Protein AF-A0A6H0SMB0-F1 (afdb_monomer_lite)

Radius of gyration: 32.07 Å; chains: 1; bounding box: 102×74×75 Å

Structure (mmCIF, N/CA/C/O backbone):
data_AF-A0A6H0SMB0-F1
#
_entry.id   AF-A0A6H0SMB0-F1
#
loop_
_atom_site.group_PDB
_atom_site.id
_atom_site.type_symbol
_atom_site.label_atom_id
_atom_site.label_alt_id
_atom_site.label_comp_id
_atom_site.label_asym_id
_atom_site.label_entity_id
_atom_site.label_seq_id
_atom_site.pdbx_PDB_ins_code
_atom_site.Cartn_x
_atom_site.Cartn_y
_atom_site.Cartn_z
_atom_site.occupancy
_atom_site.B_iso_or_equiv
_atom_site.auth_seq_id
_atom_site.auth_comp_id
_atom_site.auth_asym_id
_atom_site.auth_atom_id
_atom_site.pdbx_PDB_model_num
ATOM 1 N N . MET A 1 1 ? -63.560 -11.069 28.181 1.00 37.22 1 MET A N 1
ATOM 2 C CA . MET A 1 1 ? -64.881 -11.723 28.021 1.00 37.22 1 MET A CA 1
ATOM 3 C C . MET A 1 1 ? -65.874 -10.924 27.169 1.00 37.22 1 MET A C 1
ATOM 5 O O . MET A 1 1 ? -66.245 -11.429 26.120 1.00 37.22 1 MET A O 1
ATOM 9 N N . VAL A 1 2 ? -66.277 -9.696 27.537 1.00 38.66 2 VAL A N 1
ATOM 10 C CA . VAL A 1 2 ? -67.254 -8.884 26.757 1.00 38.66 2 VAL A CA 1
ATOM 11 C C . VAL A 1 2 ? -66.788 -8.623 25.312 1.00 38.66 2 VAL A C 1
ATOM 13 O O . VAL A 1 2 ? -67.506 -8.915 24.364 1.00 38.66 2 VAL A O 1
ATOM 16 N N . LEU A 1 3 ? -65.528 -8.220 25.125 1.00 43.72 3 LEU A N 1
ATOM 17 C CA . LEU A 1 3 ? -64.901 -8.025 23.804 1.00 43.72 3 LEU A CA 1
ATOM 18 C C . LEU A 1 3 ? -64.788 -9.303 22.955 1.00 43.72 3 LEU A C 1
ATOM 20 O O . LEU A 1 3 ? -64.781 -9.245 21.729 1.00 43.72 3 LEU A O 1
ATOM 24 N N . GLN A 1 4 ? -64.712 -10.464 23.603 1.00 44.88 4 GLN A N 1
ATOM 25 C CA . GLN A 1 4 ? -64.601 -11.761 22.935 1.00 44.88 4 GLN A CA 1
ATOM 26 C C . GLN A 1 4 ? -65.951 -12.180 22.334 1.00 44.88 4 GLN A C 1
ATOM 28 O O . GLN A 1 4 ? -65.977 -12.756 21.251 1.00 44.88 4 GLN A O 1
ATOM 33 N N . LYS A 1 5 ? -67.063 -11.795 22.980 1.00 47.84 5 LYS A N 1
ATOM 34 C CA . LYS A 1 5 ? -68.415 -11.905 22.413 1.00 47.84 5 LYS A CA 1
ATOM 35 C C . LYS A 1 5 ? -68.620 -10.944 21.235 1.00 47.84 5 LYS A C 1
ATOM 37 O O . LYS A 1 5 ? -69.192 -11.356 20.237 1.00 47.84 5 LYS A O 1
ATOM 42 N N . CYS A 1 6 ? -68.081 -9.722 21.292 1.00 49.81 6 CYS A N 1
ATOM 43 C CA . CYS A 1 6 ? -68.156 -8.771 20.172 1.00 49.81 6 CYS A CA 1
ATOM 44 C C . CYS A 1 6 ? -67.358 -9.205 18.928 1.00 49.81 6 CYS A C 1
ATOM 46 O O . CYS A 1 6 ? -67.711 -8.827 17.821 1.00 49.81 6 CYS A O 1
ATOM 48 N N . LEU A 1 7 ? -66.282 -9.986 19.077 1.00 48.06 7 LEU A N 1
ATOM 49 C CA . LEU A 1 7 ? -65.491 -10.497 17.943 1.00 48.06 7 LEU A CA 1
ATOM 50 C C . LEU A 1 7 ? -66.108 -11.735 17.265 1.00 48.06 7 LEU A C 1
ATOM 52 O O . LEU A 1 7 ? -65.664 -12.107 16.173 1.00 48.06 7 LEU A O 1
ATOM 56 N N . ALA A 1 8 ? -67.094 -12.364 17.912 1.00 49.19 8 ALA A N 1
ATOM 57 C CA . ALA A 1 8 ? -67.761 -13.587 17.467 1.00 49.19 8 ALA A CA 1
ATOM 58 C C . ALA A 1 8 ? -69.106 -13.336 16.759 1.00 49.19 8 ALA A C 1
ATOM 60 O O . ALA A 1 8 ? -69.686 -14.273 16.224 1.00 49.19 8 ALA A O 1
ATOM 61 N N . THR A 1 9 ? -69.602 -12.097 16.733 1.00 51.97 9 THR A N 1
ATOM 62 C CA . THR A 1 9 ? -70.836 -11.734 16.026 1.00 51.97 9 THR A CA 1
ATOM 63 C C . THR A 1 9 ? -70.605 -11.653 14.517 1.00 51.97 9 THR A C 1
ATOM 65 O O . THR A 1 9 ? -69.734 -10.915 14.039 1.00 51.97 9 THR A O 1
ATOM 68 N N . ASP A 1 10 ? -71.412 -12.386 13.752 1.00 46.44 10 ASP A N 1
ATOM 69 C CA . ASP A 1 10 ? -71.440 -12.281 12.297 1.00 46.44 10 ASP A CA 1
ATOM 70 C C . ASP A 1 10 ? -72.117 -10.976 11.870 1.00 46.44 10 ASP A C 1
ATOM 72 O O . ASP A 1 10 ? -73.226 -10.660 12.287 1.00 46.44 10 ASP A O 1
ATOM 76 N N . GLY A 1 11 ? -71.382 -10.170 11.099 1.00 49.19 11 GLY A N 1
ATOM 77 C CA . GLY A 1 11 ? -71.764 -8.808 10.703 1.00 49.19 11 GLY A CA 1
ATOM 78 C C . GLY A 1 11 ? -70.635 -7.780 10.828 1.00 49.19 11 GLY A C 1
ATOM 79 O O . GLY A 1 11 ? -70.685 -6.728 10.203 1.00 49.19 11 GLY A O 1
ATOM 80 N N . LEU A 1 12 ? -69.571 -8.084 11.581 1.00 48.84 12 LEU A N 1
ATOM 81 C CA . LEU A 1 12 ? -68.401 -7.205 11.668 1.00 48.84 12 LEU A CA 1
ATOM 82 C C . LEU A 1 12 ? -67.478 -7.372 10.457 1.00 48.84 12 LEU A C 1
ATOM 84 O O . LEU A 1 12 ? -66.975 -8.477 10.221 1.00 48.84 12 LEU A O 1
ATOM 88 N N . ASP A 1 13 ? -67.220 -6.264 9.757 1.00 65.50 13 ASP A N 1
ATOM 89 C CA . ASP A 1 13 ? -66.271 -6.169 8.645 1.00 65.50 13 ASP A CA 1
ATOM 90 C C . ASP A 1 13 ? -64.883 -6.701 9.052 1.00 65.50 13 ASP A C 1
ATOM 92 O O . ASP A 1 13 ? -64.385 -6.480 10.165 1.00 65.50 13 ASP A O 1
ATOM 96 N N . LYS A 1 14 ? -64.254 -7.432 8.131 1.00 53.91 14 LYS A N 1
ATOM 97 C CA . LYS A 1 14 ? -62.974 -8.127 8.298 1.00 53.91 14 LYS A CA 1
ATOM 98 C C . LYS A 1 14 ? -61.867 -7.153 8.717 1.00 53.91 14 LYS A C 1
ATOM 100 O O . LYS A 1 14 ? -61.041 -7.495 9.565 1.00 53.91 14 LYS A O 1
ATOM 105 N N . ILE A 1 15 ? -61.909 -5.920 8.203 1.00 51.47 15 ILE A N 1
ATOM 106 C CA . ILE A 1 15 ? -60.966 -4.847 8.550 1.00 51.47 15 ILE A CA 1
ATOM 107 C C . ILE A 1 15 ? -61.178 -4.381 9.997 1.00 51.47 15 ILE A C 1
ATOM 109 O O . ILE A 1 15 ? -60.211 -4.215 10.748 1.00 51.47 15 ILE A O 1
ATOM 113 N N . LEU A 1 16 ? -62.431 -4.239 10.436 1.00 52.00 16 LEU A N 1
ATOM 114 C CA . LEU A 1 16 ? -62.753 -3.834 11.803 1.00 52.00 16 LEU A CA 1
ATOM 115 C C . LEU A 1 16 ? -62.373 -4.918 12.823 1.00 52.00 16 LEU A C 1
ATOM 117 O O . LEU A 1 16 ? -61.795 -4.598 13.863 1.00 52.00 16 LEU A O 1
ATOM 121 N N . ARG A 1 17 ? -62.593 -6.207 12.509 1.00 52.56 17 ARG A N 1
ATOM 122 C CA . ARG A 1 17 ? -62.140 -7.326 13.364 1.00 52.56 17 ARG A CA 1
ATOM 123 C C . ARG A 1 17 ? -60.617 -7.365 13.493 1.00 52.56 17 ARG A C 1
ATOM 125 O O . ARG A 1 17 ? -60.104 -7.662 14.571 1.00 52.56 17 ARG A O 1
ATOM 132 N N . GLN A 1 18 ? -59.885 -7.048 12.425 1.00 54.03 18 GLN A N 1
ATOM 133 C CA . GLN A 1 18 ? -58.421 -7.010 12.447 1.00 54.03 18 GLN A CA 1
ATOM 134 C C . GLN A 1 18 ? -57.885 -5.828 13.270 1.00 54.03 18 GLN A C 1
ATOM 136 O O . GLN A 1 18 ? -56.945 -6.011 14.048 1.00 54.03 18 GLN A O 1
ATOM 141 N N . ARG A 1 19 ? -58.526 -4.654 13.179 1.00 54.06 19 ARG A N 1
ATOM 142 C CA . ARG A 1 19 ? -58.210 -3.479 14.012 1.00 54.06 19 ARG A CA 1
ATOM 143 C C . ARG A 1 19 ? -58.528 -3.714 15.491 1.00 54.06 19 ARG A C 1
ATOM 145 O O . ARG A 1 19 ? -57.687 -3.430 16.339 1.00 54.06 19 ARG A O 1
ATOM 152 N N . LEU A 1 20 ? -59.676 -4.320 15.803 1.00 51.81 20 LEU A N 1
ATOM 153 C CA . LEU A 1 20 ? -60.052 -4.699 17.171 1.00 51.81 20 LEU A CA 1
ATOM 154 C C . LEU A 1 20 ? -59.104 -5.750 17.763 1.00 51.81 20 LEU A C 1
ATOM 156 O O . LEU A 1 20 ? -58.705 -5.614 18.916 1.00 51.81 20 LEU A O 1
ATOM 160 N N . ARG A 1 21 ? -58.666 -6.750 16.982 1.00 51.91 21 ARG A N 1
ATOM 161 C CA . ARG A 1 21 ? -57.630 -7.700 17.430 1.00 51.91 21 ARG A CA 1
ATOM 162 C C . ARG A 1 21 ? -56.309 -6.995 17.737 1.00 51.91 21 ARG A C 1
ATOM 164 O O . ARG A 1 21 ? -55.756 -7.231 18.802 1.00 51.91 21 ARG A O 1
ATOM 171 N N . HIS A 1 22 ? -55.843 -6.093 16.870 1.00 52.03 22 HIS A N 1
ATOM 172 C CA . HIS A 1 22 ? -54.621 -5.312 17.119 1.00 52.03 22 HIS A CA 1
ATOM 173 C C . HIS A 1 22 ? -54.720 -4.433 18.374 1.00 52.03 22 HIS A C 1
ATOM 175 O O . HIS A 1 22 ? -53.769 -4.353 19.152 1.00 52.03 22 HIS A O 1
ATOM 181 N N . MET A 1 23 ? -55.875 -3.805 18.598 1.00 51.78 23 MET A N 1
ATOM 182 C CA . MET A 1 23 ? -56.123 -2.972 19.773 1.00 51.78 23 MET A CA 1
ATOM 183 C C . MET A 1 23 ? -56.148 -3.803 21.064 1.00 51.78 23 MET A C 1
ATOM 185 O O . MET A 1 23 ? -55.512 -3.429 22.045 1.00 51.78 23 MET A O 1
ATOM 189 N N . VAL A 1 24 ? -56.797 -4.973 21.050 1.00 44.56 24 VAL A N 1
ATOM 190 C CA . VAL A 1 24 ? -56.846 -5.896 22.196 1.00 44.56 24 VAL A CA 1
ATOM 191 C C . VAL A 1 24 ? -55.466 -6.477 22.512 1.00 44.56 24 VAL A C 1
ATOM 193 O O . VAL A 1 24 ? -55.094 -6.529 23.680 1.00 44.56 24 VAL A O 1
ATOM 196 N N . THR A 1 25 ? -54.661 -6.841 21.508 1.00 51.06 25 THR A N 1
ATOM 197 C CA . THR A 1 25 ? -53.276 -7.298 21.726 1.00 51.06 25 THR A CA 1
ATOM 198 C C . THR A 1 25 ? -52.388 -6.186 22.298 1.00 51.06 25 THR A C 1
ATOM 200 O O . THR A 1 25 ? -51.541 -6.465 23.142 1.00 51.06 25 THR A O 1
ATOM 203 N N . ARG A 1 26 ? -52.609 -4.918 21.920 1.00 51.22 26 ARG A N 1
ATOM 204 C CA . ARG A 1 26 ? -51.904 -3.760 22.503 1.00 51.22 26 ARG A CA 1
ATOM 205 C C . ARG A 1 26 ? -52.312 -3.469 23.950 1.00 51.22 26 ARG A C 1
ATOM 207 O O . ARG A 1 26 ? -51.442 -3.185 24.769 1.00 51.22 26 ARG A O 1
ATOM 214 N N . ILE A 1 27 ? -53.605 -3.553 24.272 1.00 44.62 27 ILE A N 1
ATOM 215 C CA . ILE A 1 27 ? -54.118 -3.324 25.635 1.00 44.62 27 ILE A CA 1
ATOM 216 C C . ILE A 1 27 ? -53.671 -4.452 26.574 1.00 44.62 27 ILE A C 1
ATOM 218 O O . ILE A 1 27 ? -53.172 -4.175 27.662 1.00 44.62 27 ILE A O 1
ATOM 222 N N . LEU A 1 28 ? -53.771 -5.710 26.131 1.00 40.50 28 LEU A N 1
ATOM 223 C CA . LEU A 1 28 ? -53.306 -6.866 26.903 1.00 40.50 28 LEU A CA 1
ATOM 224 C C . LEU A 1 28 ? -51.782 -6.891 27.044 1.00 40.50 28 LEU A C 1
ATOM 226 O O . LEU A 1 28 ? -51.295 -7.249 28.107 1.00 40.50 28 LEU A O 1
ATOM 230 N N . GLY A 1 29 ? -51.036 -6.447 26.025 1.00 48.38 29 GLY A N 1
ATOM 231 C CA . GLY A 1 29 ? -49.594 -6.226 26.135 1.00 48.38 29 GLY A CA 1
ATOM 232 C C . GLY A 1 29 ? -49.265 -5.205 27.225 1.00 48.38 29 GLY A C 1
ATOM 233 O O . GLY A 1 29 ? -48.506 -5.513 28.132 1.00 48.38 29 GLY A O 1
ATOM 234 N N . ARG A 1 30 ? -49.890 -4.018 27.212 1.00 44.91 30 ARG A N 1
ATOM 235 C CA . ARG A 1 30 ? -49.667 -2.993 28.253 1.00 44.91 30 ARG A CA 1
ATOM 236 C C . ARG A 1 30 ? -49.961 -3.484 29.676 1.00 44.91 30 ARG A C 1
ATOM 238 O O . ARG A 1 30 ? -49.265 -3.061 30.586 1.00 44.91 30 ARG A O 1
ATOM 245 N N . TRP A 1 31 ? -50.949 -4.361 29.860 1.00 41.47 31 TRP A N 1
ATOM 246 C CA . TRP A 1 31 ? -51.253 -4.962 31.166 1.00 41.47 31 TRP A CA 1
ATOM 247 C C . TRP A 1 31 ? -50.277 -6.076 31.569 1.00 41.47 31 TRP A C 1
ATOM 249 O O . TRP A 1 31 ? -49.943 -6.178 32.740 1.00 41.47 31 TRP A O 1
ATOM 259 N N . PHE A 1 32 ? -49.777 -6.876 30.622 1.00 42.75 32 PHE A N 1
ATOM 260 C CA . PHE A 1 32 ? -48.800 -7.938 30.907 1.00 42.75 32 PHE A CA 1
ATOM 261 C C . PHE A 1 32 ? -47.375 -7.419 31.174 1.00 42.75 32 PHE A C 1
ATOM 263 O O . PHE A 1 32 ? -46.585 -8.124 31.789 1.00 42.75 32 PHE A O 1
ATOM 270 N N . TYR A 1 33 ? -47.032 -6.210 30.713 1.00 46.19 33 TYR A N 1
ATOM 271 C CA . TYR A 1 33 ? -45.686 -5.625 30.853 1.00 46.19 33 TYR A CA 1
ATOM 272 C C . TYR A 1 33 ? -45.523 -4.673 32.049 1.00 46.19 33 TYR A C 1
ATOM 274 O O . TYR A 1 33 ? -44.450 -4.087 32.197 1.00 46.19 33 TYR A O 1
ATOM 282 N N . ALA A 1 34 ? -46.560 -4.485 32.871 1.00 44.47 34 ALA A N 1
ATOM 283 C CA . ALA A 1 34 ? -46.525 -3.546 33.994 1.00 44.47 34 ALA A CA 1
ATOM 284 C C . ALA A 1 34 ? -45.624 -4.021 35.153 1.00 44.47 34 ALA A C 1
ATOM 286 O O . ALA A 1 34 ? -44.986 -3.184 35.784 1.00 44.47 34 ALA A O 1
ATOM 287 N N . ASP A 1 35 ? -45.500 -5.339 35.350 1.00 39.41 35 ASP A N 1
ATOM 288 C CA . ASP A 1 35 ? -44.773 -5.940 36.482 1.00 39.41 35 ASP A CA 1
ATOM 289 C C . ASP A 1 35 ? -43.402 -6.535 36.108 1.00 39.41 35 ASP A C 1
ATOM 291 O O . ASP A 1 35 ? -42.736 -7.134 36.946 1.00 39.41 35 ASP A O 1
ATOM 295 N N . LEU A 1 36 ? -42.962 -6.381 34.854 1.00 45.19 36 LEU A N 1
ATOM 296 C CA . LEU A 1 36 ? -41.672 -6.906 34.395 1.00 45.19 36 LEU A CA 1
ATOM 297 C C . LEU A 1 36 ? -40.543 -5.902 34.650 1.00 45.19 36 LEU A C 1
ATOM 299 O O . LEU A 1 36 ? -40.711 -4.689 34.447 1.00 45.19 36 LEU A O 1
ATOM 303 N N . SER A 1 37 ? -39.369 -6.403 35.032 1.00 50.94 37 SER A N 1
ATOM 304 C CA . SER A 1 37 ? -38.153 -5.594 35.119 1.00 50.94 37 SER A CA 1
ATOM 305 C C . SER A 1 37 ? -37.787 -5.019 33.738 1.00 50.94 37 SER A C 1
ATOM 307 O O . SER A 1 37 ? -38.289 -5.454 32.694 1.00 50.94 37 SER A O 1
ATOM 309 N N . MET A 1 38 ? -36.944 -3.985 33.702 1.00 42.59 38 MET A N 1
ATOM 310 C CA . MET A 1 38 ? -36.540 -3.346 32.441 1.00 42.59 38 MET A CA 1
ATOM 311 C C . MET A 1 38 ? -35.846 -4.341 31.492 1.00 42.59 38 MET A C 1
ATOM 313 O O . MET A 1 38 ? -36.123 -4.347 30.292 1.00 42.59 38 MET A O 1
ATOM 317 N N . GLU A 1 39 ? -35.031 -5.243 32.039 1.00 40.81 39 GLU A N 1
ATOM 318 C CA . GLU A 1 39 ? -34.335 -6.300 31.298 1.00 40.81 39 GLU A CA 1
ATOM 319 C C . GLU A 1 39 ? -35.314 -7.339 30.728 1.00 40.81 39 GLU A C 1
ATOM 321 O O . GLU A 1 39 ? -35.231 -7.700 29.552 1.00 40.81 39 GLU A O 1
ATOM 326 N N . GLU A 1 40 ? -36.324 -7.748 31.501 1.00 41.69 40 GLU A N 1
ATOM 327 C CA . GLU A 1 40 ? -37.352 -8.696 31.053 1.00 41.69 40 GLU A CA 1
ATOM 328 C C . GLU A 1 40 ? -38.238 -8.115 29.940 1.00 41.69 40 GLU A C 1
ATOM 330 O O . GLU A 1 40 ? -38.616 -8.817 28.993 1.00 41.69 40 GLU A O 1
ATOM 335 N N . ARG A 1 41 ? -38.528 -6.807 29.993 1.00 47.47 41 ARG A N 1
ATOM 336 C CA . ARG A 1 41 ? -39.236 -6.098 28.914 1.00 47.47 41 ARG A CA 1
ATOM 337 C C . ARG A 1 41 ? -38.415 -6.063 27.625 1.00 47.47 41 ARG A C 1
ATOM 339 O O . ARG A 1 41 ? -38.993 -6.215 26.544 1.00 47.47 41 ARG A O 1
ATOM 346 N N . CYS A 1 42 ? -37.097 -5.899 27.720 1.00 46.31 42 CYS A N 1
ATOM 347 C CA . CYS A 1 42 ? -36.191 -5.945 26.573 1.00 46.31 42 CYS A CA 1
ATOM 348 C C . CYS A 1 42 ? -36.140 -7.345 25.943 1.00 46.31 42 CYS A C 1
ATOM 350 O O . CYS A 1 42 ? -36.351 -7.474 24.736 1.00 46.31 42 CYS A O 1
ATOM 352 N N . VAL A 1 43 ? -35.985 -8.404 26.746 1.00 42.50 43 VAL A N 1
ATOM 353 C CA . VAL A 1 43 ? -35.970 -9.798 26.260 1.00 42.50 43 VAL A CA 1
ATOM 354 C C . VAL A 1 43 ? -37.297 -10.181 25.589 1.00 42.50 43 VAL A C 1
ATOM 356 O O . VAL A 1 43 ? -37.310 -10.771 24.504 1.00 42.50 43 VAL A O 1
ATOM 359 N N . ALA A 1 44 ? -38.433 -9.787 26.168 1.00 43.38 44 ALA A N 1
ATOM 360 C CA . ALA A 1 44 ? -39.745 -10.055 25.582 1.00 43.38 44 ALA A CA 1
ATOM 361 C C . ALA A 1 44 ? -39.970 -9.310 24.249 1.00 43.38 44 ALA A C 1
ATOM 363 O O . ALA A 1 44 ? -40.566 -9.865 23.318 1.00 43.38 44 ALA A O 1
ATOM 364 N N . ARG A 1 45 ? -39.451 -8.079 24.114 1.00 45.94 45 ARG A N 1
ATOM 365 C CA . ARG A 1 45 ? -39.448 -7.338 22.840 1.00 45.94 45 ARG A CA 1
ATOM 366 C C . ARG A 1 45 ? -38.544 -8.007 21.799 1.00 45.94 45 ARG A C 1
ATOM 368 O O . ARG A 1 45 ? -38.978 -8.152 20.653 1.00 45.94 45 ARG A O 1
ATOM 375 N N . CYS A 1 46 ? -37.364 -8.495 22.193 1.00 41.31 46 CYS A N 1
ATOM 376 C CA . CYS A 1 46 ? -36.466 -9.264 21.324 1.00 41.31 46 CYS A CA 1
ATOM 377 C C . CYS A 1 46 ? -37.161 -10.507 20.746 1.00 41.31 46 CYS A C 1
ATOM 379 O O . CYS A 1 46 ? -37.171 -10.703 19.529 1.00 41.31 46 CYS A O 1
ATOM 381 N N . LEU A 1 47 ? -37.839 -11.298 21.585 1.00 38.94 47 LEU A N 1
ATOM 382 C CA . LEU A 1 47 ? -38.566 -12.499 21.152 1.00 38.94 47 LEU A CA 1
ATOM 383 C C . LEU A 1 47 ? -39.758 -12.182 20.231 1.00 38.94 47 LEU A C 1
ATOM 385 O O . LEU A 1 47 ? -40.044 -12.937 19.295 1.00 38.94 47 LEU A O 1
ATOM 389 N N . ALA A 1 48 ? -40.446 -11.057 20.450 1.00 38.12 48 ALA A N 1
ATOM 390 C CA . ALA A 1 48 ? -41.572 -10.635 19.618 1.00 38.12 48 ALA A CA 1
ATOM 391 C C . ALA A 1 48 ? -41.139 -10.232 18.196 1.00 38.12 48 ALA A C 1
ATOM 393 O O . ALA A 1 48 ? -41.808 -10.600 17.226 1.00 38.12 48 ALA A O 1
ATOM 394 N N . VAL A 1 49 ? -40.004 -9.538 18.053 1.00 38.09 49 VAL A N 1
ATOM 395 C CA . VAL A 1 49 ? -39.422 -9.182 16.745 1.00 38.09 49 VAL A CA 1
ATOM 396 C C . VAL A 1 49 ? -38.901 -10.432 16.022 1.00 38.09 49 VAL A C 1
ATOM 398 O O . VAL A 1 49 ? -39.146 -10.599 14.821 1.00 38.09 49 VAL A O 1
ATOM 401 N N . TYR A 1 50 ? -38.287 -11.364 16.760 1.00 37.59 50 TYR A N 1
ATOM 402 C CA . TYR A 1 50 ? -37.790 -12.639 16.230 1.00 37.59 50 TYR A CA 1
ATOM 403 C C . TYR A 1 50 ? -38.912 -13.485 15.597 1.00 37.59 50 TYR A C 1
ATOM 405 O O . TYR A 1 50 ? -38.774 -14.007 14.486 1.00 37.59 50 TYR A O 1
ATOM 413 N N . ARG A 1 51 ? -40.085 -13.543 16.246 1.00 29.86 51 ARG A N 1
ATOM 414 C CA . ARG A 1 51 ? -41.248 -14.327 15.784 1.00 29.86 51 ARG A CA 1
ATOM 415 C C . ARG A 1 51 ? -41.887 -13.793 14.496 1.00 29.86 51 ARG A C 1
ATOM 417 O O . ARG A 1 51 ? -42.539 -14.554 13.780 1.00 29.86 51 ARG A O 1
ATOM 424 N N . VAL A 1 52 ? -41.716 -12.504 14.193 1.00 35.38 52 VAL A N 1
ATOM 425 C CA . VAL A 1 52 ? -42.282 -11.860 12.993 1.00 35.38 52 VAL A CA 1
ATOM 426 C C . VAL A 1 52 ? -41.368 -12.030 11.774 1.00 35.38 52 VAL A C 1
ATOM 428 O O . VAL A 1 52 ? -41.875 -12.231 10.670 1.00 35.38 52 VAL A O 1
ATOM 431 N N . ARG A 1 53 ? -40.037 -12.015 11.949 1.00 31.30 53 ARG A N 1
ATOM 432 C CA . ARG A 1 53 ? -39.082 -12.209 10.839 1.00 31.30 53 ARG A CA 1
ATOM 433 C C . ARG A 1 53 ? -38.997 -13.663 10.367 1.00 31.30 53 ARG A C 1
ATOM 435 O O . ARG A 1 53 ? -39.034 -13.891 9.160 1.00 31.30 53 ARG A O 1
ATOM 442 N N . TYR A 1 54 ? -38.992 -14.641 11.275 1.00 30.53 54 TYR A N 1
ATOM 443 C CA . TYR A 1 54 ? -38.886 -16.057 10.888 1.00 30.53 54 TYR A CA 1
ATOM 444 C C . TYR A 1 54 ? -40.133 -16.597 10.170 1.00 30.53 54 TYR A C 1
ATOM 446 O O . TYR A 1 54 ? -40.030 -17.442 9.285 1.00 30.53 54 TYR A O 1
ATOM 454 N N . LYS A 1 55 ? -41.322 -16.048 10.459 1.00 29.11 55 LYS A N 1
ATOM 455 C CA . LYS A 1 55 ? -42.557 -16.425 9.748 1.00 29.11 55 LYS A CA 1
ATOM 456 C C . LYS A 1 55 ? -42.590 -15.983 8.279 1.00 29.11 55 LYS A C 1
ATOM 458 O O . LYS A 1 55 ? -43.403 -16.511 7.528 1.00 29.11 55 LYS A O 1
ATOM 463 N N . ARG A 1 56 ? -41.745 -15.028 7.871 1.00 30.92 56 ARG A N 1
ATOM 464 C CA . ARG A 1 56 ? -41.703 -14.505 6.494 1.00 30.92 56 ARG A CA 1
ATOM 465 C C . ARG A 1 56 ? -40.732 -15.242 5.573 1.00 30.92 56 ARG A C 1
ATOM 467 O O . ARG A 1 56 ? -40.918 -15.161 4.369 1.00 30.92 56 ARG A O 1
ATOM 474 N N . TYR A 1 57 ? -39.756 -15.968 6.116 1.00 29.77 57 TYR A N 1
ATOM 475 C CA . TYR A 1 57 ? -38.754 -16.679 5.311 1.00 29.77 57 TYR A CA 1
ATOM 476 C C . TYR A 1 57 ? -39.115 -18.139 4.987 1.00 29.77 57 TYR A C 1
ATOM 478 O O . TYR A 1 57 ? -38.439 -18.746 4.168 1.00 29.77 57 TYR A O 1
ATOM 486 N N . TYR A 1 58 ? -40.190 -18.693 5.565 1.00 27.44 58 TYR A N 1
ATOM 487 C CA . TYR A 1 58 ? -40.533 -20.120 5.418 1.00 27.44 58 TYR A CA 1
ATOM 488 C C . TYR A 1 58 ? -41.877 -20.434 4.744 1.00 27.44 58 TYR A C 1
ATOM 490 O O . TYR A 1 58 ? -42.289 -21.588 4.714 1.00 27.44 58 TYR A O 1
ATOM 498 N N . TYR A 1 59 ? -42.554 -19.444 4.159 1.00 28.98 59 TYR A N 1
ATOM 499 C CA . TYR A 1 59 ? -43.682 -19.699 3.255 1.00 28.98 59 TYR A CA 1
ATOM 500 C C . TYR A 1 59 ? -43.336 -19.207 1.849 1.00 28.98 59 TYR A C 1
ATOM 502 O O . TYR A 1 59 ? -43.863 -18.205 1.376 1.00 28.98 59 TYR A O 1
ATOM 510 N N . GLY A 1 60 ? -42.404 -19.918 1.211 1.00 28.06 60 GLY A N 1
ATOM 511 C CA . GLY A 1 60 ? -42.326 -19.985 -0.244 1.00 28.06 60 GLY A CA 1
ATOM 512 C C . GLY A 1 60 ? -43.405 -20.944 -0.745 1.00 28.06 60 GLY A C 1
ATOM 513 O O . GLY A 1 60 ? -43.567 -22.041 -0.212 1.00 28.06 60 GLY A O 1
ATOM 514 N N . GLU A 1 61 ? -44.187 -20.489 -1.713 1.00 30.41 61 GLU A N 1
ATOM 515 C CA . GLU A 1 61 ? -45.298 -21.205 -2.331 1.00 30.41 61 GLU A CA 1
ATOM 516 C C . GLU A 1 61 ? -44.862 -22.574 -2.881 1.00 30.41 61 GLU A C 1
ATOM 518 O O . GLU A 1 61 ? -44.086 -22.661 -3.825 1.00 30.41 61 GLU A O 1
ATOM 523 N N . CYS A 1 62 ? -45.411 -23.657 -2.326 1.00 25.53 62 CYS A N 1
ATOM 524 C CA . CYS A 1 62 ? -45.504 -24.944 -3.013 1.00 25.53 62 CYS A CA 1
ATOM 525 C C . CYS A 1 62 ? -46.929 -25.086 -3.558 1.00 25.53 62 CYS A C 1
ATOM 527 O O . CYS A 1 62 ? -47.816 -25.612 -2.884 1.00 25.53 62 CYS A O 1
ATOM 529 N N . GLN A 1 63 ? -47.160 -24.596 -4.776 1.00 29.77 63 GLN A N 1
ATOM 530 C CA . GLN A 1 63 ? -48.256 -25.070 -5.619 1.00 29.77 63 GLN A CA 1
ATOM 531 C C . GLN A 1 63 ? -47.656 -25.950 -6.714 1.00 29.77 63 GLN A C 1
ATOM 533 O O . GLN A 1 63 ? -46.968 -25.457 -7.599 1.00 29.77 63 GLN A O 1
ATOM 538 N N . GLY A 1 64 ? -47.905 -27.259 -6.644 1.00 29.36 64 GLY A N 1
ATOM 539 C CA . GLY A 1 64 ? -47.457 -28.193 -7.675 1.00 29.36 64 GLY A CA 1
ATOM 540 C C . GLY A 1 64 ? -47.550 -29.655 -7.254 1.00 29.36 64 GLY A C 1
ATOM 541 O O . GLY A 1 64 ? -46.616 -30.191 -6.681 1.00 29.36 64 GLY A O 1
ATOM 542 N N . GLN A 1 65 ? -48.714 -30.251 -7.518 1.00 32.69 65 GLN A N 1
ATOM 543 C CA . GLN A 1 65 ? -48.971 -31.660 -7.858 1.00 32.69 65 GLN A CA 1
ATOM 544 C C . GLN A 1 65 ? -47.931 -32.724 -7.440 1.00 32.69 65 GLN A C 1
ATOM 546 O O . GLN A 1 65 ? -46.908 -32.887 -8.086 1.00 32.69 65 GLN A O 1
ATOM 551 N N . HIS A 1 66 ? -48.266 -33.542 -6.439 1.00 31.17 66 HIS A N 1
ATOM 552 C CA . HIS A 1 66 ? -48.500 -34.991 -6.576 1.00 31.17 66 HIS A CA 1
ATOM 553 C C . HIS A 1 66 ? -48.801 -35.598 -5.197 1.00 31.17 66 HIS A C 1
ATOM 555 O O . HIS A 1 66 ? -48.201 -35.241 -4.187 1.00 31.17 66 HIS A O 1
ATOM 561 N N . GLY A 1 67 ? -49.798 -36.485 -5.155 1.00 36.91 67 GLY A N 1
ATOM 562 C CA . GLY A 1 67 ? -50.257 -37.143 -3.937 1.00 36.91 67 GLY A CA 1
ATOM 563 C C . GLY A 1 67 ? -49.196 -38.068 -3.344 1.00 36.91 67 GLY A C 1
ATOM 564 O O . GLY A 1 67 ? -48.699 -38.965 -4.017 1.00 36.91 67 GLY A O 1
ATOM 565 N N . GLY A 1 68 ? -48.902 -37.867 -2.063 1.00 30.56 68 GLY A N 1
ATOM 566 C CA . GLY A 1 68 ? -48.081 -38.754 -1.252 1.00 30.56 68 GLY A CA 1
ATOM 567 C C . GLY A 1 68 ? -48.358 -38.491 0.224 1.00 30.56 68 GLY A C 1
ATOM 568 O O . GLY A 1 68 ? -48.232 -37.368 0.704 1.00 30.56 68 GLY A O 1
ATOM 569 N N . SER A 1 69 ? -48.814 -39.516 0.936 1.00 29.67 69 SER A N 1
ATOM 570 C CA . SER A 1 69 ? -49.163 -39.479 2.355 1.00 29.67 69 SER A CA 1
ATOM 571 C C . SER A 1 69 ? -47.942 -39.188 3.238 1.00 29.67 69 SER A C 1
ATOM 573 O O . SER A 1 69 ? -47.026 -40.005 3.307 1.00 29.67 69 SER A O 1
ATOM 575 N N . CYS A 1 70 ? -47.956 -38.071 3.969 1.00 25.36 70 CYS A N 1
ATOM 576 C CA . CYS A 1 70 ? -46.956 -37.764 4.995 1.00 25.36 70 CYS A CA 1
ATOM 577 C C . CYS A 1 70 ? -47.249 -38.542 6.291 1.00 25.36 70 CYS A C 1
ATOM 579 O O . CYS A 1 70 ? -48.193 -38.222 7.017 1.00 25.36 70 CYS A O 1
ATOM 581 N N . GLN A 1 71 ? -46.421 -39.543 6.599 1.00 27.69 71 GLN A N 1
ATOM 582 C CA . GLN A 1 71 ? -46.322 -40.127 7.938 1.00 27.69 71 GLN A CA 1
ATOM 583 C C . GLN A 1 71 ? -45.609 -39.147 8.884 1.00 27.69 71 GLN A C 1
ATOM 585 O O . GLN A 1 71 ? -44.576 -38.572 8.546 1.00 27.69 71 GLN A O 1
ATOM 590 N N . ARG A 1 72 ? -46.173 -38.951 10.081 1.00 25.86 72 ARG A N 1
ATOM 591 C CA . ARG A 1 72 ? -45.564 -38.169 11.167 1.00 25.86 72 ARG A CA 1
ATOM 592 C C . ARG A 1 72 ? -44.461 -38.989 11.838 1.00 25.86 72 ARG A C 1
ATOM 594 O O . ARG A 1 72 ? -44.767 -40.024 12.420 1.00 25.86 72 ARG A O 1
ATOM 601 N N . PHE A 1 73 ? -43.234 -38.474 11.850 1.00 23.59 73 PHE A N 1
ATOM 602 C CA . PHE A 1 73 ? -42.195 -38.893 12.795 1.00 23.59 73 PHE A CA 1
ATOM 603 C C . PHE A 1 73 ? -42.040 -37.842 13.909 1.00 23.59 73 PHE A C 1
ATOM 605 O O . PHE A 1 73 ? -42.188 -36.646 13.636 1.00 23.59 73 PHE A O 1
ATOM 612 N N . PRO A 1 74 ? -41.804 -38.255 15.168 1.00 25.78 74 PRO A N 1
ATOM 613 C CA . PRO A 1 74 ? -41.699 -37.339 16.295 1.00 25.78 74 PRO A CA 1
ATOM 614 C C . PRO A 1 74 ? -40.352 -36.605 16.294 1.00 25.78 74 PRO A C 1
ATOM 616 O O . PRO A 1 74 ? -39.306 -37.186 16.014 1.00 25.78 74 PRO A O 1
ATOM 619 N N . LEU A 1 75 ? -40.394 -35.318 16.647 1.00 23.78 75 LEU A N 1
ATOM 620 C CA . LEU A 1 75 ? -39.227 -34.494 16.951 1.00 23.78 75 LEU A CA 1
ATOM 621 C C . LEU A 1 75 ? -38.504 -35.065 18.178 1.00 23.78 75 LEU A C 1
ATOM 623 O O . LEU A 1 75 ? -38.971 -34.895 19.304 1.00 23.78 75 LEU A O 1
ATOM 627 N N . HIS A 1 76 ? -37.353 -35.702 17.965 1.00 24.56 76 HIS A N 1
ATOM 628 C CA . HIS A 1 76 ? -36.337 -35.792 19.004 1.00 24.56 76 HIS A CA 1
ATOM 629 C C . HIS A 1 76 ? -35.602 -34.453 19.091 1.00 24.56 76 HIS A C 1
ATOM 631 O O . HIS A 1 76 ? -35.140 -33.901 18.095 1.00 24.56 76 HIS A O 1
ATOM 637 N N . SER A 1 77 ? -35.540 -33.930 20.311 1.00 26.97 77 SER A N 1
ATOM 638 C CA . SER A 1 77 ? -34.725 -32.800 20.734 1.00 26.97 77 SER A CA 1
ATOM 639 C C . SER A 1 77 ? -33.252 -33.049 20.404 1.00 26.97 77 SER A C 1
ATOM 641 O O . SER A 1 77 ? -32.595 -33.846 21.073 1.00 26.97 77 SER A O 1
ATOM 643 N N . VAL A 1 78 ? -32.737 -32.365 19.386 1.00 24.36 78 VAL A N 1
ATOM 644 C CA . VAL A 1 78 ? -31.298 -32.273 19.131 1.00 24.36 78 VAL A CA 1
ATOM 645 C C . VAL A 1 78 ? -30.790 -31.030 19.852 1.00 24.36 78 VAL A C 1
ATOM 647 O O . VAL A 1 78 ? -31.161 -29.907 19.511 1.00 24.36 78 VAL A O 1
ATOM 650 N N . ASN A 1 79 ? -29.970 -31.251 20.880 1.00 26.70 79 ASN A N 1
ATOM 651 C CA . ASN A 1 79 ? -29.112 -30.235 21.478 1.00 26.70 79 ASN A CA 1
ATOM 652 C C . ASN A 1 79 ? -28.150 -29.717 20.398 1.00 26.70 79 ASN A C 1
ATOM 654 O O . ASN A 1 79 ? -27.147 -30.356 20.103 1.00 26.70 79 ASN A O 1
ATOM 658 N N . LEU A 1 80 ? -28.468 -28.566 19.810 1.00 24.67 80 LEU A N 1
ATOM 659 C CA . LEU A 1 80 ? -27.571 -27.772 18.966 1.00 24.67 80 LEU A CA 1
ATOM 660 C C . LEU A 1 80 ? -26.865 -26.728 19.846 1.00 24.67 80 LEU A C 1
ATOM 662 O O . LEU A 1 80 ? -27.093 -25.530 19.726 1.00 24.67 80 LEU A O 1
ATOM 666 N N . ILE A 1 81 ? -26.055 -27.206 20.791 1.00 30.14 81 ILE A N 1
ATOM 667 C CA . ILE A 1 81 ? -25.007 -26.426 21.460 1.00 30.14 81 ILE A CA 1
ATOM 668 C C . ILE A 1 81 ? -23.809 -27.367 21.546 1.00 30.14 81 ILE A C 1
ATOM 670 O O . ILE A 1 81 ? -23.755 -28.243 22.406 1.00 30.14 81 ILE A O 1
ATOM 674 N N . GLY A 1 82 ? -22.893 -27.228 20.600 1.00 28.39 82 GLY A N 1
ATOM 675 C CA . GLY A 1 82 ? -21.698 -28.052 20.490 1.00 28.39 82 GLY A CA 1
ATOM 676 C C . GLY A 1 82 ? -21.364 -28.268 19.024 1.00 28.39 82 GLY A C 1
ATOM 677 O O . GLY A 1 82 ? -22.209 -28.740 18.279 1.00 28.39 82 GLY A O 1
ATOM 678 N N . GLU A 1 83 ? -20.140 -27.914 18.642 1.00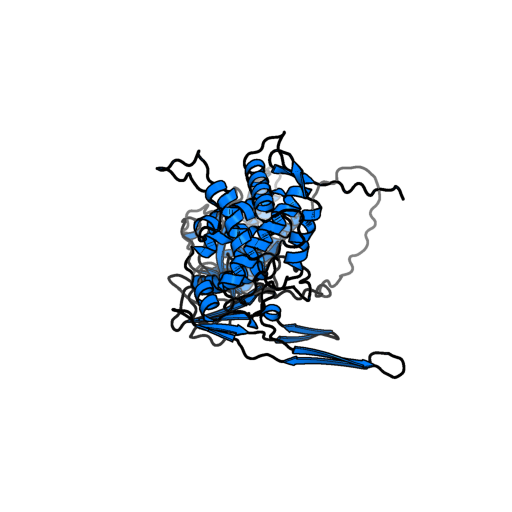 29.17 83 GLU A N 1
ATOM 679 C CA . GLU A 1 83 ? -19.533 -28.175 17.327 1.00 29.17 83 GLU A CA 1
ATOM 680 C C . GLU A 1 83 ? -19.855 -27.196 16.186 1.00 29.17 83 GLU A C 1
ATOM 682 O O . GLU A 1 83 ? -20.292 -27.597 15.117 1.00 29.17 83 GLU A O 1
ATOM 687 N N . VAL A 1 84 ? -19.504 -25.915 16.366 1.00 28.58 84 VAL A N 1
ATOM 688 C CA . VAL A 1 84 ? -18.836 -25.125 15.306 1.00 28.58 84 VAL A CA 1
ATOM 689 C C . VAL A 1 84 ? -17.832 -24.169 15.967 1.00 28.58 84 VAL A C 1
ATOM 691 O O . VAL A 1 84 ? -18.040 -22.965 16.053 1.00 28.58 84 VAL A O 1
ATOM 694 N N . GLN A 1 85 ? -16.738 -24.707 16.498 1.00 29.05 85 GLN A N 1
ATOM 695 C CA . GLN A 1 85 ? -15.555 -23.919 16.859 1.00 29.05 85 GLN A CA 1
ATOM 696 C C . GLN A 1 85 ? -14.345 -24.659 16.315 1.00 29.05 85 GLN A C 1
ATOM 698 O O . GLN A 1 85 ? -13.723 -25.445 17.019 1.00 29.05 85 GLN A O 1
ATOM 703 N N . HIS A 1 86 ? -14.045 -24.460 15.034 1.00 28.47 86 HIS A N 1
ATOM 704 C CA . HIS A 1 86 ? -12.779 -24.918 14.489 1.00 28.47 86 HIS A CA 1
ATOM 705 C C . HIS A 1 86 ? -12.313 -24.062 13.307 1.00 28.47 86 HIS A C 1
ATOM 707 O O . HIS A 1 86 ? -13.055 -23.822 12.358 1.00 28.47 86 HIS A O 1
ATOM 713 N N . TYR A 1 87 ? -11.031 -23.702 13.414 1.00 33.44 87 TYR A N 1
ATOM 714 C CA . TYR A 1 87 ? -10.127 -23.063 12.457 1.00 33.44 87 TYR A CA 1
ATOM 715 C C . TYR A 1 87 ? -10.225 -21.543 12.276 1.00 33.44 87 TYR A C 1
ATOM 717 O O . TYR A 1 87 ? -11.237 -20.928 12.582 1.00 33.44 87 TYR A O 1
ATOM 725 N N . TYR A 1 88 ? -9.109 -20.986 11.792 1.00 35.03 88 TYR A N 1
ATOM 726 C CA . TYR A 1 88 ? -8.766 -19.595 11.457 1.00 35.03 88 TYR A CA 1
ATOM 727 C C . TYR A 1 88 ? -7.874 -18.871 12.477 1.00 35.03 88 TYR A C 1
ATOM 729 O O . TYR A 1 88 ? -8.297 -18.500 13.569 1.00 35.03 88 TYR A O 1
ATOM 737 N N . GLY A 1 89 ? -6.616 -18.680 12.060 1.00 34.47 89 GLY A N 1
ATOM 738 C CA . GLY A 1 89 ? -5.560 -17.922 12.735 1.00 34.47 89 GLY A CA 1
ATOM 739 C C . GLY A 1 89 ? -5.638 -16.419 12.471 1.00 34.47 89 GLY A C 1
ATOM 740 O O . GLY A 1 89 ? -4.642 -15.718 12.644 1.00 34.47 89 GLY A O 1
ATOM 741 N N . ALA A 1 90 ? -6.820 -15.922 12.099 1.00 40.06 90 ALA A N 1
ATOM 742 C CA . ALA A 1 90 ? -7.038 -14.505 11.913 1.00 40.06 90 ALA A CA 1
ATOM 743 C C . ALA A 1 90 ? -6.862 -13.813 13.267 1.00 40.06 90 ALA A C 1
ATOM 745 O O . ALA A 1 90 ? -7.273 -14.337 14.311 1.00 40.06 90 ALA A O 1
ATOM 746 N N . VAL A 1 91 ? -6.278 -12.616 13.253 1.00 40.78 91 VAL A N 1
ATOM 747 C CA . VAL A 1 91 ? -6.391 -11.678 14.369 1.00 40.78 91 VAL A CA 1
ATOM 748 C C . VAL A 1 91 ? -7.876 -11.344 14.492 1.00 40.78 91 VAL A C 1
ATOM 750 O O . VAL A 1 91 ? -8.391 -10.436 13.853 1.00 40.78 91 VAL A O 1
ATOM 753 N N . MET A 1 92 ? -8.594 -12.170 15.246 1.00 44.12 92 MET A N 1
ATOM 754 C CA . MET A 1 92 ? -9.969 -11.915 15.622 1.00 44.12 92 MET A CA 1
ATOM 755 C C . MET A 1 92 ? -9.940 -10.640 16.457 1.00 44.12 92 MET A C 1
ATOM 757 O O . MET A 1 92 ? -9.236 -10.593 17.466 1.00 44.12 92 MET A O 1
ATOM 761 N N . ASN A 1 93 ? -10.680 -9.613 16.027 1.00 53.66 93 ASN A N 1
ATOM 762 C CA . ASN A 1 93 ? -11.054 -8.530 16.934 1.00 53.66 93 ASN A CA 1
ATOM 763 C C . ASN A 1 93 ? -11.725 -9.147 18.178 1.00 53.66 93 ASN A C 1
ATOM 765 O O . ASN A 1 93 ? -12.150 -10.303 18.140 1.00 53.66 93 ASN A O 1
ATOM 769 N N . SER A 1 94 ? -11.850 -8.416 19.286 1.00 58.72 94 SER A N 1
ATOM 770 C CA . SER A 1 94 ? -12.482 -8.966 20.502 1.00 58.72 94 SER A CA 1
ATOM 771 C C . SER A 1 94 ? -13.898 -9.535 20.269 1.00 58.72 94 SER A C 1
ATOM 773 O O . SER A 1 94 ? -14.346 -10.382 21.035 1.00 58.72 94 SER A O 1
ATOM 775 N N . PHE A 1 95 ? -14.560 -9.149 19.171 1.00 70.38 95 PHE A N 1
ATOM 776 C CA . PHE A 1 95 ? -15.835 -9.698 18.699 1.00 70.38 95 PHE A CA 1
ATOM 777 C C . PHE A 1 95 ? -15.743 -10.997 17.876 1.00 70.38 95 PHE A C 1
ATOM 779 O O . PHE A 1 95 ? -16.753 -11.665 17.676 1.00 70.38 95 PHE A O 1
ATOM 786 N N . GLY A 1 96 ? -14.576 -11.347 17.340 1.00 75.38 96 GLY A N 1
ATOM 787 C CA . GLY A 1 96 ? -14.387 -12.480 16.434 1.00 75.38 96 GLY A CA 1
ATOM 788 C C . GLY A 1 96 ? -15.095 -12.371 15.083 1.00 75.38 96 GLY A C 1
ATOM 789 O O . GLY A 1 96 ? -15.327 -13.395 14.443 1.00 75.38 96 GLY A O 1
ATOM 790 N N . MET A 1 97 ? -15.443 -11.159 14.643 1.00 83.44 97 MET A N 1
ATOM 791 C CA . MET A 1 97 ? -16.204 -10.949 13.409 1.00 83.44 97 MET A CA 1
ATOM 792 C C . MET A 1 97 ? -15.321 -10.987 12.162 1.00 83.44 97 MET A C 1
ATOM 794 O O . MET A 1 97 ? -14.234 -10.409 12.121 1.00 83.44 97 MET A O 1
ATOM 798 N N . LYS A 1 98 ? -15.847 -11.611 11.111 1.00 85.31 98 LYS A N 1
ATOM 799 C CA . LYS A 1 98 ? -15.276 -11.704 9.768 1.00 85.31 98 LYS A CA 1
ATOM 800 C C . LYS A 1 98 ? -16.098 -10.909 8.766 1.00 85.31 98 LYS A C 1
ATOM 802 O O . LYS A 1 98 ? -17.189 -10.421 9.055 1.00 85.31 98 LYS A O 1
ATOM 807 N N . LEU A 1 99 ? -15.565 -10.800 7.554 1.00 86.12 99 LEU A N 1
ATOM 808 C CA . LEU A 1 99 ? -16.270 -10.194 6.439 1.00 86.12 99 LEU A CA 1
ATOM 809 C C . LEU A 1 99 ? -17.648 -10.846 6.220 1.00 86.12 99 LEU A C 1
ATOM 811 O O . LEU A 1 99 ? -17.750 -12.062 6.083 1.00 86.12 99 LEU A O 1
ATOM 815 N N . GLY A 1 100 ? -18.697 -10.023 6.161 1.00 88.19 100 GLY A N 1
ATOM 816 C CA . GLY A 1 100 ? -20.087 -10.458 6.019 1.00 88.19 100 GLY A CA 1
ATOM 817 C C . GLY A 1 100 ? -20.802 -10.770 7.337 1.00 88.19 100 GLY A C 1
ATOM 818 O O . GLY A 1 100 ? -22.032 -10.883 7.335 1.00 88.19 100 GLY A O 1
ATOM 819 N N . ASP A 1 101 ? -20.084 -10.856 8.461 1.00 90.75 101 ASP A N 1
ATOM 820 C CA . ASP A 1 101 ? -20.706 -11.106 9.760 1.00 90.75 101 ASP A CA 1
ATOM 821 C C . ASP A 1 101 ? -21.559 -9.918 10.208 1.00 90.75 101 ASP A C 1
ATOM 823 O O . ASP A 1 101 ? -21.321 -8.754 9.867 1.00 90.75 101 ASP A O 1
ATOM 827 N N . THR A 1 102 ? -22.589 -10.229 10.995 1.00 94.00 102 THR A N 1
ATOM 828 C CA . THR A 1 102 ? -23.504 -9.243 11.568 1.00 94.00 102 THR A CA 1
ATOM 829 C C . THR A 1 102 ? -23.728 -9.534 13.045 1.00 94.00 102 THR A C 1
ATOM 831 O O . THR A 1 102 ? -24.224 -10.605 13.387 1.00 94.00 102 THR A O 1
ATOM 834 N N . ALA A 1 103 ? -23.438 -8.558 13.902 1.00 94.06 103 ALA A N 1
ATOM 835 C CA . ALA A 1 103 ? -23.787 -8.587 15.317 1.00 94.06 103 ALA A CA 1
ATOM 836 C C . ALA A 1 103 ? -25.022 -7.713 15.557 1.00 94.06 103 ALA A C 1
ATOM 838 O O . ALA A 1 103 ? -25.189 -6.652 14.949 1.00 94.06 103 ALA A O 1
ATOM 839 N N . ILE A 1 104 ? -25.911 -8.156 16.442 1.00 94.81 104 ILE A N 1
ATOM 840 C CA . ILE A 1 104 ? -27.158 -7.456 16.764 1.00 94.81 104 ILE A CA 1
ATOM 841 C C . ILE A 1 104 ? -27.082 -6.968 18.204 1.00 94.81 104 ILE A C 1
ATOM 843 O O . ILE A 1 104 ? -26.755 -7.732 19.106 1.00 94.81 104 ILE A O 1
ATOM 847 N N . GLY A 1 105 ? -27.440 -5.709 18.430 1.00 93.94 105 GLY A N 1
ATOM 848 C CA . GLY A 1 105 ? -27.271 -5.109 19.741 1.00 93.94 105 GLY A CA 1
ATOM 849 C C . GLY A 1 105 ? -28.066 -3.834 19.955 1.00 93.94 105 GLY A C 1
ATOM 850 O O . GLY A 1 105 ? -28.967 -3.476 19.189 1.00 93.94 105 GLY A O 1
ATOM 851 N N . LEU A 1 106 ? -27.721 -3.164 21.044 1.00 92.38 106 LEU A N 1
ATOM 852 C CA . LEU A 1 106 ? -28.276 -1.890 21.462 1.00 92.38 106 LEU A CA 1
ATOM 853 C C . LEU A 1 106 ? -27.274 -0.779 21.163 1.00 92.38 106 LEU A C 1
ATOM 855 O O . LEU A 1 106 ? -26.082 -0.939 21.414 1.00 92.38 106 LEU A O 1
ATOM 859 N N . VAL A 1 107 ? -27.771 0.334 20.637 1.00 91.06 107 VAL A N 1
ATOM 860 C CA . VAL A 1 107 ? -27.004 1.527 20.284 1.00 91.06 107 VAL A CA 1
ATOM 861 C C . VAL A 1 107 ? -27.432 2.684 21.164 1.00 91.06 107 VAL A C 1
ATOM 863 O O . VAL A 1 107 ? -28.627 2.900 21.366 1.00 91.06 107 VAL A O 1
ATOM 866 N N . TYR A 1 108 ? -26.463 3.438 21.661 1.00 88.00 108 TYR A N 1
ATOM 867 C CA . TYR A 1 108 ? -26.693 4.634 22.462 1.00 88.00 108 TYR A CA 1
ATOM 868 C C . TYR A 1 108 ? -25.566 5.642 22.249 1.00 88.00 108 TYR A C 1
ATOM 870 O O . TYR A 1 108 ? -24.475 5.284 21.822 1.00 88.00 108 TYR A O 1
ATOM 878 N N . ASP A 1 109 ? -25.824 6.909 22.532 1.00 83.06 109 ASP A N 1
ATOM 879 C CA . ASP A 1 109 ? -24.925 8.043 22.280 1.00 83.06 109 ASP A CA 1
ATOM 880 C C . ASP A 1 109 ? -24.055 8.410 23.494 1.00 83.06 109 ASP A C 1
ATOM 882 O O . ASP A 1 109 ? -23.561 9.526 23.609 1.00 83.06 109 ASP A O 1
ATOM 886 N N . GLY A 1 110 ? -23.883 7.473 24.429 1.00 75.44 110 GLY A N 1
ATOM 887 C CA . GLY A 1 110 ? -23.133 7.695 25.668 1.00 75.44 110 GLY A CA 1
ATOM 888 C C . GLY A 1 110 ? -23.884 8.482 26.747 1.00 75.44 110 GLY A C 1
ATOM 889 O O . GLY A 1 110 ? -23.385 8.566 27.867 1.00 75.44 110 GLY A O 1
ATOM 890 N N . ILE A 1 111 ? -25.084 8.996 26.460 1.00 76.06 111 ILE A N 1
ATOM 891 C CA . ILE A 1 111 ? -25.928 9.694 27.434 1.00 76.06 111 ILE A CA 1
ATOM 892 C C . ILE A 1 111 ? -26.858 8.665 28.086 1.00 76.06 111 ILE A C 1
ATOM 894 O O . ILE A 1 111 ? -27.750 8.121 27.440 1.00 76.06 111 ILE A O 1
ATOM 898 N N . GLU A 1 112 ? -26.643 8.386 29.375 1.00 67.75 112 GLU A N 1
ATOM 899 C CA . GLU A 1 112 ? -27.360 7.339 30.128 1.00 67.75 112 GLU A CA 1
ATOM 900 C C . GLU A 1 112 ? -28.888 7.542 30.148 1.00 67.75 112 GLU A C 1
ATOM 902 O O . GLU A 1 112 ? -29.656 6.586 30.214 1.00 67.75 112 GLU A O 1
ATOM 907 N N . GLU A 1 113 ? -29.328 8.795 30.035 1.00 70.44 113 GLU A N 1
ATOM 908 C CA . GLU A 1 113 ? -30.733 9.209 30.050 1.00 70.44 113 GLU A CA 1
ATOM 909 C C . GLU A 1 113 ? -31.454 8.969 28.709 1.00 70.44 113 GLU A C 1
ATOM 911 O O . GLU A 1 113 ? -32.688 8.974 28.664 1.00 70.44 113 GLU A O 1
ATOM 916 N N . ASN A 1 114 ? -30.713 8.743 27.616 1.00 74.50 114 ASN A N 1
ATOM 917 C CA . ASN A 1 114 ? -31.283 8.554 26.284 1.00 74.50 114 ASN A CA 1
ATOM 918 C C . ASN A 1 114 ? -31.723 7.099 26.043 1.00 74.50 114 ASN A C 1
ATOM 920 O O . ASN A 1 114 ? -31.097 6.137 26.485 1.00 74.50 114 ASN A O 1
ATOM 924 N N . GLU A 1 115 ? -32.825 6.917 25.304 1.00 72.19 115 GLU A N 1
ATOM 925 C CA . GLU A 1 115 ? -33.373 5.584 25.019 1.00 72.19 115 GLU A CA 1
ATOM 926 C C . GLU A 1 115 ? -32.394 4.736 24.188 1.00 72.19 115 GLU A C 1
ATOM 928 O O . GLU A 1 115 ? -31.881 5.188 23.166 1.00 72.19 115 GLU A O 1
ATOM 933 N N . LEU A 1 116 ? -32.196 3.474 24.577 1.00 82.75 116 LEU A N 1
ATOM 934 C CA . LEU A 1 116 ? -31.407 2.510 23.808 1.00 82.75 116 LEU A CA 1
ATOM 935 C C . LEU A 1 116 ? -32.108 2.169 22.483 1.00 82.75 116 LEU A C 1
ATOM 937 O O . LEU A 1 116 ? -33.256 1.718 22.463 1.00 82.75 116 LEU A O 1
ATOM 941 N N . LEU A 1 117 ? -31.400 2.325 21.368 1.00 86.75 117 LEU A N 1
ATOM 942 C CA . LEU A 1 117 ? -31.902 2.010 20.032 1.00 86.75 117 LEU A CA 1
ATOM 943 C C . LEU A 1 117 ? -31.486 0.608 19.605 1.00 86.75 117 LEU A C 1
ATOM 945 O O . LEU A 1 117 ? -30.442 0.102 19.995 1.00 86.75 117 LEU A O 1
ATOM 949 N N . TYR A 1 118 ? -32.282 -0.022 18.747 1.00 90.50 118 TYR A N 1
ATOM 950 C CA . TYR A 1 118 ? -31.875 -1.277 18.126 1.00 90.50 118 TYR A CA 1
ATOM 951 C C . TYR A 1 118 ? -30.885 -1.001 16.989 1.00 90.50 118 TYR A C 1
ATOM 953 O O . TYR A 1 118 ? -31.182 -0.223 16.074 1.00 90.50 118 TYR A O 1
ATOM 961 N N . GLY A 1 119 ? -29.746 -1.691 17.010 1.00 93.81 119 GLY A N 1
ATOM 962 C CA . GLY A 1 119 ? -28.723 -1.580 15.980 1.00 93.81 119 GLY A CA 1
ATOM 963 C C . GLY A 1 119 ? -28.159 -2.916 15.516 1.00 93.81 119 GLY A C 1
ATOM 964 O O . GLY A 1 119 ? -28.332 -3.962 16.144 1.00 93.81 119 GLY A O 1
ATOM 965 N N . GLN A 1 120 ? -27.485 -2.867 14.375 1.00 95.69 120 GLN A N 1
ATOM 966 C CA . GLN A 1 120 ? -26.700 -3.963 13.825 1.00 95.69 120 GLN A CA 1
ATOM 967 C C . GLN A 1 120 ? -25.319 -3.430 13.466 1.00 95.69 120 GLN A C 1
ATOM 969 O O . GLN A 1 120 ? -25.216 -2.391 12.814 1.00 95.69 120 GLN A O 1
ATOM 974 N N . MET A 1 121 ? -24.285 -4.153 13.866 1.00 95.56 121 MET A N 1
ATOM 975 C CA . MET A 1 121 ? -22.931 -3.968 13.370 1.00 95.56 121 MET A CA 1
ATOM 976 C C . MET A 1 121 ? -22.704 -4.965 12.236 1.00 95.56 121 MET A C 1
ATOM 978 O O . MET A 1 121 ? -22.955 -6.152 12.420 1.00 95.56 121 MET A O 1
ATOM 982 N N . ILE A 1 122 ? -22.261 -4.493 11.074 1.00 95.00 122 ILE A N 1
ATOM 983 C CA . ILE A 1 122 ? -22.020 -5.317 9.880 1.00 95.00 122 ILE A CA 1
ATOM 984 C C . ILE A 1 122 ? -20.576 -5.104 9.435 1.00 95.00 122 ILE A C 1
ATOM 986 O O . ILE A 1 122 ? -20.139 -3.959 9.371 1.00 95.00 122 ILE A O 1
ATOM 990 N N . ILE A 1 123 ? -19.849 -6.166 9.092 1.00 92.62 123 ILE A N 1
ATOM 991 C CA . ILE A 1 123 ? -18.539 -6.036 8.437 1.00 92.62 123 ILE A CA 1
ATOM 992 C C . ILE A 1 123 ? -18.733 -6.103 6.919 1.00 92.62 123 ILE A C 1
ATOM 994 O O . ILE A 1 123 ? -18.936 -7.176 6.354 1.00 92.62 123 ILE A O 1
ATOM 998 N N . ASP A 1 124 ? -18.704 -4.947 6.261 1.00 92.19 124 ASP A N 1
ATOM 999 C CA . ASP A 1 124 ? -18.862 -4.798 4.813 1.00 92.19 124 ASP A CA 1
ATOM 1000 C C . ASP A 1 124 ? -17.515 -4.851 4.074 1.00 92.19 124 ASP A C 1
ATOM 1002 O O . ASP A 1 124 ? -16.491 -4.385 4.572 1.00 92.19 124 ASP A O 1
ATOM 1006 N N . GLU A 1 125 ? -17.519 -5.381 2.850 1.00 85.75 125 GLU A N 1
ATOM 1007 C CA . GLU A 1 125 ? -16.309 -5.572 2.033 1.00 85.75 125 GLU A CA 1
ATOM 1008 C C . GLU A 1 125 ? -15.673 -4.259 1.578 1.00 85.75 125 GLU A C 1
ATOM 1010 O O . GLU A 1 125 ? -14.451 -4.137 1.491 1.00 85.75 125 GLU A O 1
ATOM 1015 N N . ASN A 1 126 ? -16.506 -3.264 1.291 1.00 84.38 126 ASN A N 1
ATOM 1016 C CA . ASN A 1 126 ? -16.074 -1.995 0.727 1.00 84.38 126 ASN A CA 1
ATOM 1017 C C . ASN A 1 126 ? -15.871 -0.940 1.810 1.00 84.38 126 ASN A C 1
ATOM 1019 O O . ASN A 1 126 ? -14.994 -0.084 1.683 1.00 84.38 126 ASN A O 1
ATOM 1023 N N . TYR A 1 127 ? -16.700 -0.978 2.853 1.00 85.75 127 TYR A N 1
ATOM 1024 C CA . TYR A 1 127 ? -16.733 0.057 3.881 1.00 85.75 127 TYR A CA 1
ATOM 1025 C C . TYR A 1 127 ? -16.147 -0.372 5.228 1.00 85.75 127 TYR A C 1
ATOM 1027 O O . TYR A 1 127 ? -15.954 0.493 6.083 1.00 85.75 127 TYR A O 1
ATOM 1035 N N . GLY A 1 128 ? -15.840 -1.657 5.420 1.00 89.75 128 GLY A N 1
ATOM 1036 C CA . GLY A 1 128 ? -15.437 -2.181 6.720 1.00 89.75 128 GLY A CA 1
ATOM 1037 C C . GLY A 1 128 ? -16.618 -2.213 7.699 1.00 89.75 128 GLY A C 1
ATOM 1038 O O . GLY A 1 128 ? -17.745 -2.491 7.285 1.00 89.75 128 GLY A O 1
ATOM 1039 N N . PRO A 1 129 ? -16.403 -1.937 8.996 1.00 93.44 129 PRO A N 1
ATOM 1040 C CA . PRO A 1 129 ? -17.481 -1.903 9.975 1.00 93.44 129 PRO A CA 1
ATOM 1041 C C . PRO A 1 129 ? -18.533 -0.848 9.620 1.00 93.44 129 PRO A C 1
ATOM 1043 O O . PRO A 1 129 ? -18.210 0.313 9.388 1.00 93.44 129 PRO A O 1
ATOM 1046 N N . LEU A 1 130 ? -19.803 -1.234 9.626 1.00 95.75 130 LEU A N 1
ATOM 1047 C CA . LEU A 1 130 ? -20.958 -0.363 9.451 1.00 95.75 130 LEU A CA 1
ATOM 1048 C C . LEU A 1 130 ? -21.882 -0.487 10.656 1.00 95.75 130 LEU A C 1
ATOM 1050 O O . LEU A 1 130 ? -22.086 -1.582 11.178 1.00 95.75 130 LEU A O 1
ATOM 1054 N N . LEU A 1 131 ? -22.501 0.628 11.041 1.00 96.19 131 LEU A N 1
ATOM 1055 C CA . LEU A 1 131 ? -23.538 0.663 12.064 1.00 96.19 131 LEU A CA 1
ATOM 1056 C C . LEU A 1 131 ? -24.892 0.961 11.420 1.00 96.19 131 LEU A C 1
ATOM 1058 O O . LEU A 1 131 ? -25.103 2.025 10.837 1.00 96.19 131 LEU A O 1
ATOM 1062 N N . VAL A 1 132 ? -25.827 0.023 11.526 1.00 95.31 132 VAL A N 1
ATOM 1063 C CA . VAL A 1 132 ? -27.199 0.167 11.032 1.00 95.31 132 VAL A CA 1
ATOM 1064 C C . VAL A 1 132 ? -28.139 0.329 12.213 1.00 95.31 132 VAL A C 1
ATOM 1066 O O . VAL A 1 132 ? -28.363 -0.619 12.959 1.00 95.31 132 VAL A O 1
ATOM 1069 N N . VAL A 1 133 ? -28.748 1.502 12.358 1.00 93.06 133 VAL A N 1
ATOM 1070 C CA . VAL A 1 133 ? -29.699 1.798 13.436 1.00 93.06 133 VAL A CA 1
ATOM 1071 C C . VAL A 1 133 ? -31.113 1.811 12.878 1.00 93.06 133 VAL A C 1
ATOM 1073 O O . VAL A 1 133 ? -31.393 2.477 11.881 1.00 93.06 133 VAL A O 1
ATOM 1076 N N . SER A 1 134 ? -32.012 1.061 13.517 1.00 88.81 134 SER A N 1
ATOM 1077 C CA . SER A 1 134 ? -33.437 1.034 13.173 1.00 88.81 134 SER A CA 1
ATOM 1078 C C . SER A 1 134 ? -34.249 1.763 14.236 1.00 88.81 134 SER A C 1
ATOM 1080 O O . SER A 1 134 ? -34.108 1.481 15.424 1.00 88.81 134 SER A O 1
ATOM 1082 N N . PHE A 1 135 ? -35.143 2.654 13.814 1.00 83.81 135 PHE A N 1
ATOM 1083 C CA . PHE A 1 135 ? -36.005 3.421 14.714 1.00 83.81 135 PHE A CA 1
ATOM 1084 C C . PHE A 1 135 ? -37.415 3.565 14.130 1.00 83.81 135 PHE A C 1
ATOM 1086 O O . PHE A 1 135 ? -37.585 3.550 12.906 1.00 83.81 135 PHE A O 1
ATOM 1093 N N . PRO A 1 136 ? -38.451 3.641 14.980 1.00 80.50 136 PRO A N 1
ATOM 1094 C CA . PRO A 1 136 ? -39.801 3.927 14.516 1.00 80.50 136 PRO A CA 1
ATOM 1095 C C . PRO A 1 136 ? -39.858 5.322 13.884 1.00 80.50 136 PRO A C 1
ATOM 1097 O O . PRO A 1 136 ? -39.203 6.245 14.356 1.00 80.50 136 PRO A O 1
ATOM 1100 N N . ASP A 1 137 ? -40.639 5.479 12.817 1.00 74.19 137 ASP A N 1
ATOM 1101 C CA . ASP A 1 137 ? -40.953 6.813 12.301 1.00 74.19 137 ASP A CA 1
ATOM 1102 C C . ASP A 1 137 ? -41.852 7.547 13.306 1.00 74.19 137 ASP A C 1
ATOM 1104 O O . ASP A 1 137 ? -42.800 6.951 13.832 1.00 74.19 137 ASP A O 1
ATOM 1108 N N . ASP A 1 138 ? -41.587 8.833 13.553 1.00 65.12 138 ASP A N 1
ATOM 1109 C CA . ASP A 1 138 ? -42.430 9.680 14.402 1.00 65.12 138 ASP A CA 1
ATOM 1110 C C . ASP A 1 138 ? -43.805 9.868 13.757 1.00 65.12 138 ASP A C 1
ATOM 1112 O O . ASP A 1 138 ? -44.046 10.769 12.956 1.00 65.12 138 ASP A O 1
ATOM 1116 N N . ILE A 1 139 ? -44.739 8.987 14.108 1.00 52.22 139 ILE A N 1
ATOM 1117 C CA . ILE A 1 139 ? -46.127 9.055 13.637 1.00 52.22 139 ILE A CA 1
ATOM 1118 C C . ILE A 1 139 ? -46.951 10.033 14.506 1.00 52.22 139 ILE A C 1
ATOM 1120 O O . ILE A 1 139 ? -48.042 10.431 14.101 1.00 52.22 139 ILE A O 1
ATOM 1124 N N . PHE A 1 140 ? -46.448 10.454 15.680 1.00 49.00 140 PHE A N 1
ATOM 1125 C CA . PHE A 1 140 ? -47.251 11.159 16.696 1.00 49.00 140 PHE A CA 1
ATOM 1126 C C . PHE A 1 140 ? -46.664 12.463 17.269 1.00 49.00 140 PHE A C 1
ATOM 1128 O O . PHE A 1 140 ? -47.288 13.050 18.148 1.00 49.00 140 PHE A O 1
ATOM 1135 N N . GLY A 1 141 ? -45.535 12.967 16.758 1.00 50.03 141 GLY A N 1
ATOM 1136 C CA . GLY A 1 141 ? -45.033 14.304 17.118 1.00 50.03 141 GLY A CA 1
ATOM 1137 C C . GLY A 1 141 ? -44.484 14.455 18.545 1.00 50.03 141 GLY A C 1
ATOM 1138 O O . GLY A 1 141 ? -44.340 15.583 19.016 1.00 50.03 141 GLY A O 1
ATOM 1139 N N . GLU A 1 142 ? -44.173 13.353 19.233 1.00 52.62 142 GLU A N 1
ATOM 1140 C CA . GLU A 1 142 ? -43.315 13.404 20.422 1.00 52.62 142 GLU A CA 1
ATOM 1141 C C . GLU A 1 142 ? -41.886 13.754 19.981 1.00 52.62 142 GLU A C 1
ATOM 1143 O O . GLU A 1 142 ? -41.422 13.288 18.944 1.00 52.62 142 GLU A O 1
ATOM 1148 N N . LYS A 1 143 ? -41.199 14.627 20.728 1.00 55.75 143 LYS A N 1
ATOM 1149 C CA . LYS A 1 143 ? -39.795 14.950 20.453 1.00 55.75 143 LYS A CA 1
ATOM 1150 C C . LYS A 1 143 ? -38.954 13.713 20.750 1.00 55.75 143 LYS A C 1
ATOM 1152 O O . LYS A 1 143 ? -38.732 13.404 21.918 1.00 55.75 143 LYS A O 1
ATOM 1157 N N . ASP A 1 144 ? -38.491 13.035 19.706 1.00 61.66 144 ASP A N 1
ATOM 1158 C CA . ASP A 1 144 ? -37.490 11.983 19.834 1.00 61.66 144 ASP A CA 1
ATOM 1159 C C . ASP A 1 144 ? -36.230 12.571 20.510 1.00 61.66 144 ASP A C 1
ATOM 1161 O O . ASP A 1 144 ? -35.693 13.568 20.012 1.00 61.66 144 ASP A O 1
ATOM 1165 N N . PRO A 1 145 ? -35.762 12.015 21.646 1.00 56.16 145 PRO A N 1
ATOM 1166 C CA . PRO A 1 145 ? -34.559 12.505 22.325 1.00 56.16 145 PRO A CA 1
ATOM 1167 C C . PRO A 1 145 ? -33.309 12.386 21.439 1.00 56.16 145 PRO A C 1
ATOM 1169 O O . PRO A 1 145 ? -32.346 13.133 21.604 1.00 56.16 145 PRO A O 1
ATOM 1172 N N . HIS A 1 146 ? -33.349 11.515 20.427 1.00 62.34 146 HIS A N 1
ATOM 1173 C CA . HIS A 1 146 ? -32.287 11.355 19.441 1.00 62.34 146 HIS A CA 1
ATOM 1174 C C . HIS A 1 146 ? -32.492 12.308 18.268 1.00 62.34 146 HIS A C 1
ATOM 1176 O O . HIS A 1 146 ? -32.871 11.920 17.159 1.00 62.34 146 HIS A O 1
ATOM 1182 N N . TRP A 1 147 ? -32.202 13.579 18.515 1.00 64.31 147 TRP A N 1
ATOM 1183 C CA . TRP A 1 147 ? -32.260 14.661 17.529 1.00 64.31 147 TRP A CA 1
ATOM 1184 C C . TRP A 1 147 ? -31.507 14.334 16.215 1.00 64.31 147 TRP A C 1
ATOM 1186 O O . TRP A 1 147 ? -31.917 14.744 15.125 1.00 64.31 147 TRP A O 1
ATOM 1196 N N . TRP A 1 148 ? -30.455 13.516 16.295 1.00 70.12 148 TRP A N 1
ATOM 1197 C CA . TRP A 1 148 ? -29.612 13.082 15.178 1.00 70.12 148 TRP A CA 1
ATOM 1198 C C . TRP A 1 148 ? -30.258 12.049 14.235 1.00 70.12 148 TRP A C 1
ATOM 1200 O O . TRP A 1 148 ? -29.753 11.798 13.141 1.00 70.12 148 TRP A O 1
ATOM 1210 N N . LYS A 1 149 ? -31.419 11.477 14.587 1.00 68.69 149 LYS A N 1
ATOM 1211 C CA . LYS A 1 149 ? -32.202 10.631 13.662 1.00 68.69 149 LYS A CA 1
ATOM 1212 C C . LYS A 1 149 ? -32.774 11.428 12.489 1.00 68.69 149 LYS A C 1
ATOM 1214 O O . LYS A 1 149 ? -32.996 10.881 11.407 1.00 68.69 149 LYS A O 1
ATOM 1219 N N . GLN A 1 150 ? -33.052 12.710 12.719 1.00 65.12 150 GLN A N 1
ATOM 1220 C CA . GLN A 1 150 ? -33.683 13.603 11.747 1.00 65.12 150 GLN A CA 1
ATOM 1221 C C . GLN A 1 150 ? -32.732 14.700 11.252 1.00 65.12 150 GLN A C 1
ATOM 1223 O O . GLN A 1 150 ? -32.932 15.204 10.148 1.00 65.12 150 GLN A O 1
ATOM 1228 N N . ALA A 1 151 ? -31.698 15.039 12.029 1.00 64.62 151 ALA A N 1
ATOM 1229 C CA . ALA A 1 151 ? -30.640 15.966 11.637 1.00 64.62 151 ALA A CA 1
ATOM 1230 C C . ALA A 1 151 ? -29.521 15.270 10.841 1.00 64.62 151 ALA A C 1
ATOM 1232 O O . ALA A 1 151 ? -29.310 14.069 10.962 1.00 64.62 151 ALA A O 1
ATOM 1233 N N . ASP A 1 152 ? -28.770 16.020 10.031 1.00 67.19 152 ASP A N 1
ATOM 1234 C CA . ASP A 1 152 ? -27.577 15.517 9.318 1.00 67.19 152 ASP A CA 1
ATOM 1235 C C . ASP A 1 152 ? -26.330 15.400 10.206 1.00 67.19 152 ASP A C 1
ATOM 1237 O O . ASP A 1 152 ? -25.263 15.024 9.728 1.00 67.19 152 ASP A O 1
ATOM 1241 N N . VAL A 1 153 ? -26.461 15.692 11.499 1.00 75.62 153 VAL A N 1
ATOM 1242 C CA . VAL A 1 153 ? -25.361 15.638 12.459 1.00 75.62 153 VAL A CA 1
ATOM 1243 C C . VAL A 1 153 ? -25.568 14.420 13.351 1.00 75.62 153 VAL A C 1
ATOM 1245 O O . VAL A 1 153 ? -26.614 14.288 13.982 1.00 75.62 153 VAL A O 1
ATOM 1248 N N . ILE A 1 154 ? -24.581 13.529 13.357 1.00 82.50 154 ILE A N 1
ATOM 1249 C CA . ILE A 1 154 ? -24.512 12.321 14.186 1.00 82.50 154 ILE A CA 1
ATOM 1250 C C . ILE A 1 154 ? -23.630 12.633 15.406 1.00 82.50 154 ILE A C 1
ATOM 1252 O O . ILE A 1 154 ? -22.704 13.434 15.260 1.00 82.50 154 ILE A O 1
ATOM 1256 N N . PRO A 1 155 ? -23.885 12.047 16.592 1.00 83.56 155 PRO A N 1
ATOM 1257 C CA . PRO A 1 155 ? -22.978 12.170 17.726 1.00 83.56 155 PRO A CA 1
ATOM 1258 C C . PRO A 1 155 ? -21.564 11.721 17.351 1.00 83.56 155 PRO A C 1
ATOM 1260 O O . PRO A 1 155 ? -21.399 10.768 16.586 1.00 83.56 155 PRO A O 1
ATOM 1263 N N . GLU A 1 156 ? -20.552 12.382 17.914 1.00 83.50 156 GLU A N 1
ATOM 1264 C CA . GLU A 1 156 ? -19.144 12.046 17.653 1.00 83.50 156 GLU A CA 1
ATOM 1265 C C . GLU A 1 156 ? -18.818 10.604 18.061 1.00 83.50 156 GLU A C 1
ATOM 1267 O O . GLU A 1 156 ? -18.019 9.943 17.400 1.00 83.50 156 GLU A O 1
ATOM 1272 N N . VAL A 1 157 ? -19.491 10.092 19.099 1.00 87.81 157 VAL A N 1
ATOM 1273 C CA . VAL A 1 157 ? -19.354 8.715 19.579 1.00 87.81 157 VAL A CA 1
ATOM 1274 C C . VAL A 1 157 ? -20.725 8.051 19.681 1.00 87.81 157 VAL A C 1
ATOM 1276 O O . VAL A 1 157 ? -21.635 8.549 20.342 1.00 87.81 157 VAL A O 1
ATOM 1279 N N . LEU A 1 158 ? -20.858 6.881 19.060 1.00 90.25 158 LEU A N 1
ATOM 1280 C CA . LEU A 1 158 ? -21.973 5.960 19.260 1.00 90.25 158 LEU A CA 1
ATOM 1281 C C . LEU A 1 158 ? -21.454 4.661 19.869 1.00 90.25 158 LEU A C 1
ATOM 1283 O O . LEU A 1 158 ? -20.510 4.060 19.372 1.00 90.25 158 LEU A O 1
ATOM 1287 N N . CYS A 1 159 ? -22.090 4.192 20.928 1.00 91.44 159 CYS A N 1
ATOM 1288 C CA . CYS A 1 159 ? -21.745 2.950 21.601 1.00 91.44 159 CYS A CA 1
ATOM 1289 C C . CYS A 1 159 ? -22.705 1.839 21.181 1.00 91.44 159 CYS A C 1
ATOM 1291 O O . CYS A 1 159 ? -23.913 2.048 21.089 1.00 91.44 159 CYS A O 1
ATOM 1293 N N . PHE A 1 160 ? -22.167 0.645 20.967 1.00 93.00 160 PHE A N 1
ATOM 1294 C CA . PHE A 1 160 ? -22.885 -0.572 20.619 1.00 93.00 160 PHE A CA 1
ATOM 1295 C C . PHE A 1 160 ? -22.616 -1.639 21.679 1.00 93.00 160 PHE A C 1
ATOM 1297 O O . PHE A 1 160 ? -21.465 -1.887 22.035 1.00 93.00 160 PHE A O 1
ATOM 1304 N N . ARG A 1 161 ? -23.669 -2.290 22.175 1.00 91.88 161 ARG A N 1
ATOM 1305 C CA . ARG A 1 161 ? -23.578 -3.437 23.089 1.00 91.88 161 ARG A CA 1
ATOM 1306 C C . ARG A 1 161 ? -24.361 -4.613 22.534 1.00 91.88 161 ARG A C 1
ATOM 1308 O O . ARG A 1 161 ? -25.540 -4.477 22.213 1.00 91.88 161 ARG A O 1
ATOM 1315 N N . SER A 1 162 ? -23.722 -5.766 22.479 1.00 92.25 162 SER A N 1
ATOM 1316 C CA . SER A 1 162 ? -24.286 -7.029 22.005 1.00 92.25 162 SER A CA 1
ATOM 1317 C C . SER A 1 162 ? -23.891 -8.169 22.943 1.00 92.25 162 SER A C 1
ATOM 1319 O O . SER A 1 162 ? -23.214 -7.938 23.945 1.00 92.25 162 SER A O 1
ATOM 1321 N N . VAL A 1 163 ? -24.323 -9.395 22.641 1.00 88.62 163 VAL A N 1
ATOM 1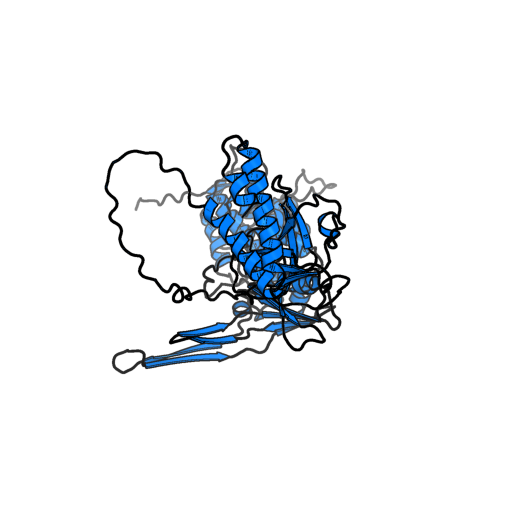322 C CA . VAL A 1 163 ? -23.889 -10.576 23.408 1.00 88.62 163 VAL A CA 1
ATOM 1323 C C . VAL A 1 163 ? -22.459 -10.987 23.056 1.00 88.62 163 VAL A C 1
ATOM 1325 O O . VAL A 1 163 ? -21.797 -11.634 23.859 1.00 88.62 163 VAL A O 1
ATOM 1328 N N . GLU A 1 164 ? -21.988 -10.591 21.875 1.00 86.81 164 GLU A N 1
ATOM 1329 C CA . GLU A 1 164 ? -20.641 -10.838 21.368 1.00 86.81 164 GLU A CA 1
ATOM 1330 C C . GLU A 1 164 ? -19.603 -9.881 21.973 1.00 86.81 164 GLU A C 1
ATOM 1332 O O . GLU A 1 164 ? -18.419 -10.198 22.010 1.00 86.81 164 GLU A O 1
ATOM 1337 N N . GLY A 1 165 ? -20.042 -8.721 22.466 1.00 89.31 165 GLY A N 1
ATOM 1338 C CA . GLY A 1 165 ? -19.170 -7.709 23.052 1.00 89.31 165 GLY A CA 1
ATOM 1339 C C . GLY A 1 165 ? -19.721 -6.296 22.914 1.00 89.31 165 GLY A C 1
ATOM 1340 O O . GLY A 1 165 ? -20.898 -6.076 22.588 1.00 89.31 165 GLY A O 1
ATOM 1341 N N . SER A 1 166 ? -18.849 -5.320 23.143 1.00 90.75 166 SER A N 1
ATOM 1342 C CA . SER A 1 166 ? -19.169 -3.899 23.061 1.00 90.75 166 SER A CA 1
ATOM 1343 C C . SER A 1 166 ? -18.154 -3.110 22.247 1.00 90.75 166 SER A C 1
ATOM 1345 O O . SER A 1 166 ? -16.962 -3.378 22.326 1.00 90.75 166 SER A O 1
ATOM 1347 N N . ALA A 1 167 ? -18.628 -2.128 21.483 1.00 92.62 167 ALA A N 1
ATOM 1348 C CA . ALA A 1 167 ? -17.789 -1.309 20.617 1.00 92.62 167 ALA A CA 1
ATOM 1349 C C . ALA A 1 167 ? -18.223 0.160 20.624 1.00 92.62 167 ALA A C 1
ATOM 1351 O O . ALA A 1 167 ? -19.415 0.466 20.694 1.00 92.62 167 ALA A O 1
ATOM 1352 N N . SER A 1 168 ? -17.260 1.061 20.478 1.00 91.94 168 SER A N 1
ATOM 1353 C CA . SER A 1 168 ? -17.473 2.490 20.261 1.00 91.94 168 SER A CA 1
ATOM 1354 C C . SER A 1 168 ? -17.172 2.852 18.807 1.00 91.94 168 SER A C 1
ATOM 1356 O O . SER A 1 168 ? -16.117 2.518 18.274 1.00 91.94 168 SER A O 1
ATOM 1358 N N . PHE A 1 169 ? -18.103 3.550 18.167 1.00 92.88 169 PHE A N 1
ATOM 1359 C CA . PHE A 1 169 ? -18.067 4.012 16.784 1.00 92.88 169 PHE A CA 1
ATOM 1360 C C . PHE A 1 169 ? -17.842 5.522 16.781 1.00 92.88 169 PHE A C 1
ATOM 1362 O O . PHE A 1 169 ? -18.699 6.267 17.252 1.00 92.88 169 PHE A O 1
ATOM 1369 N N . LEU A 1 170 ? -16.704 5.962 16.252 1.00 91.06 170 LEU A N 1
ATOM 1370 C CA . LEU A 1 170 ? -16.283 7.358 16.260 1.00 91.06 170 LEU A CA 1
ATOM 1371 C C . LEU A 1 170 ? -16.408 7.983 14.869 1.00 91.06 170 LEU A C 1
ATOM 1373 O O . LEU A 1 170 ? -16.182 7.310 13.854 1.00 91.06 170 LEU A O 1
ATOM 1377 N N . ASP A 1 171 ? -16.753 9.272 14.841 1.00 89.56 171 ASP A N 1
ATOM 1378 C CA . ASP A 1 171 ? -16.828 10.113 13.639 1.00 89.56 171 ASP A CA 1
ATOM 1379 C C . ASP A 1 171 ? -17.688 9.478 12.534 1.00 89.56 171 ASP A C 1
ATOM 1381 O O . ASP A 1 171 ? -17.279 9.275 11.386 1.00 89.56 171 ASP A O 1
ATOM 1385 N N . CYS A 1 172 ? -18.905 9.087 12.911 1.00 90.81 172 CYS A N 1
ATOM 1386 C CA . CYS A 1 172 ? -19.831 8.398 12.026 1.00 90.81 172 CYS A CA 1
ATOM 1387 C C . CYS A 1 172 ? -20.344 9.302 10.897 1.00 90.81 172 CYS A C 1
ATOM 1389 O O . CYS A 1 172 ? -20.956 10.342 11.130 1.00 90.81 172 CYS A O 1
ATOM 1391 N N . VAL A 1 173 ? -20.210 8.833 9.655 1.00 91.31 173 VAL A N 1
ATOM 1392 C CA . VAL A 1 173 ? -20.801 9.465 8.470 1.00 91.31 173 VAL A CA 1
ATOM 1393 C C . VAL A 1 173 ? -22.014 8.668 8.007 1.00 91.31 173 VAL A C 1
ATOM 1395 O O . VAL A 1 173 ? -21.936 7.455 7.803 1.00 91.31 173 VAL A O 1
ATOM 1398 N N . VAL A 1 174 ? -23.143 9.341 7.782 1.00 92.06 174 VAL A N 1
ATOM 1399 C CA . VAL A 1 174 ? -24.339 8.705 7.214 1.00 92.06 174 VAL A CA 1
ATOM 1400 C C . VAL A 1 174 ? -24.090 8.367 5.747 1.00 92.06 174 VAL A C 1
ATOM 1402 O O . VAL A 1 174 ? -23.928 9.258 4.918 1.00 92.06 174 VAL A O 1
ATOM 1405 N N . ILE A 1 175 ? -24.121 7.078 5.409 1.00 92.12 175 ILE A N 1
ATOM 1406 C CA . ILE A 1 175 ? -23.985 6.615 4.018 1.00 92.12 175 ILE A CA 1
ATOM 1407 C C . ILE A 1 175 ? -25.335 6.293 3.379 1.00 92.12 175 ILE A C 1
ATOM 1409 O O . ILE A 1 175 ? -25.474 6.312 2.157 1.00 92.12 175 ILE A O 1
ATOM 1413 N N . ARG A 1 176 ? -26.357 5.994 4.192 1.00 90.81 176 ARG A N 1
ATOM 1414 C CA . ARG A 1 176 ? -27.693 5.663 3.691 1.00 90.81 176 ARG A CA 1
ATOM 1415 C C . ARG A 1 176 ? -28.776 5.980 4.712 1.00 90.81 176 ARG A C 1
ATOM 1417 O O . ARG A 1 176 ? -28.645 5.661 5.888 1.00 90.81 176 ARG A O 1
ATOM 1424 N N . ARG A 1 177 ? -29.904 6.505 4.226 1.00 89.38 177 ARG A N 1
ATOM 1425 C CA . ARG A 1 177 ? -31.174 6.555 4.963 1.00 89.38 177 ARG A CA 1
ATOM 1426 C C . ARG A 1 177 ? -32.253 5.825 4.183 1.00 89.38 177 ARG A C 1
ATOM 1428 O O . ARG A 1 177 ? -32.410 6.033 2.981 1.00 89.38 177 ARG A O 1
ATOM 1435 N N . LYS A 1 178 ? -33.014 4.976 4.861 1.00 87.88 178 LYS A N 1
ATOM 1436 C CA . LYS A 1 178 ? -34.131 4.242 4.272 1.00 87.88 178 LYS A CA 1
ATOM 1437 C C . LYS A 1 178 ? -35.368 4.434 5.133 1.00 87.88 178 LYS A C 1
ATOM 1439 O O . LYS A 1 178 ? -35.512 3.795 6.170 1.00 87.88 178 LYS A O 1
ATOM 1444 N N . ARG A 1 179 ? -36.288 5.270 4.652 1.00 81.88 179 ARG A N 1
ATOM 1445 C CA . ARG A 1 179 ? -37.636 5.380 5.215 1.00 81.88 179 ARG A CA 1
ATOM 1446 C C . ARG A 1 179 ? -38.510 4.264 4.666 1.00 81.88 179 ARG A C 1
ATOM 1448 O O . ARG A 1 179 ? -38.478 3.992 3.463 1.00 81.88 179 ARG A O 1
ATOM 1455 N N . ARG A 1 180 ? -39.275 3.590 5.524 1.00 78.12 180 ARG A N 1
ATOM 1456 C CA . ARG A 1 180 ? -40.197 2.530 5.092 1.00 78.12 180 ARG A CA 1
ATOM 1457 C C . ARG A 1 180 ? -41.619 2.909 5.469 1.00 78.12 180 ARG A C 1
ATOM 1459 O O . ARG A 1 180 ? -41.891 3.218 6.618 1.00 78.12 180 ARG A O 1
ATOM 1466 N N . PHE A 1 181 ? -42.558 2.718 4.542 1.00 73.12 181 PHE A N 1
ATOM 1467 C CA . PHE A 1 181 ? -43.998 2.868 4.805 1.00 73.12 181 PHE A CA 1
ATOM 1468 C C . PHE A 1 181 ? -44.519 1.994 5.962 1.00 73.12 181 PHE A C 1
ATOM 1470 O O . PHE A 1 181 ? -45.614 2.223 6.463 1.00 73.12 181 PHE A O 1
ATOM 1477 N N . SER A 1 182 ? -43.746 0.994 6.401 1.00 74.56 182 SER A N 1
ATOM 1478 C CA . SER A 1 182 ? -44.040 0.180 7.582 1.00 74.56 182 SER A CA 1
ATOM 1479 C C . SER A 1 182 ? -43.866 0.913 8.921 1.00 74.56 182 SER A C 1
ATOM 1481 O O . SER A 1 182 ? -44.098 0.289 9.953 1.00 74.56 182 SER A O 1
ATOM 1483 N N . GLY A 1 183 ? -43.439 2.182 8.919 1.00 78.50 183 GLY A N 1
ATOM 1484 C CA . GLY A 1 183 ? -43.235 2.991 10.125 1.00 78.50 183 GLY A CA 1
ATOM 1485 C C . GLY A 1 183 ? -41.944 2.670 10.878 1.00 78.50 183 GLY A C 1
ATOM 1486 O O . GLY A 1 183 ? -41.873 2.903 12.079 1.00 78.50 183 GLY A O 1
ATOM 1487 N N . VAL A 1 184 ? -40.956 2.080 10.198 1.00 82.81 184 VAL A N 1
ATOM 1488 C CA . VAL A 1 184 ? -39.618 1.821 10.751 1.00 82.81 184 VAL A CA 1
ATOM 1489 C C . VAL A 1 184 ? -38.599 2.301 9.734 1.00 82.81 184 VAL A C 1
ATOM 1491 O O . VAL A 1 184 ? -38.481 1.722 8.646 1.00 82.81 184 VAL A O 1
ATOM 1494 N N . SER A 1 185 ? -37.875 3.343 10.106 1.00 86.44 185 SER A N 1
ATOM 1495 C CA . SER A 1 185 ? -36.756 3.884 9.356 1.00 86.44 185 SER A CA 1
ATOM 1496 C C . SER A 1 185 ? -35.442 3.244 9.775 1.00 86.44 185 SER A C 1
ATOM 1498 O O . SER A 1 185 ? -35.310 2.639 10.839 1.00 86.44 185 SER A O 1
ATOM 1500 N N . GLU A 1 186 ? -34.470 3.350 8.882 1.00 90.00 186 GLU A N 1
ATOM 1501 C CA . GLU A 1 186 ? -33.143 2.773 9.030 1.00 90.00 186 GLU A CA 1
ATOM 1502 C C . GLU A 1 186 ? -32.104 3.803 8.581 1.00 90.00 186 GLU A C 1
ATOM 1504 O O . GLU A 1 186 ? -32.249 4.417 7.516 1.00 90.00 186 GLU A O 1
ATOM 1509 N N . ILE A 1 187 ? -31.065 3.994 9.390 1.00 91.62 187 ILE A N 1
ATOM 1510 C CA . ILE A 1 187 ? -29.884 4.790 9.048 1.00 91.62 187 ILE A CA 1
ATOM 1511 C C . ILE A 1 187 ? -28.682 3.849 9.056 1.00 91.62 187 ILE A C 1
ATOM 1513 O O . ILE A 1 187 ? -28.469 3.122 10.023 1.00 91.62 187 ILE A O 1
ATOM 1517 N N . THR A 1 188 ? -27.897 3.875 7.983 1.00 93.75 188 THR A N 1
ATOM 1518 C CA . THR A 1 188 ? -26.602 3.199 7.899 1.00 93.75 188 THR A CA 1
ATOM 1519 C C . THR A 1 188 ? -25.500 4.239 8.000 1.00 93.75 188 THR A C 1
ATOM 1521 O O . THR A 1 188 ? -25.475 5.207 7.232 1.00 93.75 188 THR A O 1
ATOM 1524 N N . MET A 1 189 ? -24.583 4.013 8.929 1.00 94.75 189 MET A N 1
ATOM 1525 C CA . MET A 1 189 ? -23.454 4.879 9.224 1.00 94.75 189 MET A CA 1
ATOM 1526 C C . MET A 1 189 ? -22.152 4.121 9.014 1.00 94.75 189 MET A C 1
ATOM 1528 O O . MET A 1 189 ? -22.054 2.935 9.330 1.00 94.75 189 MET A O 1
ATOM 1532 N N . ARG A 1 190 ? -21.157 4.833 8.493 1.00 94.62 190 ARG A N 1
ATOM 1533 C CA . ARG A 1 190 ? -19.778 4.377 8.402 1.00 94.62 190 ARG A CA 1
ATOM 1534 C C . ARG A 1 190 ? -18.940 5.172 9.414 1.00 94.62 190 ARG A C 1
ATOM 1536 O O . ARG A 1 190 ? -18.798 6.379 9.213 1.00 94.62 190 ARG A O 1
ATOM 1543 N N . PRO A 1 191 ? -18.404 4.539 10.465 1.00 93.62 191 PRO A N 1
ATOM 1544 C CA . PRO A 1 191 ? -17.458 5.165 11.383 1.00 93.62 191 PRO A CA 1
ATOM 1545 C C . PRO A 1 191 ? -16.124 5.451 10.683 1.00 93.62 191 PRO A C 1
ATOM 1547 O O . PRO A 1 191 ? -15.730 4.719 9.770 1.00 93.62 191 PRO A O 1
ATOM 1550 N N . ALA A 1 192 ? -15.397 6.475 11.132 1.00 92.31 192 ALA A N 1
ATOM 1551 C CA . ALA A 1 192 ? -13.977 6.587 10.802 1.00 92.31 192 ALA A CA 1
ATOM 1552 C C . ALA A 1 192 ? -13.163 5.564 11.609 1.00 92.31 192 ALA A C 1
ATOM 1554 O O . ALA A 1 192 ? -12.286 4.894 11.061 1.00 92.31 192 ALA A O 1
ATOM 1555 N N . THR A 1 193 ? -13.514 5.387 12.888 1.00 92.69 193 THR A N 1
ATOM 1556 C CA . THR A 1 193 ? -12.849 4.449 13.799 1.00 92.69 193 THR A CA 1
ATOM 1557 C C . THR A 1 193 ? -13.858 3.628 14.593 1.00 92.69 193 THR A C 1
ATOM 1559 O O . THR A 1 193 ? -14.854 4.159 15.075 1.00 92.69 193 THR A O 1
ATOM 1562 N N . VAL A 1 194 ? -13.578 2.338 14.770 1.00 93.25 194 VAL A N 1
ATOM 1563 C CA . VAL A 1 194 ? -14.279 1.460 15.713 1.00 93.25 194 VAL A CA 1
ATOM 1564 C C . VAL A 1 194 ? -13.290 0.967 16.752 1.00 93.25 194 VAL A C 1
ATOM 1566 O O . VAL A 1 194 ? -12.312 0.318 16.394 1.00 93.25 194 VAL A O 1
ATOM 1569 N N . ILE A 1 195 ? -13.548 1.254 18.023 1.00 92.00 195 ILE A N 1
ATOM 1570 C CA . ILE A 1 195 ? -12.800 0.709 19.159 1.00 92.00 195 ILE A CA 1
ATOM 1571 C C . ILE A 1 195 ? -13.615 -0.452 19.717 1.00 92.00 195 ILE A C 1
ATOM 1573 O O . ILE A 1 195 ? -14.806 -0.290 19.976 1.00 92.00 195 ILE A O 1
ATOM 1577 N N . TYR A 1 196 ? -13.001 -1.621 19.889 1.00 89.38 196 TYR A N 1
ATOM 1578 C CA . TYR A 1 196 ? -13.702 -2.829 20.335 1.00 89.38 196 TYR A CA 1
ATOM 1579 C C . TYR A 1 196 ? -13.760 -2.962 21.858 1.00 89.38 196 TYR A C 1
ATOM 1581 O O . TYR A 1 196 ? -13.439 -4.007 22.426 1.00 89.38 196 TYR A O 1
ATOM 1589 N N . ASP A 1 197 ? -14.154 -1.864 22.488 1.00 86.31 197 ASP A N 1
ATOM 1590 C CA . ASP A 1 197 ? -14.580 -1.767 23.875 1.00 86.31 197 ASP A CA 1
ATOM 1591 C C . ASP A 1 197 ? -15.450 -0.504 24.019 1.00 86.31 197 ASP A C 1
ATOM 1593 O O . ASP A 1 197 ? -15.601 0.275 23.070 1.00 86.31 197 ASP A O 1
ATOM 1597 N N . LEU A 1 198 ? -16.042 -0.286 25.190 1.00 76.62 198 LEU A N 1
ATOM 1598 C CA . LEU A 1 198 ? -16.764 0.940 25.503 1.00 76.62 198 LEU A CA 1
ATOM 1599 C C . LEU A 1 198 ? -15.797 2.025 25.946 1.00 76.62 198 LEU A C 1
ATOM 1601 O O . LEU A 1 198 ? -15.341 2.049 27.086 1.00 76.62 198 LEU A O 1
ATOM 1605 N N . VAL A 1 199 ? -15.584 3.004 25.078 1.00 72.31 199 VAL A N 1
ATOM 1606 C CA . VAL A 1 199 ? -14.918 4.237 25.480 1.00 72.31 199 VAL A CA 1
ATOM 1607 C C . VAL A 1 199 ? -15.950 5.147 26.134 1.00 72.31 199 VAL A C 1
ATOM 1609 O O . VAL A 1 199 ? -16.810 5.733 25.475 1.00 72.31 199 VAL A O 1
ATOM 1612 N N . SER A 1 200 ? -15.880 5.266 27.460 1.00 59.62 200 SER A N 1
ATOM 1613 C CA . SER A 1 200 ? -16.672 6.249 28.191 1.00 59.62 200 SER A CA 1
ATOM 1614 C C . SER A 1 200 ? -16.029 7.623 28.022 1.00 59.62 200 SER A C 1
ATOM 1616 O O . SER A 1 200 ? -15.076 7.925 28.739 1.00 59.62 200 SER A O 1
ATOM 1618 N N . LYS A 1 201 ? -16.507 8.459 27.093 1.00 56.53 201 LYS A N 1
ATOM 1619 C CA . LYS A 1 201 ? -16.316 9.918 27.179 1.00 56.53 201 LYS A CA 1
ATOM 1620 C C . LYS A 1 201 ? -17.135 10.699 26.156 1.00 56.53 201 LYS A C 1
ATOM 1622 O O . LYS A 1 201 ? -17.194 10.342 24.985 1.00 56.53 201 LYS A O 1
ATOM 1627 N N . ASN A 1 202 ? -17.623 11.847 26.626 1.00 53.97 202 ASN A N 1
ATOM 1628 C CA . ASN A 1 202 ? -17.848 13.051 25.831 1.00 53.97 202 ASN A CA 1
ATOM 1629 C C . ASN A 1 202 ? -16.482 13.526 25.325 1.00 53.97 202 ASN A C 1
ATOM 1631 O O . ASN A 1 202 ? -15.821 14.338 25.974 1.00 53.97 202 ASN A O 1
ATOM 1635 N N . LYS A 1 203 ? -15.989 12.919 24.250 1.00 59.91 203 LYS A N 1
ATOM 1636 C CA . LYS A 1 203 ? -14.800 13.413 23.572 1.00 59.91 203 LYS A CA 1
ATOM 1637 C C . LYS A 1 203 ? -15.262 14.435 22.540 1.00 59.91 203 LYS A C 1
ATOM 1639 O O . LYS A 1 203 ? -16.171 14.124 21.787 1.00 59.91 203 LYS A O 1
ATOM 1644 N N . GLU A 1 204 ? -14.666 15.623 22.575 1.00 63.50 204 GLU A N 1
ATOM 1645 C CA . GLU A 1 204 ? -14.763 16.612 21.501 1.00 63.50 204 GLU A CA 1
ATOM 1646 C C . GLU A 1 204 ? -13.487 16.504 20.656 1.00 63.50 204 GLU A C 1
ATOM 1648 O O . GLU A 1 204 ? -12.378 16.632 21.188 1.00 63.50 204 GLU A O 1
ATOM 1653 N N . GLY A 1 205 ? -13.630 16.254 19.355 1.00 71.38 205 GLY A N 1
ATOM 1654 C CA . GLY A 1 205 ? -12.517 16.233 18.398 1.00 71.38 205 GLY A CA 1
ATOM 1655 C C . GLY A 1 205 ? -11.907 14.849 18.109 1.00 71.38 205 GLY A C 1
ATOM 1656 O O . GLY A 1 205 ? -12.349 13.830 18.647 1.00 71.38 205 GLY A O 1
ATOM 1657 N N . PRO A 1 206 ? -10.878 14.787 17.233 1.00 79.19 206 PRO A N 1
ATOM 1658 C CA . PRO A 1 206 ? -10.394 13.538 16.642 1.00 79.19 206 PRO A CA 1
ATOM 1659 C C . PRO A 1 206 ? -9.851 12.560 17.685 1.00 79.19 206 PRO A C 1
ATOM 1661 O O . PRO A 1 206 ? -9.343 12.946 18.741 1.00 79.19 206 PRO A O 1
ATOM 1664 N N . LEU A 1 207 ? -9.904 11.260 17.381 1.00 86.06 207 LEU A N 1
ATOM 1665 C CA . LEU A 1 207 ? -9.265 10.247 18.217 1.00 86.06 207 LEU A CA 1
ATOM 1666 C C . LEU A 1 207 ? -7.752 10.510 18.293 1.00 86.06 207 LEU A C 1
ATOM 1668 O O . LEU A 1 207 ? -7.078 10.546 17.270 1.00 86.06 207 LEU A O 1
ATOM 1672 N N . GLU A 1 208 ? -7.224 10.667 19.506 1.00 89.12 208 GLU A N 1
ATOM 1673 C CA . GLU A 1 208 ? -5.833 11.022 19.776 1.00 89.12 208 GLU A CA 1
ATOM 1674 C C . GLU A 1 208 ? -5.249 9.960 20.695 1.00 89.12 208 GLU A C 1
ATOM 1676 O O . GLU A 1 208 ? -5.921 9.531 21.638 1.00 89.12 208 GLU A O 1
ATOM 1681 N N . ALA A 1 209 ? -4.018 9.549 20.423 1.00 90.69 209 ALA A N 1
ATOM 1682 C CA . ALA A 1 209 ? -3.291 8.567 21.210 1.00 90.69 209 ALA A CA 1
ATOM 1683 C C . ALA A 1 209 ? -1.831 9.001 21.352 1.00 90.69 209 ALA A C 1
ATOM 1685 O O . ALA A 1 209 ? -1.305 9.732 20.515 1.00 90.69 209 ALA A O 1
ATOM 1686 N N . THR A 1 210 ? -1.166 8.564 22.420 1.00 92.31 210 THR A N 1
ATOM 1687 C CA . THR A 1 210 ? 0.291 8.722 22.544 1.00 92.31 210 THR A CA 1
ATOM 1688 C C . THR A 1 210 ? 1.032 7.588 21.864 1.00 92.31 210 THR A C 1
ATOM 1690 O O . THR A 1 210 ? 2.139 7.791 21.365 1.00 92.31 210 THR A O 1
ATOM 1693 N N . GLN A 1 211 ? 0.421 6.403 21.800 1.00 95.00 211 GLN A N 1
ATOM 1694 C CA . GLN A 1 211 ? 0.994 5.255 21.124 1.00 95.00 211 GLN A CA 1
ATOM 1695 C C . GLN A 1 211 ? -0.045 4.498 20.304 1.00 95.00 211 GLN A C 1
ATOM 1697 O O . GLN A 1 211 ? -1.136 4.177 20.781 1.00 95.00 211 GLN A O 1
ATOM 1702 N N . VAL A 1 212 ? 0.344 4.157 19.078 1.00 96.00 212 VAL A N 1
ATOM 1703 C CA . VAL A 1 212 ? -0.404 3.258 18.201 1.00 96.00 212 VAL A CA 1
ATOM 1704 C C . VAL A 1 212 ? 0.542 2.172 17.720 1.00 96.00 212 VAL A C 1
ATOM 1706 O O . VAL A 1 212 ? 1.616 2.457 17.193 1.00 96.00 212 VAL A O 1
ATOM 1709 N N . THR A 1 213 ? 0.114 0.923 17.851 1.00 96.12 213 THR A N 1
ATOM 1710 C CA . THR A 1 213 ? 0.835 -0.251 17.359 1.00 96.12 213 THR A CA 1
ATOM 1711 C C . THR A 1 213 ? 0.036 -0.900 16.245 1.00 96.12 213 THR A C 1
ATOM 1713 O O . THR A 1 213 ? -1.188 -0.990 16.307 1.00 96.12 213 THR A O 1
ATOM 1716 N N . SER A 1 214 ? 0.703 -1.337 15.185 1.00 96.56 214 SER A N 1
ATOM 1717 C CA . SER A 1 214 ? 0.084 -2.033 14.059 1.00 96.56 214 SER A CA 1
ATOM 1718 C C . SER A 1 214 ? 0.880 -3.257 13.670 1.00 96.56 214 SER A C 1
ATOM 1720 O O . SER A 1 214 ? 2.107 -3.236 13.691 1.00 96.56 214 SER A O 1
ATOM 1722 N N . THR A 1 215 ? 0.169 -4.316 13.301 1.00 93.50 215 THR A N 1
ATOM 1723 C CA . THR A 1 215 ? 0.777 -5.547 12.792 1.00 93.50 215 THR A CA 1
ATOM 1724 C C . THR A 1 215 ? 0.808 -5.495 11.270 1.00 93.50 215 THR A C 1
ATOM 1726 O O . THR A 1 215 ? -0.238 -5.292 10.659 1.00 93.50 215 THR A O 1
ATOM 1729 N N . ILE A 1 216 ? 1.988 -5.648 10.667 1.00 93.19 216 ILE A N 1
ATOM 1730 C CA . ILE A 1 216 ? 2.197 -5.534 9.218 1.00 93.19 216 ILE A CA 1
ATOM 1731 C C . ILE A 1 216 ? 2.811 -6.832 8.694 1.00 93.19 216 ILE A C 1
ATOM 1733 O O . ILE A 1 216 ? 3.810 -7.317 9.228 1.00 93.19 216 ILE A O 1
ATOM 1737 N N . GLU A 1 217 ? 2.216 -7.390 7.642 1.00 89.50 217 GLU A N 1
ATOM 1738 C CA . GLU A 1 217 ? 2.752 -8.567 6.950 1.00 89.50 217 GLU A CA 1
ATOM 1739 C C . GLU A 1 217 ? 4.151 -8.298 6.373 1.00 89.50 217 GLU A C 1
ATOM 1741 O O . GLU A 1 217 ? 4.487 -7.168 6.016 1.00 89.50 217 GLU A O 1
ATOM 1746 N N . TYR A 1 218 ? 4.987 -9.334 6.279 1.00 88.94 218 TYR A N 1
ATOM 1747 C CA . TYR A 1 218 ? 6.360 -9.279 5.748 1.00 88.94 218 TYR A CA 1
ATOM 1748 C C . TYR A 1 218 ? 7.343 -8.360 6.488 1.00 88.94 218 TYR A C 1
ATOM 1750 O O . TYR A 1 218 ? 8.531 -8.354 6.172 1.00 88.94 218 TYR A O 1
ATOM 1758 N N . LEU A 1 219 ? 6.893 -7.570 7.470 1.00 91.75 219 LEU A N 1
ATOM 1759 C CA . LEU A 1 219 ? 7.770 -6.690 8.238 1.00 91.75 219 LEU A CA 1
ATOM 1760 C C . LEU A 1 219 ? 8.773 -7.509 9.058 1.00 91.75 219 LEU A C 1
ATOM 1762 O O . LEU A 1 219 ? 9.932 -7.120 9.162 1.00 91.75 219 LEU A O 1
ATOM 1766 N N . GLY A 1 220 ? 8.353 -8.648 9.614 1.00 88.12 220 GLY A N 1
ATOM 1767 C CA . GLY A 1 220 ? 9.247 -9.494 10.400 1.00 88.12 220 GLY A CA 1
ATOM 1768 C C . GLY A 1 220 ? 10.338 -10.148 9.558 1.00 88.12 220 GLY A C 1
ATOM 1769 O O . GLY A 1 220 ? 11.509 -10.101 9.935 1.00 88.12 220 GLY A O 1
ATOM 1770 N N . GLU A 1 221 ? 9.962 -10.680 8.393 1.00 85.69 221 GLU A N 1
ATOM 1771 C CA . GLU A 1 221 ? 10.888 -11.229 7.403 1.00 85.69 221 GLU A CA 1
ATOM 1772 C C . GLU A 1 221 ? 11.861 -10.164 6.894 1.00 85.69 221 GLU A C 1
ATOM 1774 O O . GLU A 1 221 ? 13.063 -10.404 6.849 1.00 85.69 221 GLU A O 1
ATOM 1779 N N . TRP A 1 222 ? 11.364 -8.966 6.577 1.00 90.31 222 TRP A N 1
ATOM 1780 C CA . TRP A 1 222 ? 12.195 -7.873 6.076 1.00 90.31 222 TRP A CA 1
ATOM 1781 C C . TRP A 1 222 ? 13.251 -7.402 7.080 1.00 90.31 222 TRP A C 1
ATOM 1783 O O . TRP A 1 222 ? 14.368 -7.047 6.698 1.00 90.31 222 TRP A O 1
ATOM 1793 N N . LEU A 1 223 ? 12.888 -7.378 8.365 1.00 88.56 223 LEU A N 1
ATOM 1794 C CA . LEU A 1 223 ? 13.792 -6.999 9.447 1.00 88.56 223 LEU A CA 1
ATOM 1795 C C . LEU A 1 223 ? 14.884 -8.049 9.694 1.00 88.56 223 LEU A C 1
ATOM 1797 O O . LEU A 1 223 ? 15.866 -7.722 10.361 1.00 88.56 223 LEU A O 1
ATOM 1801 N N . ASP A 1 224 ? 14.718 -9.278 9.189 1.00 78.56 224 ASP A N 1
ATOM 1802 C CA . ASP A 1 224 ? 15.520 -10.453 9.562 1.00 78.56 224 ASP A CA 1
ATOM 1803 C C . ASP A 1 224 ? 15.551 -10.647 11.094 1.00 78.56 224 ASP A C 1
ATOM 1805 O O . ASP A 1 224 ? 16.552 -11.007 11.714 1.00 78.56 224 ASP A O 1
ATOM 1809 N N . GLN A 1 225 ? 14.433 -10.308 11.746 1.00 67.31 225 GLN A N 1
ATOM 1810 C CA . GLN A 1 225 ? 14.301 -10.283 13.198 1.00 67.31 225 GLN A CA 1
ATOM 1811 C C . GLN A 1 225 ? 13.418 -11.432 13.654 1.00 67.31 225 GLN A C 1
ATOM 1813 O O . GLN A 1 225 ? 12.211 -11.295 13.803 1.00 67.31 225 GLN A O 1
ATOM 1818 N N . GLY A 1 226 ? 14.022 -12.581 13.919 1.00 58.91 226 GLY A N 1
ATOM 1819 C CA . GLY A 1 226 ? 13.313 -13.710 14.510 1.00 58.91 226 GLY A CA 1
ATOM 1820 C C . GLY A 1 226 ? 13.983 -15.020 14.157 1.00 58.91 226 GLY A C 1
ATOM 1821 O O . GLY A 1 226 ? 13.836 -15.523 13.048 1.00 58.91 226 GLY A O 1
ATOM 1822 N N . SER A 1 227 ? 14.696 -15.606 15.116 1.00 60.66 227 SER A N 1
ATOM 1823 C CA . SER A 1 227 ? 15.158 -16.983 14.990 1.00 60.66 227 SER A CA 1
ATOM 1824 C C . SER A 1 227 ? 14.049 -17.898 15.513 1.00 60.66 227 SER A C 1
ATOM 1826 O O . SER A 1 227 ? 13.872 -18.076 16.717 1.00 60.66 227 SER A O 1
ATOM 1828 N N . MET A 1 228 ? 13.256 -18.469 14.603 1.00 73.50 228 MET A N 1
ATOM 1829 C CA . MET A 1 228 ? 12.479 -19.669 14.914 1.00 73.50 228 MET A CA 1
ATOM 1830 C C . MET A 1 228 ? 13.343 -20.870 14.550 1.00 73.50 228 MET A C 1
ATOM 1832 O O . MET A 1 228 ? 13.557 -21.174 13.378 1.00 73.50 228 MET A O 1
ATOM 1836 N N . THR A 1 229 ? 13.848 -21.562 15.561 1.00 74.50 229 THR A N 1
ATOM 1837 C CA . THR A 1 229 ? 14.550 -22.832 15.373 1.00 74.50 229 THR A CA 1
ATOM 1838 C C . THR A 1 229 ? 13.619 -23.965 15.760 1.00 74.50 229 THR A C 1
ATOM 1840 O O . THR A 1 229 ? 12.948 -23.914 16.791 1.00 74.50 229 THR A O 1
ATOM 1843 N N . THR A 1 230 ? 13.532 -24.971 14.893 1.00 81.25 230 THR A N 1
ATOM 1844 C CA . THR A 1 230 ? 12.733 -26.172 15.142 1.00 81.25 230 THR A CA 1
ATOM 1845 C C . THR A 1 230 ? 13.656 -27.370 15.229 1.00 81.25 230 THR A C 1
ATOM 1847 O O . THR A 1 230 ? 14.577 -27.520 14.424 1.00 81.25 230 THR A O 1
ATOM 1850 N N . ARG A 1 231 ? 13.425 -28.219 16.224 1.00 86.31 231 ARG A N 1
ATOM 1851 C CA . ARG A 1 231 ? 14.159 -29.464 16.407 1.00 86.31 231 ARG A CA 1
ATOM 1852 C C . ARG A 1 231 ? 13.159 -30.597 16.561 1.00 86.31 231 ARG A C 1
ATOM 1854 O O . ARG A 1 231 ? 12.373 -30.621 17.501 1.00 86.31 231 ARG A O 1
ATOM 1861 N N . LEU A 1 232 ? 13.192 -31.525 15.612 1.00 87.88 232 LEU A N 1
ATOM 1862 C CA . LEU A 1 232 ? 12.408 -32.752 15.650 1.00 87.88 232 LEU A CA 1
ATOM 1863 C C . LEU A 1 232 ? 13.299 -33.877 16.174 1.00 87.88 232 LEU A C 1
ATOM 1865 O O . LEU A 1 232 ? 14.302 -34.214 15.549 1.00 87.88 232 LEU A O 1
ATOM 1869 N N . GLU A 1 233 ? 12.938 -34.458 17.310 1.00 91.38 233 GLU A N 1
ATOM 1870 C CA . GLU A 1 233 ? 13.575 -35.669 17.813 1.00 91.38 233 GLU A CA 1
ATOM 1871 C C . GLU A 1 233 ? 12.803 -36.885 17.308 1.00 91.38 233 GLU A C 1
ATOM 1873 O O . GLU A 1 233 ? 11.575 -36.947 17.416 1.00 91.38 233 GLU A O 1
ATOM 1878 N N . GLN A 1 234 ? 13.525 -37.851 16.744 1.00 94.38 234 GLN A N 1
ATOM 1879 C CA . GLN A 1 234 ? 12.970 -39.100 16.230 1.00 94.38 234 GLN A CA 1
ATOM 1880 C C . GLN A 1 234 ? 13.573 -40.293 16.975 1.00 94.38 234 GLN A C 1
ATOM 1882 O O . GLN A 1 234 ? 14.733 -40.253 17.386 1.00 94.38 234 GLN A O 1
ATOM 1887 N N . ASP A 1 235 ? 12.790 -41.355 17.154 1.00 93.06 235 ASP A N 1
ATOM 1888 C CA . ASP A 1 235 ? 13.283 -42.620 17.698 1.00 93.06 235 ASP A CA 1
ATOM 1889 C C . ASP A 1 235 ? 14.073 -43.439 16.658 1.00 93.06 235 ASP A C 1
ATOM 1891 O O . ASP A 1 235 ? 14.172 -43.086 15.481 1.00 93.06 235 ASP A O 1
ATOM 1895 N N . GLY A 1 236 ? 14.610 -44.589 17.082 1.00 88.12 236 GLY A N 1
ATOM 1896 C CA . GLY A 1 236 ? 15.330 -45.519 16.203 1.00 88.12 236 GLY A CA 1
ATOM 1897 C C . GLY A 1 236 ? 14.487 -46.139 15.076 1.00 88.12 236 GLY A C 1
ATOM 1898 O O . GLY A 1 236 ? 15.042 -46.836 14.231 1.00 88.12 236 GLY A O 1
ATOM 1899 N N . SER A 1 237 ? 13.171 -45.901 15.045 1.00 89.06 237 SER A N 1
ATOM 1900 C CA . SER A 1 237 ? 12.261 -46.301 13.963 1.00 89.06 237 SER A CA 1
ATOM 1901 C C . SER A 1 237 ? 11.885 -45.145 13.023 1.00 89.06 237 SER A C 1
ATOM 1903 O O . SER A 1 237 ? 11.112 -45.346 12.087 1.00 89.06 237 SER A O 1
ATOM 1905 N N . GLY A 1 238 ? 12.427 -43.943 13.256 1.00 85.31 238 GLY A N 1
ATOM 1906 C CA . GLY A 1 238 ? 12.123 -42.730 12.494 1.00 85.31 238 GLY A CA 1
ATOM 1907 C C . GLY A 1 238 ? 10.817 -42.041 12.904 1.00 85.31 238 GLY A C 1
ATOM 1908 O O . GLY A 1 238 ? 10.371 -41.124 12.214 1.00 85.31 238 GLY A O 1
ATOM 1909 N N . LYS A 1 239 ? 10.177 -42.452 14.007 1.00 87.25 239 LYS A N 1
ATOM 1910 C CA . LYS A 1 239 ? 8.956 -41.803 14.507 1.00 87.25 239 LYS A CA 1
ATOM 1911 C C . LYS A 1 239 ? 9.310 -40.590 15.353 1.00 87.25 239 LYS A C 1
ATOM 1913 O O . LYS A 1 239 ? 10.181 -40.669 16.213 1.00 87.25 239 LYS A O 1
ATOM 1918 N N . ALA A 1 240 ? 8.607 -39.482 15.131 1.00 86.25 240 ALA A N 1
ATOM 1919 C CA . ALA A 1 240 ? 8.743 -38.275 15.941 1.00 86.25 240 ALA A CA 1
ATOM 1920 C C . ALA A 1 240 ? 8.355 -38.552 17.404 1.00 86.25 240 ALA A C 1
ATOM 1922 O O . ALA A 1 240 ? 7.231 -38.974 17.673 1.00 86.25 240 ALA A O 1
ATOM 1923 N N . VAL A 1 241 ? 9.280 -38.300 18.331 1.00 91.00 241 VAL A N 1
ATOM 1924 C CA . VAL A 1 241 ? 9.088 -38.466 19.783 1.00 91.00 241 VAL A CA 1
ATOM 1925 C C . VAL A 1 241 ? 9.073 -37.140 20.537 1.00 91.00 241 VAL A C 1
ATOM 1927 O O . VAL A 1 241 ? 8.413 -37.050 21.569 1.00 91.00 241 VAL A O 1
ATOM 1930 N N . ALA A 1 242 ? 9.731 -36.101 20.017 1.00 85.31 242 ALA A N 1
ATOM 1931 C CA . ALA A 1 242 ? 9.639 -34.747 20.553 1.00 85.31 242 ALA A CA 1
ATOM 1932 C C . ALA A 1 242 ? 9.763 -33.700 19.440 1.00 85.31 242 ALA A C 1
ATOM 1934 O O . ALA A 1 242 ? 10.399 -33.931 18.411 1.00 85.31 242 ALA A O 1
ATOM 1935 N N . PHE A 1 243 ? 9.148 -32.539 19.654 1.00 83.19 243 PHE A N 1
ATOM 1936 C CA . PHE A 1 243 ? 9.273 -31.377 18.782 1.00 83.19 243 PHE A CA 1
ATOM 1937 C C . PHE A 1 243 ? 9.503 -30.141 19.647 1.00 83.19 243 PHE A C 1
ATOM 1939 O O . PHE A 1 243 ? 8.645 -29.767 20.444 1.00 83.19 243 PHE A O 1
ATOM 1946 N N . GLU A 1 244 ? 10.674 -29.533 19.513 1.00 84.38 244 GLU A N 1
ATOM 1947 C CA . GLU A 1 244 ? 11.048 -28.307 20.206 1.00 84.38 244 GLU A CA 1
ATOM 1948 C C . GLU A 1 244 ? 10.990 -27.145 19.217 1.00 84.38 244 GLU A C 1
ATOM 1950 O O . GLU A 1 244 ? 11.548 -27.212 18.119 1.00 84.38 244 GLU A O 1
ATOM 1955 N N . ILE A 1 245 ? 10.317 -26.069 19.620 1.00 82.00 245 ILE A N 1
ATOM 1956 C CA . ILE A 1 245 ? 10.346 -24.794 18.913 1.00 82.00 245 ILE A CA 1
ATOM 1957 C C . ILE A 1 245 ? 10.956 -23.768 19.857 1.00 82.00 245 ILE A C 1
ATOM 1959 O O . ILE A 1 245 ? 10.408 -23.509 20.928 1.00 82.00 245 ILE A O 1
ATOM 1963 N N . ARG A 1 246 ? 12.062 -23.154 19.445 1.00 83.50 246 ARG A N 1
ATOM 1964 C CA . ARG A 1 246 ? 12.683 -22.037 20.154 1.00 83.50 246 ARG A CA 1
ATOM 1965 C C . ARG A 1 246 ? 12.549 -20.781 19.311 1.00 83.50 246 ARG A C 1
ATOM 1967 O O . ARG A 1 246 ? 12.945 -20.773 18.147 1.00 83.50 246 ARG A O 1
ATOM 1974 N N . VAL A 1 247 ? 11.986 -19.745 19.923 1.00 80.19 247 VAL A N 1
ATOM 1975 C CA . VAL A 1 247 ? 11.755 -18.435 19.313 1.00 80.19 247 VAL A CA 1
ATOM 1976 C C . VAL A 1 247 ? 12.515 -17.399 20.114 1.00 80.19 247 VAL A C 1
ATOM 1978 O O . VAL A 1 247 ? 12.365 -17.338 21.335 1.00 80.19 247 VAL A O 1
ATOM 1981 N N . GLU A 1 248 ? 13.310 -16.577 19.442 1.00 78.00 248 GLU A N 1
ATOM 1982 C CA . GLU A 1 248 ? 14.016 -15.473 20.086 1.00 78.00 248 GLU A CA 1
ATOM 1983 C C . GLU A 1 248 ? 13.582 -14.145 19.472 1.00 78.00 248 GLU A C 1
ATOM 1985 O O . GLU A 1 248 ? 13.651 -13.941 18.257 1.00 78.00 248 GLU A O 1
ATOM 1990 N N . THR A 1 249 ? 13.133 -13.228 20.330 1.00 74.19 249 THR A N 1
ATOM 1991 C CA . THR A 1 249 ? 12.836 -11.854 19.923 1.00 74.19 249 THR A CA 1
ATOM 1992 C C . THR A 1 249 ? 14.153 -11.123 19.704 1.00 74.19 249 THR A C 1
ATOM 1994 O O . THR A 1 249 ? 14.963 -10.998 20.625 1.00 74.19 249 THR A O 1
ATOM 1997 N N . SER A 1 250 ? 14.375 -10.624 18.491 1.00 75.75 250 SER A N 1
ATOM 1998 C CA . SER A 1 250 ? 15.528 -9.766 18.212 1.00 75.75 250 SER A CA 1
ATOM 1999 C C . SER A 1 250 ? 15.311 -8.364 18.802 1.00 75.75 250 SER A C 1
ATOM 2001 O O . SER A 1 250 ? 14.162 -7.940 18.938 1.00 75.75 250 SER A O 1
ATOM 2003 N N . PRO A 1 251 ? 16.377 -7.611 19.140 1.00 84.19 251 PRO A N 1
ATOM 2004 C CA . PRO A 1 251 ? 16.241 -6.241 19.634 1.00 84.19 251 PRO A CA 1
ATOM 2005 C C . PRO A 1 251 ? 15.472 -5.363 18.645 1.00 84.19 251 PRO A C 1
ATOM 2007 O O . PRO A 1 251 ? 15.774 -5.392 17.450 1.00 84.19 251 PRO A O 1
ATOM 2010 N N . SER A 1 252 ? 14.527 -4.557 19.127 1.00 90.00 252 SER A N 1
ATOM 2011 C CA . SER A 1 252 ? 13.751 -3.671 18.261 1.00 90.00 252 SER A CA 1
ATOM 2012 C C . SER A 1 252 ? 14.630 -2.638 17.546 1.00 90.00 252 SER A C 1
ATOM 2014 O O . SER A 1 252 ? 15.699 -2.239 18.024 1.00 90.00 252 SER A O 1
ATOM 2016 N N . LYS A 1 253 ? 14.202 -2.225 16.350 1.00 93.75 253 LYS A N 1
ATOM 2017 C CA . LYS A 1 253 ? 14.831 -1.134 15.597 1.00 93.75 253 LYS A CA 1
ATOM 2018 C C . LYS A 1 253 ? 14.073 0.150 15.874 1.00 93.75 253 LYS A C 1
ATOM 2020 O O . LYS A 1 253 ? 12.874 0.222 15.636 1.00 93.75 253 LYS A O 1
ATOM 2025 N N . ASN A 1 254 ? 14.788 1.167 16.333 1.00 95.62 254 ASN A N 1
ATOM 2026 C CA . ASN A 1 254 ? 14.205 2.465 16.640 1.00 95.62 254 ASN A CA 1
ATOM 2027 C C . ASN A 1 254 ? 14.581 3.478 15.556 1.00 95.62 254 ASN A C 1
ATOM 2029 O O . ASN A 1 254 ? 15.750 3.580 15.182 1.00 95.62 254 ASN A O 1
ATOM 2033 N N . LEU A 1 255 ? 13.587 4.214 15.074 1.00 96.06 255 LEU A N 1
ATOM 2034 C CA . LEU A 1 255 ? 13.714 5.340 14.155 1.00 96.06 255 LEU A CA 1
ATOM 2035 C C . LEU A 1 255 ? 13.179 6.594 14.855 1.00 96.06 255 LEU A C 1
ATOM 2037 O O . LEU A 1 255 ? 12.271 6.521 15.687 1.00 96.06 255 LEU A O 1
ATOM 2041 N N . THR A 1 256 ? 13.724 7.753 14.514 1.00 96.38 256 THR A N 1
ATOM 2042 C CA . THR A 1 256 ? 13.306 9.044 15.062 1.00 96.38 256 THR A CA 1
ATOM 2043 C C . THR A 1 256 ? 12.698 9.896 13.960 1.00 96.38 256 THR A C 1
ATOM 2045 O O . THR A 1 256 ? 13.374 10.244 12.999 1.00 96.38 256 THR A O 1
ATOM 2048 N N . LEU A 1 257 ? 11.426 10.257 14.119 1.00 94.94 257 LEU A N 1
ATOM 2049 C CA . LEU A 1 257 ? 10.753 11.253 13.289 1.00 94.94 257 LEU A CA 1
ATOM 2050 C C . LEU A 1 257 ? 10.622 12.566 14.080 1.00 94.94 257 LEU A C 1
ATOM 2052 O O . LEU A 1 257 ? 10.821 12.621 15.296 1.00 94.94 257 LEU A O 1
ATOM 2056 N N . SER A 1 258 ? 10.266 13.641 13.390 1.00 91.50 258 SER A N 1
ATOM 2057 C CA . SER A 1 258 ? 10.148 15.000 13.927 1.00 91.50 258 SER A CA 1
ATOM 2058 C C . SER A 1 258 ? 9.153 15.130 15.085 1.00 91.50 258 SER A C 1
ATOM 2060 O O . SER A 1 258 ? 9.425 15.866 16.035 1.00 91.50 258 SER A O 1
ATOM 2062 N N . ASN A 1 259 ? 8.023 14.417 15.043 1.00 92.81 259 ASN A N 1
ATOM 2063 C CA . ASN A 1 259 ? 6.958 14.478 16.055 1.00 92.81 259 ASN A CA 1
ATOM 2064 C C . ASN A 1 259 ? 6.763 13.182 16.867 1.00 92.81 259 ASN A C 1
ATOM 2066 O O . ASN A 1 259 ? 6.015 13.194 17.846 1.00 92.81 259 ASN A O 1
ATOM 2070 N N . MET A 1 260 ? 7.434 12.084 16.511 1.00 95.94 260 MET A N 1
ATOM 2071 C CA . MET A 1 260 ? 7.279 10.782 17.168 1.00 95.94 260 MET A CA 1
ATOM 2072 C C . MET A 1 260 ? 8.513 9.893 16.978 1.00 95.94 260 MET A C 1
ATOM 2074 O O . MET A 1 260 ? 9.285 10.072 16.040 1.00 95.94 260 MET A O 1
ATOM 2078 N N . SER A 1 261 ? 8.694 8.901 17.844 1.00 97.19 261 SER A N 1
ATOM 2079 C CA . SER A 1 261 ? 9.625 7.793 17.610 1.00 97.19 261 SER A CA 1
ATOM 2080 C C . SER A 1 261 ? 8.883 6.593 17.032 1.00 97.19 261 SER A C 1
ATOM 2082 O O . SER A 1 261 ? 7.733 6.344 17.392 1.00 97.19 261 SER A O 1
ATOM 2084 N N . VAL A 1 262 ? 9.551 5.826 16.177 1.00 97.69 262 VAL A N 1
ATOM 2085 C CA . VAL A 1 262 ? 9.026 4.588 15.594 1.00 97.69 262 VAL A CA 1
ATOM 2086 C C . VAL A 1 262 ? 9.850 3.420 16.105 1.00 97.69 262 VAL A C 1
ATOM 2088 O O . VAL A 1 262 ? 11.070 3.422 15.982 1.00 97.69 262 VAL A O 1
ATOM 2091 N N . GLU A 1 263 ? 9.186 2.405 16.629 1.00 96.75 263 GLU A N 1
ATOM 2092 C CA . GLU A 1 263 ? 9.775 1.131 17.007 1.00 96.75 263 GLU A CA 1
ATOM 2093 C C . GLU A 1 263 ? 9.292 0.051 16.036 1.00 96.75 263 GLU A C 1
ATOM 2095 O O . GLU A 1 263 ? 8.090 -0.145 15.855 1.00 96.75 263 GLU A O 1
ATOM 2100 N N . LEU A 1 264 ? 10.232 -0.658 15.416 1.00 95.56 264 LEU A N 1
ATOM 2101 C CA . LEU A 1 264 ? 9.980 -1.848 14.612 1.00 95.56 264 LEU A CA 1
ATOM 2102 C C . LEU A 1 264 ? 10.403 -3.071 15.419 1.00 95.56 264 LEU A C 1
ATOM 2104 O O . LEU A 1 264 ? 11.537 -3.139 15.901 1.00 95.56 264 LEU A O 1
ATOM 2108 N N . SER A 1 265 ? 9.497 -4.025 15.587 1.00 92.38 265 SER A N 1
ATOM 2109 C CA . SER A 1 265 ? 9.737 -5.216 16.398 1.00 92.38 265 SER A CA 1
ATOM 2110 C C . SER A 1 265 ? 9.036 -6.442 15.825 1.00 92.38 265 SER A C 1
ATOM 2112 O O . SER A 1 265 ? 8.162 -6.344 14.965 1.00 92.38 265 SER A O 1
ATOM 2114 N N . THR A 1 266 ? 9.427 -7.619 16.302 1.00 89.31 266 THR A N 1
ATOM 2115 C CA . THR A 1 266 ? 8.855 -8.908 15.894 1.00 89.31 266 THR A CA 1
ATOM 2116 C C . THR A 1 266 ? 8.454 -9.725 17.118 1.00 89.31 266 THR A C 1
ATOM 2118 O O . THR A 1 266 ? 9.055 -10.758 17.430 1.00 89.31 266 THR A O 1
ATOM 2121 N N . PRO A 1 267 ? 7.461 -9.251 17.891 1.00 87.06 267 PRO A N 1
ATOM 2122 C CA . PRO A 1 267 ? 6.999 -10.002 19.040 1.00 87.06 267 PRO A CA 1
ATOM 2123 C C . PRO A 1 267 ? 6.413 -11.337 18.588 1.00 87.06 267 PRO A C 1
ATOM 2125 O O . PRO A 1 267 ? 5.783 -11.450 17.532 1.00 87.06 267 PRO A O 1
ATOM 2128 N N . TRP A 1 268 ? 6.587 -12.347 19.432 1.00 82.75 268 TRP A N 1
ATOM 2129 C CA . TRP A 1 268 ? 5.997 -13.655 19.223 1.00 82.75 268 TRP A CA 1
ATOM 2130 C C . TRP A 1 268 ? 4.912 -13.931 20.256 1.00 82.75 268 TRP A C 1
ATOM 2132 O O . TRP A 1 268 ? 4.962 -13.459 21.394 1.00 82.75 268 TRP A O 1
ATOM 2142 N N . ARG A 1 269 ? 3.908 -14.704 19.850 1.00 78.50 269 ARG A N 1
ATOM 2143 C CA . ARG A 1 269 ? 2.849 -15.202 20.728 1.00 78.50 269 ARG A CA 1
ATOM 2144 C C . ARG A 1 269 ? 2.731 -16.703 20.554 1.00 78.50 269 ARG A C 1
ATOM 2146 O O . ARG A 1 269 ? 2.557 -17.181 19.439 1.00 78.50 269 ARG A O 1
ATOM 2153 N N . GLY A 1 270 ? 2.820 -17.436 21.658 1.00 77.94 270 GLY A N 1
ATOM 2154 C CA . GLY A 1 270 ? 2.492 -18.856 21.695 1.00 77.94 270 GLY A CA 1
ATOM 2155 C C . GLY A 1 270 ? 1.030 -19.049 22.081 1.00 77.94 270 GLY A C 1
ATOM 2156 O O . GLY A 1 270 ? 0.563 -18.440 23.043 1.00 77.94 270 GLY A O 1
ATOM 2157 N N . ARG A 1 271 ? 0.313 -19.911 21.364 1.00 77.94 271 ARG A N 1
ATOM 2158 C CA . ARG A 1 271 ? -0.980 -20.451 21.795 1.00 77.94 271 ARG A CA 1
ATOM 2159 C C . ARG A 1 271 ? -0.874 -21.967 21.855 1.00 77.94 271 ARG A C 1
ATOM 2161 O O . ARG A 1 271 ? -0.305 -22.592 20.963 1.00 77.94 271 ARG A O 1
ATOM 2168 N N . SER A 1 272 ? -1.432 -22.570 22.897 1.00 76.94 272 SER A N 1
ATOM 2169 C CA . SER A 1 272 ? -1.554 -24.024 22.995 1.00 76.94 272 SER A CA 1
ATOM 2170 C C . SER A 1 272 ? -3.009 -24.389 23.243 1.00 76.94 272 SER A C 1
ATOM 2172 O O . SER A 1 272 ? -3.539 -24.064 24.302 1.00 76.94 272 SER A O 1
ATOM 2174 N N . ASN A 1 273 ? -3.633 -25.084 22.295 1.00 74.75 273 ASN A N 1
ATOM 2175 C CA . ASN A 1 273 ? -4.999 -25.583 22.421 1.00 74.75 273 ASN A CA 1
ATOM 2176 C C . ASN A 1 273 ? -5.019 -27.078 22.091 1.00 74.75 273 ASN A C 1
ATOM 2178 O O . ASN A 1 273 ? -4.538 -27.465 21.034 1.00 74.75 273 ASN A O 1
ATOM 2182 N N . HIS A 1 274 ? -5.569 -27.903 22.990 1.00 68.00 274 HIS A N 1
ATOM 2183 C CA . HIS A 1 274 ? -5.903 -29.329 22.803 1.00 68.00 274 HIS A CA 1
ATOM 2184 C C . HIS A 1 274 ? -5.099 -30.092 21.725 1.00 68.00 274 HIS A C 1
ATOM 2186 O O . HIS A 1 274 ? -5.650 -30.541 20.725 1.00 68.00 274 HIS A O 1
ATOM 2192 N N . GLY A 1 275 ? -3.790 -30.270 21.939 1.00 69.44 275 GLY A N 1
ATOM 2193 C CA . GLY A 1 275 ? -2.929 -31.065 21.048 1.00 69.44 275 GLY A CA 1
ATOM 2194 C C . GLY A 1 275 ? -2.292 -30.298 19.883 1.00 69.44 275 GLY A C 1
ATOM 2195 O O . GLY A 1 275 ? -1.529 -30.885 19.122 1.00 69.44 275 GLY A O 1
ATOM 2196 N N . GLN A 1 276 ? -2.538 -28.993 19.772 1.00 73.00 276 GLN A N 1
ATOM 2197 C CA . GLN A 1 276 ? -1.894 -28.095 18.821 1.00 73.00 276 GLN A CA 1
ATOM 2198 C C . GLN A 1 276 ? -1.177 -26.962 19.566 1.00 73.00 276 GLN A C 1
ATOM 2200 O O . GLN A 1 276 ? -1.750 -26.298 20.430 1.00 73.00 276 GLN A O 1
ATOM 2205 N N . ALA A 1 277 ? 0.083 -26.728 19.205 1.00 73.88 277 ALA A N 1
ATOM 2206 C CA . ALA A 1 277 ? 0.820 -25.527 19.572 1.00 73.88 277 ALA A CA 1
ATOM 2207 C C . ALA A 1 277 ? 0.995 -24.670 18.315 1.00 73.88 277 ALA A C 1
ATOM 2209 O O . ALA A 1 277 ? 1.442 -25.173 17.283 1.00 73.88 277 ALA A O 1
ATOM 2210 N N . SER A 1 278 ? 0.633 -23.392 18.392 1.00 75.19 278 SER A N 1
ATOM 2211 C CA . SER A 1 278 ? 0.920 -22.406 17.355 1.00 75.19 278 SER A CA 1
ATOM 2212 C C . SER A 1 278 ? 1.790 -21.296 17.924 1.00 75.19 278 SER A C 1
ATOM 2214 O O . SER A 1 278 ? 1.654 -20.891 19.079 1.00 75.19 278 SER A O 1
ATOM 2216 N N . ILE A 1 279 ? 2.720 -20.823 17.104 1.00 76.44 279 ILE A N 1
ATOM 2217 C CA . ILE A 1 279 ? 3.558 -19.670 17.398 1.00 76.44 279 ILE A CA 1
ATOM 2218 C C . ILE A 1 279 ? 3.354 -18.698 16.248 1.00 76.44 279 ILE A C 1
ATOM 2220 O O . ILE A 1 279 ? 3.552 -19.050 15.088 1.00 76.44 279 ILE A O 1
ATOM 2224 N N . GLU A 1 280 ? 2.940 -17.488 16.593 1.00 76.38 280 GLU A N 1
ATOM 2225 C CA . GLU A 1 280 ? 2.733 -16.381 15.668 1.00 76.38 280 GLU A CA 1
ATOM 2226 C C . GLU A 1 280 ? 3.881 -15.389 15.863 1.00 76.38 280 GLU A C 1
ATOM 2228 O O . GLU A 1 280 ? 4.054 -14.864 16.963 1.00 76.38 280 GLU A O 1
ATOM 2233 N N . THR A 1 281 ? 4.670 -15.146 14.817 1.00 77.06 281 THR A N 1
ATOM 2234 C CA . THR A 1 281 ? 5.740 -14.136 14.781 1.00 77.06 281 THR A CA 1
ATOM 2235 C C . THR A 1 281 ? 5.336 -13.061 13.786 1.00 77.06 281 THR A C 1
ATOM 2237 O O . THR A 1 281 ? 5.565 -13.211 12.587 1.00 77.06 281 THR A O 1
ATOM 2240 N N . ASN A 1 282 ? 4.698 -11.994 14.262 1.00 81.25 282 ASN A N 1
ATOM 2241 C CA . ASN A 1 282 ? 4.219 -10.944 13.370 1.00 81.25 282 ASN A CA 1
ATOM 2242 C C . ASN A 1 282 ? 5.075 -9.690 13.522 1.00 81.25 282 ASN A C 1
ATOM 2244 O O . ASN A 1 282 ? 5.354 -9.258 14.641 1.00 81.25 282 ASN A O 1
ATOM 2248 N N . GLY A 1 283 ? 5.459 -9.084 12.399 1.00 89.88 283 GLY A N 1
ATOM 2249 C CA . GLY A 1 283 ? 6.133 -7.793 12.413 1.00 89.88 283 GLY A CA 1
ATOM 2250 C C . GLY A 1 283 ? 5.190 -6.699 12.902 1.00 89.88 283 GLY A C 1
ATOM 2251 O O . GLY A 1 283 ? 4.040 -6.604 12.468 1.00 89.88 283 GLY A O 1
ATOM 2252 N N . GLN A 1 284 ? 5.674 -5.870 13.818 1.00 93.94 284 GLN A N 1
ATOM 2253 C CA . GLN A 1 284 ? 4.933 -4.756 14.384 1.00 93.94 284 GLN A CA 1
ATOM 2254 C C . GLN A 1 284 ? 5.683 -3.446 14.193 1.00 93.94 284 GLN A C 1
ATOM 2256 O O . GLN A 1 284 ? 6.900 -3.368 14.356 1.00 93.94 284 GLN A O 1
ATOM 2261 N N . ILE A 1 285 ? 4.915 -2.408 13.881 1.00 96.81 285 ILE A N 1
ATOM 2262 C CA . ILE A 1 285 ? 5.338 -1.019 13.985 1.00 96.81 285 ILE A CA 1
ATOM 2263 C C . ILE A 1 285 ? 4.586 -0.374 15.145 1.00 96.81 285 ILE A C 1
ATOM 2265 O O . ILE A 1 285 ? 3.369 -0.509 15.255 1.00 96.81 285 ILE A O 1
ATOM 2269 N N . SER A 1 286 ? 5.310 0.328 16.006 1.00 97.12 286 SER A N 1
ATOM 2270 C CA . SER A 1 286 ? 4.763 1.124 17.097 1.00 97.12 286 SER A CA 1
ATOM 2271 C C . SER A 1 286 ? 5.256 2.556 16.956 1.00 97.12 286 SER A C 1
ATOM 2273 O O . SER A 1 286 ? 6.456 2.802 16.883 1.00 97.12 286 SER A O 1
ATOM 2275 N N . THR A 1 287 ? 4.341 3.513 16.920 1.00 97.62 287 THR A N 1
ATOM 2276 C CA . THR A 1 287 ? 4.651 4.946 16.918 1.00 97.62 287 THR A CA 1
ATOM 2277 C C . THR A 1 287 ? 4.369 5.510 18.300 1.00 97.62 287 THR A C 1
ATOM 2279 O O . THR A 1 287 ? 3.294 5.277 18.842 1.00 97.62 287 THR A O 1
ATOM 2282 N N . ASN A 1 288 ? 5.322 6.246 18.871 1.00 96.31 288 ASN A N 1
ATOM 2283 C CA . ASN A 1 288 ? 5.220 6.854 20.197 1.00 96.31 288 ASN A CA 1
ATOM 2284 C C . ASN A 1 288 ? 5.471 8.364 20.101 1.00 96.31 288 ASN A C 1
ATOM 2286 O O . ASN A 1 288 ? 6.558 8.806 19.720 1.00 96.31 288 ASN A O 1
ATOM 2290 N N . ALA A 1 289 ? 4.450 9.152 20.418 1.00 94.38 289 ALA A N 1
ATOM 2291 C CA . ALA A 1 289 ? 4.482 10.602 20.385 1.00 94.38 289 ALA A CA 1
ATOM 2292 C C . ALA A 1 289 ? 4.591 11.173 21.805 1.00 94.38 289 ALA A C 1
ATOM 2294 O O . ALA A 1 289 ? 3.929 10.723 22.736 1.00 94.38 289 ALA A O 1
ATOM 2295 N N . LYS A 1 290 ? 5.401 12.229 21.970 1.00 91.62 290 LYS A N 1
ATOM 2296 C CA . LYS A 1 290 ? 5.592 12.900 23.276 1.00 91.62 290 LYS A CA 1
ATOM 2297 C C . LYS A 1 290 ? 4.328 13.582 23.805 1.00 91.62 290 LYS A C 1
ATOM 2299 O O . LYS A 1 290 ? 4.284 13.964 24.969 1.00 91.62 290 LYS A O 1
ATOM 2304 N N . ARG A 1 291 ? 3.372 13.847 22.920 1.00 91.12 291 ARG A N 1
ATOM 2305 C CA . ARG A 1 291 ? 2.042 14.382 23.211 1.00 91.12 291 ARG A CA 1
ATOM 2306 C C . ARG A 1 291 ? 1.045 13.573 22.387 1.00 91.12 291 ARG A C 1
ATOM 2308 O O . ARG A 1 291 ? 1.446 13.116 21.315 1.00 91.12 291 ARG A O 1
ATOM 2315 N N . PRO A 1 292 ? -0.209 13.424 22.842 1.00 90.62 292 PRO A N 1
ATOM 2316 C CA . PRO A 1 292 ? -1.241 12.792 22.036 1.00 90.62 292 PRO A CA 1
ATOM 2317 C C . PRO A 1 292 ? -1.320 13.431 20.644 1.00 90.62 292 PRO A C 1
ATOM 2319 O O . PRO A 1 292 ? -1.315 14.658 20.526 1.00 90.62 292 PRO A O 1
ATOM 2322 N N . LEU A 1 293 ? -1.344 12.598 19.605 1.00 92.06 293 LEU A N 1
ATOM 2323 C CA . LEU A 1 293 ? -1.554 13.010 18.218 1.00 92.06 293 LEU A CA 1
ATOM 2324 C C . LEU A 1 293 ? -2.787 12.303 17.656 1.00 92.06 293 LEU A C 1
ATOM 2326 O O . LEU A 1 293 ? -3.122 11.209 18.129 1.00 92.06 293 LEU A O 1
ATOM 2330 N N . PRO A 1 294 ? -3.445 12.876 16.631 1.00 92.19 294 PRO A N 1
ATOM 2331 C CA . PRO A 1 294 ? -4.493 12.186 15.898 1.00 92.19 294 PRO A CA 1
ATOM 2332 C C . PRO A 1 294 ? -4.035 10.797 15.444 1.00 92.19 294 PRO A C 1
ATOM 2334 O O . PRO A 1 294 ? -2.944 10.639 14.897 1.00 92.19 294 PRO A O 1
ATOM 2337 N N . VAL A 1 295 ? -4.877 9.780 15.628 1.00 92.56 295 VAL A N 1
ATOM 2338 C CA . VAL A 1 295 ? -4.570 8.395 15.224 1.00 92.56 295 VAL A CA 1
ATOM 2339 C C . VAL A 1 295 ? -4.222 8.305 13.735 1.00 92.56 295 VAL A C 1
ATOM 2341 O O . VAL A 1 295 ? -3.362 7.510 13.354 1.00 92.56 295 VAL A O 1
ATOM 2344 N N . ASP A 1 296 ? -4.814 9.158 12.897 1.00 93.00 296 ASP A N 1
ATOM 2345 C CA . ASP A 1 296 ? -4.466 9.262 11.479 1.00 93.00 296 ASP A CA 1
ATOM 2346 C C . ASP A 1 296 ? -2.983 9.584 11.244 1.00 93.00 296 ASP A C 1
ATOM 2348 O O . ASP A 1 296 ? -2.384 9.015 10.330 1.00 93.00 296 ASP A O 1
ATOM 2352 N N . ASP A 1 297 ? -2.354 10.416 12.079 1.00 93.81 297 ASP A N 1
ATOM 2353 C CA . ASP A 1 297 ? -0.934 10.760 11.941 1.00 93.81 297 ASP A CA 1
ATOM 2354 C C . ASP A 1 297 ? -0.044 9.538 12.187 1.00 93.81 297 ASP A C 1
ATOM 2356 O O . ASP A 1 297 ? 0.883 9.269 11.418 1.00 93.81 297 ASP A O 1
ATOM 2360 N N . HIS A 1 298 ? -0.379 8.737 13.201 1.00 95.44 298 HIS A N 1
ATOM 2361 C CA . HIS A 1 298 ? 0.283 7.462 13.471 1.00 95.44 298 HIS A CA 1
ATOM 2362 C C . HIS A 1 298 ? 0.087 6.471 12.312 1.00 95.44 298 HIS A C 1
ATOM 2364 O O . HIS A 1 298 ? 1.044 5.890 11.789 1.00 95.44 298 HIS A O 1
ATOM 2370 N N . LEU A 1 299 ? -1.159 6.296 11.860 1.00 95.19 299 LEU A N 1
ATOM 2371 C CA . LEU A 1 299 ? -1.490 5.364 10.782 1.00 95.19 299 LEU A CA 1
ATOM 2372 C C . LEU A 1 299 ? -0.885 5.777 9.439 1.00 95.19 299 LEU A C 1
ATOM 2374 O O . LEU A 1 299 ? -0.572 4.908 8.627 1.00 95.19 299 LEU A O 1
ATOM 2378 N N . ASN A 1 300 ? -0.686 7.070 9.189 1.00 93.56 300 ASN A N 1
ATOM 2379 C CA . ASN A 1 300 ? -0.007 7.551 7.990 1.00 93.56 300 ASN A CA 1
ATOM 2380 C C . ASN A 1 300 ? 1.450 7.079 7.942 1.00 93.56 300 ASN A C 1
ATOM 2382 O O . ASN A 1 300 ? 1.899 6.627 6.889 1.00 93.56 300 ASN A O 1
ATOM 2386 N N . VAL A 1 301 ? 2.166 7.088 9.071 1.00 95.00 301 VAL A N 1
ATOM 2387 C CA . VAL A 1 301 ? 3.516 6.505 9.162 1.00 95.00 301 VAL A CA 1
ATOM 2388 C C . VAL A 1 301 ? 3.474 4.999 8.895 1.00 95.00 301 VAL A C 1
ATOM 2390 O O . VAL A 1 301 ? 4.270 4.483 8.109 1.00 95.00 301 VAL A O 1
ATOM 2393 N N . HIS A 1 302 ? 2.508 4.290 9.483 1.00 96.19 302 HIS A N 1
ATOM 2394 C CA . HIS A 1 302 ? 2.380 2.839 9.318 1.00 96.19 302 HIS A CA 1
ATOM 2395 C C . HIS A 1 302 ? 2.071 2.445 7.868 1.00 96.19 302 HIS A C 1
ATOM 2397 O O . HIS A 1 302 ? 2.689 1.525 7.334 1.00 96.19 302 HIS A O 1
ATOM 2403 N N . LYS A 1 303 ? 1.180 3.183 7.195 1.00 93.94 303 LYS A N 1
ATOM 2404 C CA . LYS A 1 303 ? 0.884 2.995 5.769 1.00 93.94 303 LYS A CA 1
ATOM 2405 C C . LYS A 1 303 ? 2.091 3.294 4.894 1.00 93.94 303 LYS A C 1
ATOM 2407 O O . LYS A 1 303 ? 2.361 2.521 3.993 1.00 93.94 303 LYS A O 1
ATOM 2412 N N . ARG A 1 304 ? 2.867 4.347 5.174 1.00 93.25 304 ARG A N 1
ATOM 2413 C CA . ARG A 1 304 ? 4.094 4.646 4.410 1.00 93.25 304 ARG A CA 1
ATOM 2414 C C . ARG A 1 304 ? 5.128 3.525 4.521 1.00 93.25 304 ARG A C 1
ATOM 2416 O O . ARG A 1 304 ? 5.824 3.254 3.541 1.00 93.25 304 ARG A O 1
ATOM 2423 N N . LEU A 1 305 ? 5.223 2.867 5.681 1.00 95.00 305 LEU A N 1
ATOM 2424 C CA . LEU A 1 305 ? 6.056 1.674 5.834 1.00 95.00 305 LEU A CA 1
ATOM 2425 C C . LEU A 1 305 ? 5.465 0.472 5.088 1.00 95.00 305 LEU A C 1
ATOM 2427 O O . LEU A 1 305 ? 6.199 -0.206 4.374 1.00 95.00 305 LEU A O 1
ATOM 2431 N N . ARG A 1 306 ? 4.153 0.227 5.194 1.00 94.56 306 ARG A N 1
ATOM 2432 C CA . ARG A 1 306 ? 3.462 -0.808 4.406 1.00 94.56 306 ARG A CA 1
ATOM 2433 C C . ARG A 1 306 ? 3.716 -0.616 2.915 1.00 94.56 306 ARG A C 1
ATOM 2435 O O . ARG A 1 306 ? 4.123 -1.554 2.243 1.00 94.56 306 ARG A O 1
ATOM 2442 N N . ASP A 1 307 ? 3.526 0.593 2.403 1.00 93.50 307 ASP A N 1
ATOM 2443 C CA . ASP A 1 307 ? 3.714 0.953 0.997 1.00 93.50 307 ASP A CA 1
ATOM 2444 C C . ASP A 1 307 ? 5.159 0.699 0.554 1.00 93.50 307 ASP A C 1
ATOM 2446 O O . ASP A 1 307 ? 5.412 0.185 -0.537 1.00 93.50 307 ASP A O 1
ATOM 2450 N N . PHE A 1 308 ? 6.124 1.011 1.424 1.00 93.62 308 PHE A N 1
ATOM 2451 C CA . PHE A 1 308 ? 7.520 0.667 1.195 1.00 93.62 308 PHE A CA 1
ATOM 2452 C C . PHE A 1 308 ? 7.727 -0.851 1.104 1.00 93.62 308 PHE A C 1
ATOM 2454 O O . PHE A 1 308 ? 8.434 -1.320 0.211 1.00 93.62 308 PHE A O 1
ATOM 2461 N N . LEU A 1 309 ? 7.094 -1.634 1.982 1.00 94.00 309 LEU A N 1
ATOM 2462 C CA . LEU A 1 309 ? 7.156 -3.095 1.930 1.00 94.00 309 LEU A CA 1
ATOM 2463 C C . LEU A 1 309 ? 6.490 -3.650 0.666 1.00 94.00 309 LEU A C 1
ATOM 2465 O O . LEU A 1 309 ? 7.066 -4.546 0.057 1.00 94.00 309 LEU A O 1
ATOM 2469 N N . VAL A 1 310 ? 5.365 -3.090 0.206 1.00 93.88 310 VAL A N 1
ATOM 2470 C CA . VAL A 1 310 ? 4.743 -3.424 -1.095 1.00 93.88 310 VAL A CA 1
ATOM 2471 C C . VAL A 1 310 ? 5.729 -3.187 -2.237 1.00 93.88 310 VAL A C 1
ATOM 2473 O O . VAL A 1 310 ? 5.901 -4.031 -3.116 1.00 93.88 310 VAL A O 1
ATOM 2476 N N . ILE A 1 311 ? 6.430 -2.052 -2.220 1.00 93.69 311 ILE A N 1
ATOM 2477 C CA . ILE A 1 311 ? 7.459 -1.729 -3.213 1.00 93.69 311 ILE A CA 1
ATOM 2478 C C . ILE A 1 311 ? 8.640 -2.704 -3.121 1.00 93.69 311 ILE A C 1
ATOM 2480 O O . ILE A 1 311 ? 9.156 -3.134 -4.153 1.00 93.69 311 ILE A O 1
ATOM 2484 N N . SER A 1 312 ? 9.078 -3.062 -1.916 1.00 92.44 312 SER A N 1
ATOM 2485 C CA . SER A 1 312 ? 10.204 -3.976 -1.709 1.00 92.44 312 SER A CA 1
ATOM 2486 C C . SER A 1 312 ? 9.867 -5.395 -2.174 1.00 92.44 312 SER A C 1
ATOM 2488 O O . SER A 1 312 ? 10.605 -5.963 -2.977 1.00 92.44 312 SER A O 1
ATOM 2490 N N . THR A 1 313 ? 8.720 -5.936 -1.762 1.00 91.81 313 THR A N 1
ATOM 2491 C CA . THR A 1 313 ? 8.291 -7.315 -2.055 1.00 91.81 313 THR A CA 1
ATOM 2492 C C . THR A 1 313 ? 7.679 -7.485 -3.442 1.00 91.81 313 THR A C 1
ATOM 2494 O O . THR A 1 313 ? 7.707 -8.580 -4.001 1.00 91.81 313 THR A O 1
ATOM 2497 N N . GLY A 1 314 ? 7.089 -6.424 -4.002 1.00 91.62 314 GLY A N 1
ATOM 2498 C CA . GLY A 1 314 ? 6.297 -6.505 -5.231 1.00 91.62 314 GLY A CA 1
ATOM 2499 C C . GLY A 1 314 ? 4.965 -7.222 -5.062 1.00 91.62 314 GLY A C 1
ATOM 2500 O O . GLY A 1 314 ? 4.378 -7.639 -6.061 1.00 91.62 314 GLY A O 1
ATOM 2501 N N . LYS A 1 315 ? 4.519 -7.403 -3.817 1.00 89.94 315 LYS A N 1
ATOM 2502 C CA . LYS A 1 315 ? 3.312 -8.137 -3.444 1.00 89.94 315 LYS A CA 1
ATOM 2503 C C . LYS A 1 315 ? 2.401 -7.257 -2.583 1.00 89.94 315 LYS A C 1
ATOM 2505 O O . LYS A 1 315 ? 2.894 -6.308 -1.967 1.00 89.94 315 LYS A O 1
ATOM 2510 N N . PRO A 1 316 ? 1.100 -7.578 -2.496 1.00 90.81 316 PRO A N 1
ATOM 2511 C CA . PRO A 1 316 ? 0.221 -6.957 -1.517 1.00 90.81 316 PRO A CA 1
ATOM 2512 C C . PRO A 1 316 ? 0.760 -7.189 -0.102 1.00 90.81 316 PRO A C 1
ATOM 2514 O O . PRO A 1 316 ? 1.195 -8.294 0.213 1.00 90.81 316 PRO A O 1
ATOM 2517 N N . VAL A 1 317 ? 0.728 -6.153 0.734 1.00 90.69 317 VAL A N 1
ATOM 2518 C CA . VAL A 1 317 ? 1.117 -6.208 2.149 1.00 90.69 317 VAL A CA 1
ATOM 2519 C C . VAL A 1 317 ? -0.029 -5.624 2.956 1.00 90.69 317 VAL A C 1
ATOM 2521 O O . VAL A 1 317 ? -0.439 -4.496 2.687 1.00 90.69 317 VAL A O 1
ATOM 2524 N N . LYS A 1 318 ? -0.554 -6.373 3.926 1.00 91.25 318 LYS A N 1
ATOM 2525 C CA . LYS A 1 318 ? -1.697 -5.933 4.735 1.00 91.25 318 LYS A CA 1
ATOM 2526 C C . LYS A 1 318 ? -1.271 -5.442 6.112 1.00 91.25 318 LYS A C 1
ATOM 2528 O O . LYS A 1 318 ? -0.321 -5.954 6.712 1.00 91.25 318 LYS A O 1
ATOM 2533 N N . ILE A 1 319 ? -2.040 -4.495 6.648 1.00 93.12 319 ILE A N 1
ATOM 2534 C CA . ILE A 1 319 ? -2.055 -4.196 8.078 1.00 93.12 319 ILE A CA 1
ATOM 2535 C C . ILE A 1 319 ? -3.192 -4.992 8.730 1.00 93.12 319 ILE A C 1
ATOM 2537 O O . ILE A 1 319 ? -4.367 -4.679 8.544 1.00 93.12 319 ILE A O 1
ATOM 2541 N N . SER A 1 320 ? -2.850 -6.030 9.493 1.00 88.62 320 SER A N 1
ATOM 2542 C CA . SER A 1 320 ? -3.816 -7.021 9.997 1.00 88.62 320 SER A CA 1
ATOM 2543 C C . SER A 1 320 ? -4.497 -6.632 11.309 1.00 88.62 320 SER A C 1
ATOM 2545 O O . SER A 1 320 ? -5.507 -7.221 11.680 1.00 88.62 320 SER A O 1
ATOM 2547 N N . GLY A 1 321 ? -3.987 -5.625 12.019 1.00 90.62 321 GLY A N 1
ATOM 2548 C CA . GLY A 1 321 ? -4.611 -5.162 13.254 1.00 90.62 321 GLY A CA 1
ATOM 2549 C C . GLY A 1 321 ? -3.927 -3.947 13.854 1.00 90.62 321 GLY A C 1
ATOM 2550 O O . GLY A 1 321 ? -2.747 -3.690 13.590 1.00 90.62 321 GLY A O 1
ATOM 2551 N N . HIS A 1 322 ? -4.674 -3.224 14.689 1.00 94.56 322 HIS A N 1
ATOM 2552 C CA . HIS A 1 322 ? -4.176 -2.072 15.428 1.00 94.56 322 HIS A CA 1
ATOM 2553 C C . HIS A 1 322 ? -4.484 -2.170 16.918 1.00 94.56 322 HIS A C 1
ATOM 2555 O O . HIS A 1 322 ? -5.509 -2.719 17.329 1.00 94.56 322 HIS A O 1
ATOM 2561 N N . LYS A 1 323 ? -3.592 -1.586 17.714 1.00 93.19 323 LYS A N 1
ATOM 2562 C CA . LYS A 1 323 ? -3.766 -1.361 19.146 1.00 93.19 323 LYS A CA 1
ATOM 2563 C C . LYS A 1 323 ? -3.440 0.086 19.465 1.00 93.19 323 LYS A C 1
ATOM 2565 O O . LYS A 1 323 ? -2.501 0.636 18.891 1.00 93.19 323 LYS A O 1
ATOM 2570 N N . LEU A 1 324 ? -4.204 0.685 20.360 1.00 90.44 324 LEU A N 1
ATOM 2571 C CA . LEU A 1 324 ? -3.964 2.023 20.885 1.00 90.44 324 LEU A CA 1
ATOM 2572 C C . LEU A 1 324 ? -3.688 1.930 22.386 1.00 90.44 324 LEU A C 1
ATOM 2574 O O . LEU A 1 324 ? -4.298 1.109 23.069 1.00 90.44 324 LEU A O 1
ATOM 2578 N N . ASN A 1 325 ? -2.782 2.769 22.878 1.00 85.19 325 ASN A N 1
ATOM 2579 C CA . ASN A 1 325 ? -2.599 3.010 24.307 1.00 85.19 325 ASN A CA 1
ATOM 2580 C C . ASN A 1 325 ? -2.896 4.486 24.578 1.00 85.19 325 ASN A C 1
ATOM 2582 O O . ASN A 1 325 ? -2.316 5.373 23.941 1.00 85.19 325 ASN A O 1
ATOM 2586 N N . PHE A 1 326 ? -3.794 4.747 25.524 1.00 76.50 326 PHE A N 1
ATOM 2587 C CA . PHE A 1 326 ? -4.023 6.091 26.041 1.00 76.50 326 PHE A CA 1
ATOM 2588 C C . PHE A 1 326 ? -3.103 6.354 27.238 1.00 76.50 326 PHE A C 1
ATOM 2590 O O . PHE A 1 326 ? -2.794 5.447 27.999 1.00 76.50 326 PHE A O 1
ATOM 2597 N N . GLU A 1 327 ? -2.709 7.611 27.456 1.00 62.91 327 GLU A N 1
ATOM 2598 C CA . GLU A 1 327 ? -1.828 8.022 28.569 1.00 62.91 327 GLU A CA 1
ATOM 2599 C C . GLU A 1 327 ? -2.322 7.598 29.966 1.00 62.91 327 GLU A C 1
ATOM 2601 O O . GLU A 1 327 ? -1.526 7.489 30.896 1.00 62.91 327 GLU A O 1
ATOM 2606 N N . VAL A 1 328 ? -3.632 7.389 30.122 1.00 56.69 328 VAL A N 1
ATOM 2607 C CA . VAL A 1 328 ? -4.299 7.163 31.416 1.00 56.69 328 VAL A CA 1
ATOM 2608 C C . VAL A 1 328 ? -4.750 5.706 31.596 1.00 56.69 328 VAL A C 1
ATOM 2610 O O . VAL A 1 328 ? -5.091 5.309 32.708 1.00 56.69 328 VAL A O 1
ATOM 2613 N N . GLU A 1 329 ? -4.742 4.898 30.535 1.00 57.31 329 GLU A N 1
ATOM 2614 C CA . GLU A 1 329 ? -5.249 3.523 30.560 1.00 57.31 329 GLU A CA 1
ATOM 2615 C C . GLU A 1 329 ? -4.093 2.535 30.394 1.00 57.31 329 GLU A C 1
ATOM 2617 O O . GLU A 1 329 ? -3.320 2.608 29.443 1.00 57.31 329 GLU A O 1
ATOM 2622 N N . SER A 1 330 ? -3.962 1.616 31.354 1.00 56.34 330 SER A N 1
ATOM 2623 C CA . SER A 1 330 ? -2.904 0.598 31.357 1.00 56.34 330 SER A CA 1
ATOM 2624 C C . SER A 1 330 ? -3.082 -0.454 30.258 1.00 56.34 330 SER A C 1
ATOM 2626 O O . SER A 1 330 ? -2.114 -1.123 29.897 1.00 56.34 330 SER A O 1
ATOM 2628 N N . ASP A 1 331 ? -4.305 -0.610 29.750 1.00 71.69 331 ASP A N 1
ATOM 2629 C CA . ASP A 1 331 ? -4.662 -1.668 28.814 1.00 71.69 331 ASP A CA 1
ATOM 2630 C C . ASP A 1 331 ? -4.707 -1.142 27.378 1.00 71.69 331 ASP A C 1
ATOM 2632 O O . ASP A 1 331 ? -5.302 -0.108 27.077 1.00 71.69 331 ASP A O 1
ATOM 2636 N N . SER A 1 332 ? -4.076 -1.888 26.470 1.00 83.81 332 SER A N 1
ATOM 2637 C CA . SER A 1 332 ? -4.123 -1.589 25.043 1.00 83.81 332 SER A CA 1
ATOM 2638 C C . SER A 1 332 ? -5.492 -1.940 24.473 1.00 83.81 332 SER A C 1
ATOM 2640 O O . SER A 1 332 ? -5.897 -3.105 24.555 1.00 83.81 332 SER A O 1
ATOM 2642 N N . LEU A 1 333 ? -6.155 -0.993 23.818 1.00 88.38 333 LEU A N 1
ATOM 2643 C CA . LEU A 1 333 ? -7.444 -1.233 23.176 1.00 88.38 333 LEU A CA 1
ATOM 2644 C C . LEU A 1 333 ? -7.259 -1.573 21.700 1.00 88.38 333 LEU A C 1
ATOM 2646 O O . LEU A 1 333 ? -6.457 -0.966 20.987 1.00 88.38 333 LEU A O 1
ATOM 2650 N N . GLU A 1 334 ? -8.005 -2.563 21.227 1.00 91.19 334 GLU A N 1
ATOM 2651 C CA . GLU A 1 334 ? -8.024 -2.927 19.814 1.00 91.19 334 GLU A CA 1
ATOM 2652 C C . GLU A 1 334 ? -8.975 -2.017 19.048 1.00 91.19 334 GLU A C 1
ATOM 2654 O O . GLU A 1 334 ? -10.060 -1.674 19.526 1.00 91.19 334 GLU A O 1
ATOM 2659 N N . PHE A 1 335 ? -8.581 -1.642 17.833 1.00 92.56 335 PHE A N 1
ATOM 2660 C CA . PHE A 1 335 ? -9.421 -0.804 16.992 1.00 92.56 335 PHE A CA 1
ATOM 2661 C C . PHE A 1 335 ? -9.262 -1.110 15.504 1.00 92.56 335 PHE A C 1
ATOM 2663 O O . PHE A 1 335 ? -8.224 -1.580 15.028 1.00 92.56 335 PHE A O 1
ATOM 2670 N N . THR A 1 336 ? -10.309 -0.783 14.756 1.00 92.62 336 THR A N 1
ATOM 2671 C CA . THR A 1 336 ? -10.322 -0.769 13.298 1.00 92.62 336 THR A CA 1
ATOM 2672 C C . THR A 1 336 ? -10.494 0.658 12.818 1.00 92.62 336 THR A C 1
ATOM 2674 O O . THR A 1 336 ? -11.372 1.382 13.282 1.00 92.62 336 THR A O 1
ATOM 2677 N N . HIS A 1 337 ? -9.689 1.044 11.837 1.00 93.38 337 HIS A N 1
ATOM 2678 C CA . HIS A 1 337 ? -9.794 2.336 11.182 1.00 93.38 337 HIS A CA 1
ATOM 2679 C C . HIS A 1 337 ? -10.274 2.157 9.741 1.00 93.38 337 HIS A C 1
ATOM 2681 O O . HIS A 1 337 ? -9.847 1.227 9.059 1.00 93.38 337 HIS A O 1
ATOM 2687 N N . PHE A 1 338 ? -11.138 3.040 9.239 1.00 90.88 338 PHE A N 1
ATOM 2688 C CA . PHE A 1 338 ? -11.769 2.866 7.923 1.00 90.88 338 PHE A CA 1
ATOM 2689 C C . PHE A 1 338 ? -10.744 2.714 6.787 1.00 90.88 338 PHE A C 1
ATOM 2691 O O . PHE A 1 338 ? -10.980 1.993 5.821 1.00 90.88 338 PHE A O 1
ATOM 2698 N N . SER A 1 339 ? -9.596 3.388 6.903 1.00 89.69 339 SER A N 1
ATOM 2699 C CA . SER A 1 339 ? -8.557 3.385 5.868 1.00 89.69 339 SER A CA 1
ATOM 2700 C C . SER A 1 339 ? -7.672 2.136 5.860 1.00 89.69 339 SER A C 1
ATOM 2702 O O . SER A 1 339 ? -6.845 2.005 4.964 1.00 89.69 339 SER A O 1
ATOM 2704 N N . THR A 1 340 ? -7.848 1.227 6.819 1.00 90.81 340 THR A N 1
ATOM 2705 C CA . THR A 1 340 ? -7.171 -0.081 6.894 1.00 90.81 340 THR A CA 1
ATOM 2706 C C . THR A 1 340 ? -8.160 -1.236 7.079 1.00 90.81 340 THR A C 1
ATOM 2708 O O . THR A 1 340 ? -7.775 -2.395 6.979 1.00 90.81 340 THR A O 1
ATOM 2711 N N . ALA A 1 341 ? -9.450 -0.953 7.288 1.00 88.88 341 ALA A N 1
ATOM 2712 C CA . ALA A 1 341 ? -10.479 -1.954 7.559 1.00 88.88 341 ALA A CA 1
ATOM 2713 C C . ALA A 1 341 ? -10.545 -3.052 6.490 1.00 88.88 341 ALA A C 1
ATOM 2715 O O . ALA A 1 341 ? -10.634 -4.232 6.818 1.00 88.88 341 ALA A O 1
ATOM 2716 N N . ARG A 1 342 ? -10.441 -2.679 5.208 1.00 85.94 342 ARG A N 1
ATOM 2717 C CA . ARG A 1 342 ? -10.430 -3.651 4.109 1.00 85.94 342 ARG A CA 1
ATOM 2718 C C . ARG A 1 342 ? -9.273 -4.645 4.231 1.00 85.94 342 ARG A C 1
ATOM 2720 O O . ARG A 1 342 ? -9.454 -5.811 3.916 1.00 85.94 342 ARG A O 1
ATOM 2727 N N . GLU A 1 343 ? -8.104 -4.195 4.678 1.00 86.56 343 GLU A N 1
ATOM 2728 C CA . GLU A 1 343 ? -6.922 -5.047 4.850 1.00 86.56 343 GLU A CA 1
ATOM 2729 C C . GLU A 1 343 ? -7.085 -5.993 6.044 1.00 86.56 343 GLU A C 1
ATOM 2731 O O . GLU A 1 343 ? -6.743 -7.166 5.928 1.00 86.56 343 GLU A O 1
ATOM 2736 N N . GLN A 1 344 ? -7.670 -5.507 7.145 1.00 84.56 344 GLN A N 1
ATOM 2737 C CA . GLN A 1 344 ? -7.914 -6.292 8.362 1.00 84.56 344 GLN A CA 1
ATOM 2738 C C . GLN A 1 344 ? -8.936 -7.419 8.161 1.00 84.56 344 GLN A C 1
ATOM 2740 O O . GLN A 1 344 ? -8.790 -8.490 8.742 1.00 84.56 344 GLN A O 1
ATOM 2745 N N . PHE A 1 345 ? -9.974 -7.180 7.352 1.00 83.06 345 PHE A N 1
ATOM 2746 C CA . PHE A 1 345 ? -11.047 -8.153 7.109 1.00 83.06 345 PHE A CA 1
ATOM 2747 C C . PHE A 1 345 ? -10.912 -8.923 5.798 1.00 83.06 345 PHE A C 1
ATOM 2749 O O . PHE A 1 345 ? -11.719 -9.818 5.537 1.00 83.06 345 PHE A O 1
ATOM 2756 N N . ALA A 1 346 ? -9.926 -8.588 4.962 1.00 77.88 346 ALA A N 1
ATOM 2757 C CA . ALA A 1 346 ? -9.636 -9.374 3.775 1.00 77.88 346 ALA A CA 1
ATOM 2758 C C . ALA A 1 346 ? -9.325 -10.811 4.194 1.00 77.88 346 ALA A C 1
ATOM 2760 O O . ALA A 1 346 ? -8.552 -11.039 5.125 1.00 77.88 346 ALA A O 1
ATOM 2761 N N . THR A 1 347 ? -9.902 -11.773 3.477 1.00 66.56 347 THR A N 1
ATOM 2762 C CA . THR A 1 347 ? -9.681 -13.198 3.717 1.00 66.56 347 THR A CA 1
ATOM 2763 C C . THR A 1 347 ? -8.185 -13.496 3.816 1.00 66.56 347 THR A C 1
ATOM 2765 O O . THR A 1 347 ? -7.376 -12.910 3.080 1.00 66.56 347 THR A O 1
ATOM 2768 N N . GLU A 1 348 ? -7.816 -14.392 4.737 1.00 60.84 348 GLU A N 1
ATOM 2769 C CA . GLU A 1 348 ? -6.453 -14.910 4.814 1.00 60.84 348 GLU A CA 1
ATOM 2770 C C . GLU A 1 348 ? -6.078 -15.465 3.440 1.00 60.84 348 GLU A C 1
ATOM 2772 O O . GLU A 1 348 ? -6.732 -16.357 2.902 1.00 60.84 348 GLU A O 1
ATOM 2777 N N . HIS A 1 349 ? -5.046 -14.873 2.859 1.00 61.78 349 HIS A N 1
ATOM 2778 C CA . HIS A 1 349 ? -4.333 -15.448 1.736 1.00 61.78 349 HIS A CA 1
ATOM 2779 C C . HIS A 1 349 ? -3.098 -16.141 2.293 1.00 61.78 349 HIS A C 1
ATOM 2781 O O . HIS A 1 349 ? -2.513 -15.638 3.255 1.00 61.78 349 HIS A O 1
ATOM 2787 N N . ASP A 1 350 ? -2.722 -17.280 1.709 1.00 55.06 350 ASP A N 1
ATOM 2788 C CA . ASP A 1 350 ? -1.494 -17.982 2.073 1.00 55.06 350 ASP A CA 1
ATOM 2789 C C . ASP A 1 350 ? -0.319 -17.020 1.903 1.00 55.06 350 ASP A C 1
ATOM 2791 O O . ASP A 1 350 ? 0.109 -16.744 0.782 1.00 55.06 350 ASP A O 1
ATOM 2795 N N . VAL A 1 351 ? 0.180 -16.486 3.020 1.00 58.06 351 VAL A N 1
ATOM 2796 C CA . VAL A 1 351 ? 1.381 -15.653 3.062 1.00 58.06 351 VAL A CA 1
ATOM 2797 C C . VAL A 1 351 ? 2.543 -16.578 2.697 1.00 58.06 351 VAL A C 1
ATOM 2799 O O . VAL A 1 351 ? 2.899 -17.453 3.497 1.00 58.06 351 VAL A O 1
ATOM 2802 N N . PRO A 1 352 ? 3.124 -16.481 1.486 1.00 58.34 352 PRO A N 1
ATOM 2803 C CA . PRO A 1 352 ? 4.160 -17.413 1.080 1.00 58.34 352 PRO A CA 1
ATOM 2804 C C . PRO A 1 352 ? 5.383 -17.171 1.959 1.00 58.34 352 PRO A C 1
ATOM 2806 O O . PRO A 1 352 ? 5.912 -16.061 1.983 1.00 58.34 352 PRO A O 1
ATOM 2809 N N . ARG A 1 353 ? 5.854 -18.202 2.668 1.00 59.47 353 ARG A N 1
ATOM 2810 C CA . ARG A 1 353 ? 7.117 -18.114 3.415 1.00 59.47 353 ARG A CA 1
ATOM 2811 C C . ARG A 1 353 ? 8.271 -17.861 2.441 1.00 59.47 353 ARG A C 1
ATOM 2813 O O . ARG A 1 353 ? 8.342 -18.512 1.401 1.00 59.47 353 ARG A O 1
ATOM 2820 N N . GLY A 1 354 ? 9.183 -16.958 2.806 1.00 64.19 354 GLY A N 1
ATOM 2821 C CA . GLY A 1 354 ? 10.360 -16.623 1.996 1.00 64.19 354 GLY A CA 1
ATOM 2822 C C . GLY A 1 354 ? 10.038 -15.664 0.852 1.00 64.19 354 GLY A C 1
ATOM 2823 O O . GLY A 1 354 ? 10.157 -16.018 -0.321 1.00 64.19 354 GLY A O 1
ATOM 2824 N N . VAL A 1 355 ? 9.591 -14.452 1.184 1.00 73.06 355 VAL A N 1
ATOM 2825 C CA . VAL A 1 355 ? 9.422 -13.397 0.184 1.00 73.06 355 VAL A CA 1
ATOM 2826 C C . VAL A 1 355 ? 10.767 -12.750 -0.111 1.00 73.06 355 VAL A C 1
ATOM 2828 O O . VAL A 1 355 ? 11.409 -12.208 0.782 1.00 73.06 355 VAL A O 1
ATOM 2831 N N . ASP A 1 356 ? 11.167 -12.791 -1.381 1.00 80.31 356 ASP A N 1
ATOM 2832 C CA . ASP A 1 356 ? 12.348 -12.084 -1.866 1.00 80.31 356 ASP A CA 1
ATOM 2833 C C . ASP A 1 356 ? 12.073 -10.570 -1.818 1.00 80.31 356 ASP A C 1
ATOM 2835 O O . ASP A 1 356 ? 11.336 -10.023 -2.643 1.00 80.31 356 ASP A O 1
ATOM 2839 N N . HIS A 1 357 ? 12.648 -9.889 -0.830 1.00 87.00 357 HIS A N 1
ATOM 2840 C CA . HIS A 1 357 ? 12.676 -8.433 -0.786 1.00 87.00 357 HIS A CA 1
ATOM 2841 C C . HIS A 1 357 ? 13.715 -7.914 -1.782 1.00 87.00 357 HIS A C 1
ATOM 2843 O O . HIS A 1 357 ? 14.815 -8.450 -1.893 1.00 87.00 357 HIS A O 1
ATOM 2849 N N . LEU A 1 358 ? 13.406 -6.824 -2.492 1.00 88.88 358 LEU A N 1
ATOM 2850 C CA . LEU A 1 358 ? 14.416 -6.157 -3.321 1.00 88.88 358 LEU A CA 1
ATOM 2851 C C . LEU A 1 358 ? 15.525 -5.520 -2.484 1.00 88.88 358 LEU A C 1
ATOM 2853 O O . LEU A 1 358 ? 16.553 -5.157 -3.039 1.00 88.88 358 LEU A O 1
ATOM 2857 N N . ILE A 1 359 ? 15.305 -5.291 -1.193 1.00 87.12 359 ILE A N 1
ATOM 2858 C CA . ILE A 1 359 ? 16.260 -4.671 -0.278 1.00 87.12 359 ILE A CA 1
ATOM 2859 C C . ILE A 1 359 ? 16.055 -5.250 1.118 1.00 87.12 359 ILE A C 1
ATOM 2861 O O . ILE A 1 359 ? 14.931 -5.212 1.624 1.00 87.12 359 ILE A O 1
ATOM 2865 N N . ASP A 1 360 ? 17.131 -5.698 1.754 1.00 87.50 360 ASP A N 1
ATOM 2866 C CA . ASP A 1 360 ? 17.094 -6.149 3.147 1.00 87.50 360 ASP A CA 1
ATOM 2867 C C . ASP A 1 360 ? 17.186 -4.957 4.105 1.00 87.50 360 ASP A C 1
ATOM 2869 O O . ASP A 1 360 ? 17.808 -3.937 3.788 1.00 87.50 360 ASP A O 1
ATOM 2873 N N . PHE A 1 361 ? 16.622 -5.068 5.314 1.00 89.69 361 PHE A N 1
ATOM 2874 C CA . PHE A 1 361 ? 16.691 -3.974 6.291 1.00 89.69 361 PHE A CA 1
ATOM 2875 C C . PHE A 1 361 ? 18.135 -3.541 6.599 1.00 89.69 361 PHE A C 1
ATOM 2877 O O . PHE A 1 361 ? 18.407 -2.355 6.779 1.00 89.69 361 PHE A O 1
ATOM 2884 N N . ASN A 1 362 ? 19.088 -4.477 6.594 1.00 88.06 362 ASN A N 1
ATOM 2885 C CA . ASN A 1 362 ? 20.505 -4.192 6.848 1.00 88.06 362 ASN A CA 1
ATOM 2886 C C . ASN A 1 362 ? 21.163 -3.304 5.770 1.00 88.06 362 ASN A C 1
ATOM 2888 O O . ASN A 1 362 ? 22.207 -2.705 6.024 1.00 88.06 362 ASN A O 1
ATOM 2892 N N . GLU A 1 363 ? 20.564 -3.185 4.582 1.00 89.06 363 GLU A N 1
ATOM 2893 C CA . GLU A 1 363 ? 21.028 -2.293 3.511 1.00 89.06 363 GLU A CA 1
ATOM 2894 C C . GLU A 1 363 ? 20.419 -0.881 3.595 1.00 89.06 363 GLU A C 1
ATOM 2896 O O . GLU A 1 363 ? 20.826 0.034 2.862 1.00 89.06 363 GLU A O 1
ATOM 2901 N N . VAL A 1 364 ? 19.424 -0.691 4.465 1.00 90.31 364 VAL A N 1
ATOM 2902 C CA . VAL A 1 364 ? 18.692 0.564 4.635 1.00 90.31 364 VAL A CA 1
ATOM 2903 C C . VAL A 1 364 ? 19.497 1.535 5.490 1.00 90.31 364 VAL A C 1
ATOM 2905 O O . VAL A 1 364 ? 19.961 1.215 6.581 1.00 90.31 364 VAL A O 1
ATOM 2908 N N . VAL A 1 365 ? 19.609 2.780 5.030 1.00 92.12 365 VAL A N 1
ATOM 2909 C CA . VAL A 1 365 ? 20.096 3.879 5.868 1.00 92.12 365 VAL A CA 1
ATOM 2910 C C . VAL A 1 365 ? 18.925 4.445 6.652 1.00 92.12 365 VAL A C 1
ATOM 2912 O O . VAL A 1 365 ? 18.023 5.048 6.069 1.00 92.12 365 VAL A O 1
ATOM 2915 N N . THR A 1 366 ? 18.990 4.310 7.975 1.00 92.75 366 THR A N 1
ATOM 2916 C CA . THR A 1 366 ? 17.982 4.784 8.934 1.00 92.75 366 THR A CA 1
ATOM 2917 C C . THR A 1 366 ? 17.467 6.187 8.620 1.00 92.75 366 THR A C 1
ATOM 2919 O O . THR A 1 366 ? 16.270 6.345 8.422 1.00 92.75 366 THR A O 1
ATOM 2922 N N . SER A 1 367 ? 18.348 7.175 8.434 1.00 92.69 367 SER A N 1
ATOM 2923 C CA . SER A 1 367 ? 17.931 8.563 8.171 1.00 92.69 367 SER A CA 1
ATOM 2924 C C . SER A 1 367 ? 17.181 8.768 6.855 1.00 92.69 367 SER A C 1
ATOM 2926 O O . SER A 1 367 ? 16.389 9.697 6.719 1.00 92.69 367 SER A O 1
ATOM 2928 N N . LYS A 1 368 ? 17.398 7.899 5.865 1.00 91.44 368 LYS A N 1
ATOM 2929 C CA . LYS A 1 368 ? 16.657 7.946 4.602 1.00 91.44 368 LYS A CA 1
ATOM 2930 C C . LYS A 1 368 ? 15.297 7.266 4.719 1.00 91.44 368 LYS A C 1
ATOM 2932 O O . LYS A 1 368 ? 14.348 7.721 4.088 1.00 91.44 368 LYS A O 1
ATOM 2937 N N . LEU A 1 369 ? 15.204 6.194 5.508 1.00 92.62 369 LEU A N 1
ATOM 2938 C CA . LEU A 1 369 ? 13.919 5.585 5.843 1.00 92.62 369 LEU A CA 1
ATOM 2939 C C . LEU A 1 369 ? 13.077 6.536 6.700 1.00 92.62 369 LEU A C 1
ATOM 2941 O O . LEU A 1 369 ? 11.900 6.70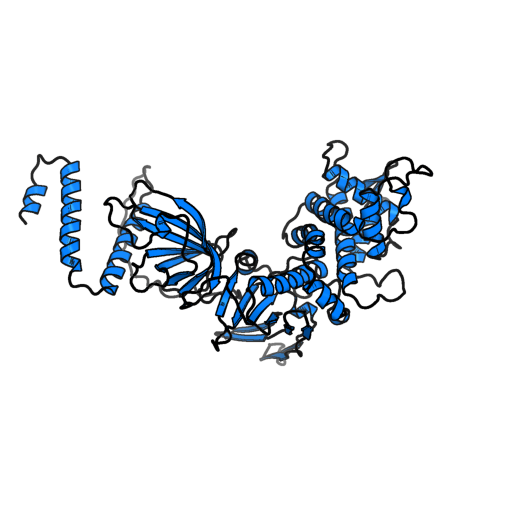1 6.419 1.00 92.62 369 LEU A O 1
ATOM 2945 N N . GLU A 1 370 ? 13.680 7.215 7.676 1.00 93.81 370 GLU A N 1
ATOM 2946 C CA . GLU A 1 370 ? 13.033 8.286 8.445 1.00 93.81 370 GLU A CA 1
ATOM 2947 C C . GLU A 1 370 ? 12.481 9.356 7.501 1.00 93.81 370 GLU A C 1
ATOM 2949 O O . GLU A 1 370 ? 11.281 9.605 7.510 1.00 93.81 370 GLU A O 1
ATOM 2954 N N . ALA A 1 371 ? 13.302 9.882 6.585 1.00 89.94 371 ALA A N 1
ATOM 2955 C CA . ALA A 1 371 ? 12.841 10.847 5.588 1.00 89.94 371 ALA A CA 1
ATOM 2956 C C . ALA A 1 371 ? 11.686 10.308 4.720 1.00 89.94 371 ALA A C 1
ATOM 2958 O O . ALA A 1 371 ? 10.738 11.040 4.438 1.00 89.94 371 ALA A O 1
ATOM 2959 N N . TRP A 1 372 ? 11.721 9.033 4.314 1.00 89.62 372 TRP A N 1
ATOM 2960 C CA . TRP A 1 372 ? 10.611 8.389 3.597 1.00 89.62 372 TRP A CA 1
ATOM 2961 C C . TRP A 1 372 ? 9.325 8.377 4.433 1.00 89.62 372 TRP A C 1
ATOM 2963 O O . TRP A 1 372 ? 8.262 8.747 3.935 1.00 89.62 372 TRP A O 1
ATOM 2973 N N . LEU A 1 373 ? 9.423 7.983 5.704 1.00 92.19 373 LEU A N 1
ATOM 2974 C CA . LEU A 1 373 ? 8.294 7.923 6.630 1.00 92.19 373 LEU A CA 1
ATOM 2975 C C . LEU A 1 373 ? 7.761 9.311 6.992 1.00 92.19 373 LEU A C 1
ATOM 2977 O O . LEU A 1 373 ? 6.561 9.444 7.220 1.00 92.19 373 LEU A O 1
ATOM 2981 N N . GLU A 1 374 ? 8.604 10.343 6.987 1.00 89.31 374 GLU A N 1
ATOM 2982 C CA . GLU A 1 374 ? 8.203 11.737 7.195 1.00 89.31 374 GLU A CA 1
ATOM 2983 C C . GLU A 1 374 ? 7.579 12.377 5.956 1.00 89.31 374 GLU A C 1
ATOM 2985 O O . GLU A 1 374 ? 6.742 13.266 6.105 1.00 89.31 374 GLU A O 1
ATOM 2990 N N . THR A 1 375 ? 7.962 11.940 4.748 1.00 76.88 375 THR A N 1
ATOM 2991 C CA . THR A 1 375 ? 7.673 12.668 3.504 1.00 76.88 375 THR A CA 1
ATOM 2992 C C . THR A 1 375 ? 6.188 12.995 3.370 1.00 76.88 375 THR A C 1
ATOM 2994 O O . THR A 1 375 ? 5.328 12.128 3.196 1.00 76.88 375 THR A O 1
ATOM 2997 N N . ASP A 1 376 ? 5.919 14.296 3.396 1.00 55.34 376 ASP A N 1
ATOM 2998 C CA . ASP A 1 376 ? 4.594 14.880 3.322 1.00 55.34 376 ASP A CA 1
ATOM 2999 C C . ASP A 1 376 ? 4.099 14.820 1.867 1.00 55.34 376 ASP A C 1
ATOM 3001 O O . ASP A 1 376 ? 4.455 15.637 1.018 1.00 55.34 376 ASP A O 1
ATOM 3005 N N . SER A 1 377 ? 3.337 13.779 1.533 1.00 55.19 377 SER A N 1
ATOM 3006 C CA . SER A 1 377 ? 2.517 13.609 0.316 1.00 55.19 377 SER A CA 1
ATOM 3007 C C . SER A 1 377 ? 3.195 13.499 -1.065 1.00 55.19 377 SER A C 1
ATOM 3009 O O . SER A 1 377 ? 2.654 12.812 -1.932 1.00 55.19 377 SER A O 1
ATOM 3011 N N . SER A 1 378 ? 4.358 14.112 -1.321 1.00 60.16 378 SER A N 1
ATOM 3012 C CA . SER A 1 378 ? 4.838 14.264 -2.707 1.00 60.16 378 SER A CA 1
ATOM 3013 C C . SER A 1 378 ? 5.340 12.959 -3.332 1.00 60.16 378 SER A C 1
ATOM 3015 O O . SER A 1 378 ? 5.066 12.704 -4.501 1.00 60.16 378 SER A O 1
ATOM 3017 N N . LEU A 1 379 ? 6.045 12.114 -2.574 1.00 66.81 379 LEU A N 1
ATOM 3018 C CA . LEU A 1 379 ? 6.512 10.818 -3.067 1.00 66.81 379 LEU A CA 1
ATOM 3019 C C . LEU A 1 379 ? 5.379 9.788 -3.057 1.00 66.81 379 LEU A C 1
ATOM 3021 O O . LEU A 1 379 ? 5.167 9.133 -4.072 1.00 66.81 379 LEU A O 1
ATOM 3025 N N . ALA A 1 380 ? 4.587 9.740 -1.981 1.00 61.91 380 ALA A N 1
ATOM 3026 C CA . ALA A 1 380 ? 3.396 8.892 -1.874 1.00 61.91 380 ALA A CA 1
ATOM 3027 C C . ALA A 1 380 ? 2.396 9.137 -3.023 1.00 61.91 380 ALA A C 1
ATOM 3029 O O . ALA A 1 380 ? 1.881 8.194 -3.620 1.00 61.91 380 ALA A O 1
ATOM 3030 N N . GLY A 1 381 ? 2.185 10.398 -3.419 1.00 69.00 381 GLY A N 1
ATOM 3031 C CA . GLY A 1 381 ? 1.353 10.741 -4.575 1.00 69.00 381 GLY A CA 1
ATOM 3032 C C . GLY A 1 381 ? 1.914 10.240 -5.913 1.00 69.00 381 GLY A C 1
ATOM 3033 O O . GLY A 1 381 ? 1.148 9.894 -6.810 1.00 69.00 381 GLY A O 1
ATOM 3034 N N . LYS A 1 382 ? 3.243 10.147 -6.054 1.00 84.44 382 LYS A N 1
ATOM 3035 C CA . LYS A 1 382 ? 3.915 9.665 -7.280 1.00 84.44 382 LYS A CA 1
ATOM 3036 C C . LYS A 1 382 ? 3.976 8.138 -7.344 1.00 84.44 382 LYS A C 1
ATOM 3038 O O . LYS A 1 382 ? 3.939 7.564 -8.434 1.00 84.44 382 LYS A O 1
ATOM 3043 N N . THR A 1 383 ? 4.080 7.477 -6.192 1.00 85.38 383 THR A N 1
ATOM 3044 C CA . THR A 1 383 ? 4.169 6.016 -6.078 1.00 85.38 383 THR A CA 1
ATOM 3045 C C . THR A 1 383 ? 2.803 5.341 -5.981 1.00 85.38 383 THR A C 1
ATOM 3047 O O . THR A 1 383 ? 2.706 4.159 -6.300 1.00 85.38 383 THR A O 1
ATOM 3050 N N . GLY A 1 384 ? 1.744 6.078 -5.626 1.00 89.75 384 GLY A N 1
ATOM 3051 C CA . GLY A 1 384 ? 0.409 5.530 -5.375 1.00 89.75 384 GLY A CA 1
ATOM 3052 C C . GLY A 1 384 ? -0.164 4.687 -6.518 1.00 89.75 384 GLY A C 1
ATOM 3053 O O . GLY A 1 384 ? -0.777 3.658 -6.260 1.00 89.75 384 GLY A O 1
ATOM 3054 N N . ALA A 1 385 ? 0.080 5.057 -7.780 1.00 93.44 385 ALA A N 1
ATOM 3055 C CA . ALA A 1 385 ? -0.354 4.251 -8.925 1.00 93.44 385 ALA A CA 1
ATOM 3056 C C . ALA A 1 385 ? 0.347 2.878 -8.970 1.00 93.44 385 ALA A C 1
ATOM 3058 O O . ALA A 1 385 ? -0.304 1.856 -9.177 1.00 93.44 385 ALA A O 1
ATOM 3059 N N . LEU A 1 386 ? 1.658 2.831 -8.725 1.00 95.06 386 LEU A N 1
ATOM 3060 C CA . LEU A 1 386 ? 2.400 1.575 -8.644 1.00 95.06 386 LEU A CA 1
ATOM 3061 C C . LEU A 1 386 ? 1.975 0.745 -7.428 1.00 95.06 386 LEU A C 1
ATOM 3063 O O . LEU A 1 386 ? 1.793 -0.458 -7.571 1.00 95.06 386 LEU A O 1
ATOM 3067 N N . ILE A 1 387 ? 1.775 1.367 -6.265 1.00 93.38 387 ILE A N 1
ATOM 3068 C CA . ILE A 1 387 ? 1.305 0.672 -5.056 1.00 93.38 387 ILE A CA 1
ATOM 3069 C C . ILE A 1 387 ? -0.060 0.024 -5.322 1.00 93.38 387 ILE A C 1
ATOM 3071 O O . ILE A 1 387 ? -0.197 -1.181 -5.148 1.00 93.38 387 ILE A O 1
ATOM 3075 N N . GLN A 1 388 ? -1.020 0.762 -5.891 1.00 92.00 388 GLN A N 1
ATOM 3076 C CA . GLN A 1 388 ? -2.333 0.216 -6.267 1.00 92.00 388 GLN A CA 1
ATOM 3077 C C . GLN A 1 388 ? -2.248 -0.961 -7.245 1.00 92.00 388 GLN A C 1
ATOM 3079 O O . GLN A 1 388 ? -3.085 -1.860 -7.197 1.00 92.00 388 GLN A O 1
ATOM 3084 N N . LEU A 1 389 ? -1.275 -0.957 -8.160 1.00 93.75 389 LEU A N 1
ATOM 3085 C CA . LEU A 1 389 ? -1.036 -2.089 -9.054 1.00 93.75 389 LEU A CA 1
ATOM 3086 C C . LEU A 1 389 ? -0.524 -3.313 -8.284 1.00 93.75 389 LEU A C 1
ATOM 3088 O O . LEU A 1 389 ? -0.990 -4.419 -8.541 1.00 93.75 389 LEU A O 1
ATOM 3092 N N . LEU A 1 390 ? 0.437 -3.115 -7.380 1.00 92.75 390 LEU A N 1
ATOM 3093 C CA . LEU A 1 390 ? 1.092 -4.187 -6.626 1.00 92.75 390 LEU A CA 1
ATOM 3094 C C . LEU A 1 390 ? 0.202 -4.768 -5.517 1.00 92.75 390 LEU A C 1
ATOM 3096 O O . LEU A 1 390 ? 0.368 -5.927 -5.157 1.00 92.75 390 LEU A O 1
ATOM 3100 N N . GLU A 1 391 ? -0.756 -3.994 -5.009 1.00 88.94 391 GLU A N 1
ATOM 3101 C CA . GLU A 1 391 ? -1.729 -4.431 -3.999 1.00 88.94 391 GLU A CA 1
ATOM 3102 C C . GLU A 1 391 ? -2.874 -5.273 -4.559 1.00 88.94 391 GLU A C 1
ATOM 3104 O O . GLU A 1 391 ? -3.583 -5.945 -3.809 1.00 88.94 391 GLU A O 1
ATOM 3109 N N . ARG A 1 392 ? -3.086 -5.248 -5.876 1.00 86.38 392 ARG A N 1
ATOM 3110 C CA . ARG A 1 392 ? -4.122 -6.063 -6.506 1.00 86.38 392 ARG A CA 1
ATOM 3111 C C . ARG A 1 392 ? -3.672 -7.513 -6.593 1.00 86.38 392 ARG A C 1
ATOM 3113 O O . ARG A 1 392 ? -2.651 -7.820 -7.198 1.00 86.38 392 ARG A O 1
ATOM 3120 N N . GLU A 1 393 ? -4.518 -8.408 -6.095 1.00 79.19 393 GLU A N 1
ATOM 3121 C CA . GLU A 1 393 ? -4.350 -9.855 -6.260 1.00 79.19 393 GLU A CA 1
ATOM 3122 C C . GLU A 1 393 ? -4.355 -10.263 -7.742 1.00 79.19 393 GLU A C 1
ATOM 3124 O O . GLU A 1 393 ? -3.582 -11.115 -8.186 1.00 79.19 393 GLU A O 1
ATOM 3129 N N . HIS A 1 394 ? -5.202 -9.602 -8.534 1.00 82.62 394 HIS A N 1
ATOM 3130 C CA . HIS A 1 394 ? -5.314 -9.807 -9.970 1.00 82.62 394 HIS A CA 1
ATOM 3131 C C . HIS A 1 394 ? -5.301 -8.464 -10.697 1.00 82.62 394 HIS A C 1
ATOM 3133 O O . HIS A 1 394 ? -6.066 -7.553 -10.380 1.00 82.62 394 HIS A O 1
ATOM 3139 N N . PHE A 1 395 ? -4.449 -8.344 -11.710 1.00 86.94 395 PHE A N 1
ATOM 3140 C CA . PHE A 1 395 ? -4.406 -7.191 -12.602 1.00 86.94 395 PHE A CA 1
ATOM 3141 C C . PHE A 1 395 ? -4.236 -7.665 -14.044 1.00 86.94 395 PHE A C 1
ATOM 3143 O O . PHE A 1 395 ? -3.633 -8.705 -14.324 1.00 86.94 395 PHE A O 1
ATOM 3150 N N . THR A 1 396 ? -4.770 -6.888 -14.977 1.00 91.38 396 THR A N 1
ATOM 3151 C CA . THR A 1 396 ? -4.641 -7.162 -16.408 1.00 91.38 396 THR A CA 1
ATOM 3152 C C . THR A 1 396 ? -3.269 -6.727 -16.934 1.00 91.38 396 THR A C 1
ATOM 3154 O O . THR A 1 396 ? -2.548 -5.941 -16.311 1.00 91.38 396 THR A O 1
ATOM 3157 N N . SER A 1 397 ? -2.897 -7.194 -18.129 1.00 90.50 397 SER A N 1
ATOM 3158 C CA . SER A 1 397 ? -1.705 -6.698 -18.833 1.00 90.50 397 SER A CA 1
ATOM 3159 C C . SER A 1 397 ? -1.759 -5.179 -19.054 1.00 90.50 397 SER A C 1
ATOM 3161 O O . SER A 1 397 ? -0.737 -4.500 -18.970 1.00 90.50 397 SER A O 1
ATOM 3163 N N . THR A 1 398 ? -2.963 -4.654 -19.291 1.00 90.31 398 THR A N 1
ATOM 3164 C CA . THR A 1 398 ? -3.258 -3.228 -19.459 1.00 90.31 398 THR A CA 1
ATOM 3165 C C . THR A 1 398 ? -3.023 -2.444 -18.175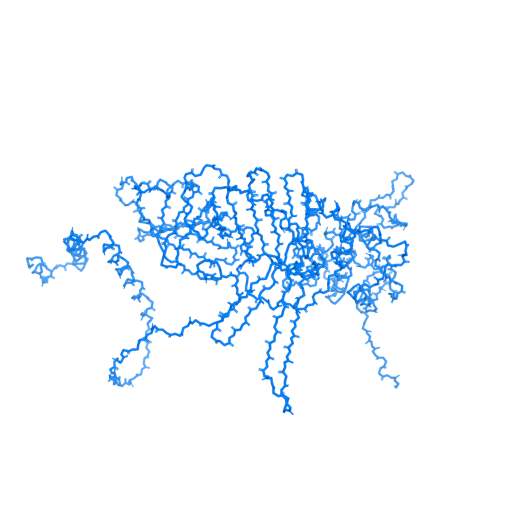 1.00 90.31 398 THR A C 1
ATOM 3167 O O . THR A 1 398 ? -2.325 -1.432 -18.212 1.00 90.31 398 THR A O 1
ATOM 3170 N N . ASP A 1 399 ? -3.532 -2.930 -17.038 1.00 92.69 399 ASP A N 1
ATOM 3171 C CA . ASP A 1 399 ? -3.306 -2.295 -15.735 1.00 92.69 399 ASP A CA 1
ATOM 3172 C C . ASP A 1 399 ? -1.808 -2.120 -15.480 1.00 92.69 399 ASP A C 1
ATOM 3174 O O . ASP A 1 399 ? -1.348 -1.021 -15.173 1.00 92.69 399 ASP A O 1
ATOM 3178 N N . ARG A 1 400 ? -1.021 -3.182 -15.687 1.00 92.25 400 ARG A N 1
ATOM 3179 C CA . ARG A 1 400 ? 0.419 -3.141 -15.424 1.00 92.25 400 ARG A CA 1
ATOM 3180 C C . ARG A 1 400 ? 1.119 -2.029 -16.204 1.00 92.25 400 ARG A C 1
ATOM 3182 O O . ARG A 1 400 ? 1.911 -1.291 -15.626 1.00 92.25 400 ARG A O 1
ATOM 3189 N N . VAL A 1 401 ? 0.821 -1.892 -17.494 1.00 93.50 401 VAL A N 1
ATOM 3190 C CA . VAL A 1 401 ? 1.429 -0.856 -18.339 1.00 93.50 401 VAL A CA 1
ATOM 3191 C C . VAL A 1 401 ? 0.940 0.541 -17.954 1.00 93.50 401 VAL A C 1
ATOM 3193 O O . VAL A 1 401 ? 1.750 1.465 -17.888 1.00 93.50 401 VAL A O 1
ATOM 3196 N N . ILE A 1 402 ? -0.358 0.713 -17.688 1.00 95.31 402 ILE A N 1
ATOM 3197 C CA . ILE A 1 402 ? -0.942 2.021 -17.369 1.00 95.31 402 ILE A CA 1
ATOM 3198 C C . ILE A 1 402 ? -0.439 2.538 -16.020 1.00 95.31 402 ILE A C 1
ATOM 3200 O O . ILE A 1 402 ? 0.111 3.637 -15.966 1.00 95.31 402 ILE A O 1
ATOM 3204 N N . TYR A 1 403 ? -0.561 1.749 -14.952 1.00 96.00 403 TYR A N 1
ATOM 3205 C CA . TYR A 1 403 ? -0.167 2.172 -13.608 1.00 96.00 403 TYR A CA 1
ATOM 3206 C C . TYR A 1 403 ? 1.347 2.390 -13.500 1.00 96.00 403 TYR A C 1
ATOM 3208 O O . TYR A 1 403 ? 1.784 3.436 -13.014 1.00 96.00 403 TYR A O 1
ATOM 3216 N N . ALA A 1 404 ? 2.161 1.472 -14.038 1.00 96.38 404 ALA A N 1
ATOM 3217 C CA . ALA A 1 404 ? 3.609 1.666 -14.074 1.00 96.38 404 ALA A CA 1
ATOM 3218 C C . ALA A 1 404 ? 3.996 2.862 -14.964 1.00 96.38 404 ALA A C 1
ATOM 3220 O O . ALA A 1 404 ? 4.868 3.647 -14.599 1.00 96.38 404 ALA A O 1
ATOM 3221 N N . GLY A 1 405 ? 3.324 3.060 -16.103 1.00 96.81 405 GLY A N 1
ATOM 3222 C CA . GLY A 1 405 ? 3.553 4.198 -16.994 1.00 96.81 405 GLY A CA 1
ATOM 3223 C C . GLY A 1 405 ? 3.240 5.552 -16.350 1.00 96.81 405 GLY A C 1
ATOM 3224 O O . GLY A 1 405 ? 4.032 6.483 -16.496 1.00 96.81 405 GLY A O 1
ATOM 3225 N N . MET A 1 406 ? 2.144 5.656 -15.589 1.00 96.12 406 MET A N 1
ATOM 3226 C CA . MET A 1 406 ? 1.779 6.857 -14.821 1.00 96.12 406 MET A CA 1
ATOM 3227 C C . MET A 1 406 ? 2.807 7.178 -13.729 1.00 96.12 406 MET A C 1
ATOM 3229 O O . MET A 1 406 ? 3.200 8.337 -13.561 1.00 96.12 406 MET A O 1
ATOM 3233 N N . THR A 1 407 ? 3.285 6.156 -13.013 1.00 96.19 407 THR A N 1
ATOM 3234 C CA . THR A 1 407 ? 4.351 6.322 -12.017 1.00 96.19 407 THR A CA 1
ATOM 3235 C C . THR A 1 407 ? 5.670 6.720 -12.676 1.00 96.19 407 THR A C 1
ATOM 3237 O O . THR A 1 407 ? 6.333 7.636 -12.193 1.00 96.19 407 THR A O 1
ATOM 3240 N N . ALA A 1 408 ? 6.033 6.109 -13.807 1.00 96.81 408 ALA A N 1
ATOM 3241 C CA . ALA A 1 408 ? 7.229 6.480 -14.561 1.00 96.81 408 ALA A CA 1
ATOM 3242 C C . ALA A 1 408 ? 7.164 7.920 -15.079 1.00 96.81 408 ALA A C 1
ATOM 3244 O O . ALA A 1 408 ? 8.152 8.641 -14.995 1.00 96.81 408 ALA A O 1
ATOM 3245 N N . GLU A 1 409 ? 6.001 8.370 -15.555 1.00 95.50 409 GLU A N 1
ATOM 3246 C CA . GLU A 1 409 ? 5.794 9.761 -15.964 1.00 95.50 409 GLU A CA 1
ATOM 3247 C C . GLU A 1 409 ? 6.001 10.724 -14.785 1.00 95.50 409 GLU A C 1
ATOM 3249 O O . GLU A 1 409 ? 6.672 11.747 -14.916 1.00 95.50 409 GLU A O 1
ATOM 3254 N N . SER A 1 410 ? 5.443 10.382 -13.622 1.00 93.44 410 SER A N 1
ATOM 3255 C CA . SER A 1 410 ? 5.506 11.208 -12.412 1.00 93.44 410 SER A CA 1
ATOM 3256 C C . SER A 1 410 ? 6.922 11.298 -11.840 1.00 93.44 410 SER A C 1
ATOM 3258 O O . SER A 1 410 ? 7.400 12.394 -11.562 1.00 93.44 410 SER A O 1
ATOM 3260 N N . LEU A 1 411 ? 7.622 10.165 -11.713 1.00 92.44 411 LEU A N 1
ATOM 3261 C CA . LEU A 1 411 ? 8.995 10.125 -11.201 1.00 92.44 411 LEU A CA 1
ATOM 3262 C C . LEU A 1 411 ? 10.012 10.639 -12.224 1.00 92.44 411 LEU A C 1
ATOM 3264 O O . LEU A 1 411 ? 10.910 11.404 -11.882 1.00 92.44 411 LEU A O 1
ATOM 3268 N N . GLY A 1 412 ? 9.877 10.249 -13.492 1.00 94.12 412 GLY A N 1
ATOM 3269 C CA . GLY A 1 412 ? 10.828 10.584 -14.551 1.00 94.12 412 GLY A CA 1
ATOM 3270 C C . GLY A 1 412 ? 10.941 12.084 -14.834 1.00 94.12 412 GLY A C 1
ATOM 3271 O O . GLY A 1 412 ? 11.986 12.537 -15.307 1.00 94.12 412 GLY A O 1
ATOM 3272 N N . LYS A 1 413 ? 9.902 12.867 -14.513 1.00 93.12 413 LYS A N 1
ATOM 3273 C CA . LYS A 1 413 ? 9.927 14.339 -14.571 1.00 93.12 413 LYS A CA 1
ATOM 3274 C C . LYS A 1 413 ? 10.927 14.957 -13.595 1.00 93.12 413 LYS A C 1
ATOM 3276 O O . LYS A 1 413 ? 11.506 15.990 -13.918 1.00 93.12 413 LYS A O 1
ATOM 3281 N N . GLU A 1 414 ? 11.136 14.329 -12.444 1.00 91.06 414 GLU A N 1
ATOM 3282 C CA . GLU A 1 414 ? 11.997 14.843 -11.372 1.00 91.06 414 GLU A CA 1
ATOM 3283 C C . GLU A 1 414 ? 13.397 14.239 -11.386 1.00 91.06 414 GLU A C 1
ATOM 3285 O O . GLU A 1 414 ? 14.326 14.794 -10.798 1.00 91.06 414 GLU A O 1
ATOM 3290 N N . LEU A 1 415 ? 13.566 13.109 -12.071 1.00 91.38 415 LEU A N 1
ATOM 3291 C CA . LEU A 1 415 ? 14.874 12.496 -12.221 1.00 91.38 415 LEU A CA 1
ATOM 3292 C C . LEU A 1 415 ? 15.808 13.381 -13.061 1.00 91.38 415 LEU A C 1
ATOM 3294 O O . LEU A 1 415 ? 15.386 13.916 -14.095 1.00 91.38 415 LEU A O 1
ATOM 3298 N N . PRO A 1 416 ? 17.098 13.474 -12.677 1.00 93.00 416 PRO A N 1
ATOM 3299 C CA . PRO A 1 416 ? 18.104 14.143 -13.486 1.00 93.00 416 PRO A CA 1
ATOM 3300 C C . PRO A 1 416 ? 18.155 13.573 -14.913 1.00 93.00 416 PRO A C 1
ATOM 3302 O O . PRO A 1 416 ? 17.967 12.359 -15.084 1.00 93.00 416 PRO A O 1
ATOM 3305 N N . PRO A 1 417 ? 18.453 14.405 -15.928 1.00 93.38 417 PRO A N 1
ATOM 3306 C CA . PRO A 1 417 ? 18.689 13.931 -17.286 1.00 93.38 417 PRO A CA 1
ATOM 3307 C C . PRO A 1 417 ? 19.755 12.836 -17.330 1.00 93.38 417 PRO A C 1
ATOM 3309 O O . PRO A 1 417 ? 20.699 12.835 -16.536 1.00 93.38 417 PRO A O 1
ATOM 3312 N N . VAL A 1 418 ? 19.609 11.916 -18.277 1.00 93.38 418 VAL A N 1
ATOM 3313 C CA . VAL A 1 418 ? 20.597 10.860 -18.534 1.00 93.38 418 VAL A CA 1
ATOM 3314 C C . VAL A 1 418 ? 21.261 11.089 -19.882 1.00 93.38 418 VAL A C 1
ATOM 3316 O O . VAL A 1 418 ? 20.709 11.775 -20.741 1.00 93.38 418 VAL A O 1
ATOM 3319 N N . LEU A 1 419 ? 22.472 10.553 -20.057 1.00 90.56 419 LEU A N 1
ATOM 3320 C CA . LEU A 1 419 ? 23.252 10.775 -21.271 1.00 90.56 419 LEU A CA 1
ATOM 3321 C C . LEU A 1 419 ? 22.424 10.411 -22.510 1.00 90.56 419 LEU A C 1
ATOM 3323 O O . LEU A 1 419 ? 21.906 9.304 -22.612 1.00 90.56 419 LEU A O 1
ATOM 3327 N N . GLY A 1 420 ? 22.302 11.362 -23.435 1.00 86.19 420 GLY A N 1
ATOM 3328 C CA . GLY A 1 420 ? 21.566 11.177 -24.679 1.00 86.19 420 GLY A CA 1
ATOM 3329 C C . GLY A 1 420 ? 20.045 11.284 -24.565 1.00 86.19 420 GLY A C 1
ATOM 3330 O O . GLY A 1 420 ? 19.392 11.151 -25.584 1.00 86.19 420 GLY A O 1
ATOM 3331 N N . ASP A 1 421 ? 19.429 11.570 -23.414 1.00 92.38 421 ASP A N 1
ATOM 3332 C CA . ASP A 1 421 ? 17.956 11.578 -23.332 1.00 92.38 421 ASP A CA 1
ATOM 3333 C C . ASP A 1 421 ? 17.264 12.616 -24.241 1.00 92.38 421 ASP A C 1
ATOM 3335 O O . ASP A 1 421 ? 16.088 12.457 -24.566 1.00 92.38 421 ASP A O 1
ATOM 3339 N N . THR A 1 422 ? 17.984 13.621 -24.740 1.00 89.62 422 THR A N 1
ATOM 3340 C CA . THR A 1 422 ? 17.467 14.662 -25.640 1.00 89.62 422 THR A CA 1
ATOM 3341 C C . THR A 1 422 ? 16.935 14.133 -26.973 1.00 89.62 422 THR A C 1
ATOM 3343 O O . THR A 1 422 ? 16.011 14.734 -27.516 1.00 89.62 422 THR A O 1
ATOM 3346 N N . PHE A 1 423 ? 17.415 12.991 -27.491 1.00 88.69 423 PHE A N 1
ATOM 3347 C CA . PHE A 1 423 ? 16.855 12.417 -28.730 1.00 88.69 423 PHE A CA 1
ATOM 3348 C C . PHE A 1 423 ? 15.408 11.925 -28.550 1.00 88.69 423 PHE A C 1
ATOM 3350 O O . PHE A 1 423 ? 14.698 11.694 -29.526 1.00 88.69 423 PHE A O 1
ATOM 3357 N N . THR A 1 424 ? 14.962 11.752 -27.301 1.00 91.81 424 THR A N 1
ATOM 3358 C CA . THR A 1 424 ? 13.599 11.314 -26.967 1.00 91.81 424 THR A CA 1
ATOM 3359 C C . THR A 1 424 ? 12.602 12.474 -26.869 1.00 91.81 424 THR A C 1
ATOM 3361 O O . THR A 1 424 ? 11.416 12.246 -26.612 1.00 91.81 424 THR A O 1
ATOM 3364 N N . TYR A 1 425 ? 13.060 13.720 -27.022 1.00 93.19 425 TYR A N 1
ATOM 3365 C CA . TYR A 1 425 ? 12.225 14.905 -26.862 1.00 93.19 425 TYR A CA 1
ATOM 3366 C C . TYR A 1 425 ? 11.329 15.101 -28.093 1.00 93.19 425 TYR A C 1
ATOM 3368 O O . TYR A 1 425 ? 11.656 14.718 -29.213 1.00 93.19 425 TYR A O 1
ATOM 3376 N N . SER A 1 426 ? 10.162 15.698 -27.871 1.00 89.38 426 SER A N 1
ATOM 3377 C CA . SER A 1 426 ? 9.222 16.073 -28.927 1.00 89.38 426 SER A CA 1
ATOM 3378 C C . SER A 1 426 ? 9.567 17.434 -29.528 1.00 89.38 426 SER A C 1
ATOM 3380 O O . SER A 1 426 ? 10.026 18.336 -28.824 1.00 89.38 426 SER A O 1
ATOM 3382 N N . GLY A 1 427 ? 9.263 17.590 -30.819 1.00 78.62 427 GLY A N 1
ATOM 3383 C CA . GLY A 1 427 ? 9.623 18.768 -31.609 1.00 78.62 427 GLY A CA 1
ATOM 3384 C C . GLY A 1 427 ? 11.024 18.633 -32.203 1.00 78.62 427 GLY A C 1
ATOM 3385 O O . GLY A 1 427 ? 11.897 18.021 -31.601 1.00 78.62 427 GLY A O 1
ATOM 3386 N N . CYS A 1 428 ? 11.234 19.171 -33.406 1.00 61.84 428 CYS A N 1
ATOM 3387 C CA . CYS A 1 428 ? 12.561 19.203 -34.019 1.00 61.84 428 CYS A CA 1
ATOM 3388 C C . CYS A 1 428 ? 13.446 20.120 -33.153 1.00 61.84 428 CYS A C 1
ATOM 3390 O O . CYS A 1 428 ? 13.117 21.309 -33.060 1.00 61.84 428 CYS A O 1
ATOM 3392 N N . PRO A 1 429 ? 14.494 19.615 -32.473 1.00 63.69 429 PRO A N 1
ATOM 3393 C CA . PRO A 1 429 ? 15.317 20.445 -31.606 1.00 63.69 429 PRO A CA 1
ATOM 3394 C C . PRO A 1 429 ? 15.932 21.559 -32.448 1.00 63.69 429 PRO A C 1
ATOM 3396 O O . PRO A 1 429 ? 16.661 21.301 -33.404 1.00 63.69 429 PRO A O 1
ATOM 3399 N N . THR A 1 430 ? 15.610 22.806 -32.123 1.00 70.25 430 THR A N 1
ATOM 3400 C CA . THR A 1 430 ? 16.285 23.963 -32.719 1.00 70.25 430 THR A CA 1
ATOM 3401 C C . THR A 1 430 ? 17.276 24.510 -31.708 1.00 70.25 430 THR A C 1
ATOM 3403 O O . THR A 1 430 ? 17.152 24.261 -30.509 1.00 70.25 430 THR A O 1
ATOM 3406 N N . THR A 1 431 ? 18.233 25.315 -32.167 1.00 64.56 431 THR A N 1
ATOM 3407 C CA . THR A 1 431 ? 19.187 26.019 -31.294 1.00 64.56 431 THR A CA 1
ATOM 3408 C C . THR A 1 431 ? 18.508 26.826 -30.178 1.00 64.56 431 THR A C 1
ATOM 3410 O O . THR A 1 431 ? 19.126 27.061 -29.146 1.00 64.56 431 THR A O 1
ATOM 3413 N N . ASN A 1 432 ? 17.233 27.198 -30.354 1.00 71.44 432 ASN A N 1
ATOM 3414 C CA . ASN A 1 432 ? 16.467 28.030 -29.424 1.00 71.44 432 ASN A CA 1
ATOM 3415 C C . ASN A 1 432 ? 15.347 27.277 -28.681 1.00 71.44 432 ASN A C 1
ATOM 3417 O O . ASN A 1 432 ? 14.692 27.859 -27.817 1.00 71.44 432 ASN A O 1
ATOM 3421 N N . SER A 1 433 ? 15.085 26.007 -29.007 1.00 75.62 433 SER A N 1
ATOM 3422 C CA . SER A 1 433 ? 14.060 25.209 -28.333 1.00 75.62 433 SER A CA 1
ATOM 3423 C C . SER A 1 433 ? 14.484 23.740 -28.293 1.00 75.62 433 SER A C 1
ATOM 3425 O O . SER A 1 433 ? 14.396 23.060 -29.319 1.00 75.62 433 SER A O 1
ATOM 3427 N N . PRO A 1 434 ? 14.930 23.228 -27.130 1.00 70.56 434 PRO A N 1
ATOM 3428 C CA . PRO A 1 434 ? 15.469 21.872 -27.006 1.00 70.56 434 PRO A CA 1
ATOM 3429 C C . PRO A 1 434 ? 14.417 20.758 -27.168 1.00 70.56 434 PRO A C 1
ATOM 3431 O O . PRO A 1 434 ? 14.751 19.589 -27.018 1.00 70.56 434 PRO A O 1
ATOM 3434 N N . GLY A 1 435 ? 13.162 21.092 -27.481 1.00 84.62 435 GLY A N 1
ATOM 3435 C CA . GLY A 1 435 ? 12.039 20.158 -27.464 1.00 84.62 435 GLY A CA 1
ATOM 3436 C C . GLY A 1 435 ? 11.508 19.917 -26.049 1.00 84.62 435 GLY A C 1
ATOM 3437 O O . GLY A 1 435 ? 12.063 20.403 -25.061 1.00 84.62 435 GLY A O 1
ATOM 3438 N N . LYS A 1 436 ? 10.393 19.188 -25.936 1.00 91.06 436 LYS A N 1
ATOM 3439 C CA . LYS A 1 436 ? 9.802 18.823 -24.634 1.00 91.06 436 LYS A CA 1
ATOM 3440 C C . LYS A 1 436 ? 10.021 17.339 -24.337 1.00 91.06 436 LYS A C 1
ATOM 3442 O O . LYS A 1 436 ? 9.743 16.536 -25.233 1.00 91.06 436 LYS A O 1
ATOM 3447 N N . PRO A 1 437 ? 10.431 16.963 -23.109 1.00 94.25 437 PRO A N 1
ATOM 3448 C CA . PRO A 1 437 ? 10.477 15.567 -22.683 1.00 94.25 437 PRO A CA 1
ATOM 3449 C C . PRO A 1 437 ? 9.162 14.841 -22.979 1.00 94.25 437 PRO A C 1
ATOM 3451 O O . PRO A 1 437 ? 8.080 15.411 -22.831 1.00 94.25 437 PRO A O 1
ATOM 3454 N N . THR A 1 438 ? 9.261 13.587 -23.404 1.00 95.44 438 THR A N 1
ATOM 3455 C CA . THR A 1 438 ? 8.114 12.725 -23.710 1.00 95.44 438 THR A CA 1
ATOM 3456 C C . THR A 1 438 ? 8.047 11.557 -22.731 1.00 95.44 438 THR A C 1
ATOM 3458 O O . THR A 1 438 ? 8.943 11.368 -21.907 1.00 95.44 438 THR A O 1
ATOM 3461 N N . GLN A 1 439 ? 7.020 10.711 -22.851 1.00 96.19 439 GLN A N 1
ATOM 3462 C CA . GLN A 1 439 ? 6.954 9.470 -22.075 1.00 96.19 439 GLN A CA 1
ATOM 3463 C C . GLN A 1 439 ? 8.201 8.596 -22.255 1.00 96.19 439 GLN A C 1
ATOM 3465 O O . GLN A 1 439 ? 8.654 7.965 -21.304 1.00 96.19 439 GLN A O 1
ATOM 3470 N N . TYR A 1 440 ? 8.784 8.591 -23.457 1.00 96.38 440 TYR A N 1
ATOM 3471 C CA . TYR A 1 440 ? 10.026 7.875 -23.716 1.00 96.38 440 TYR A CA 1
ATOM 3472 C C . TYR A 1 440 ? 11.167 8.428 -22.850 1.00 96.38 440 TYR A C 1
ATOM 3474 O O . TYR A 1 440 ? 11.867 7.653 -22.201 1.00 96.38 440 TYR A O 1
ATOM 3482 N N . THR A 1 441 ? 11.285 9.753 -22.733 1.00 97.31 441 THR A N 1
ATOM 3483 C CA . THR A 1 441 ? 12.257 10.394 -21.834 1.00 97.31 441 THR A CA 1
ATOM 3484 C C . THR A 1 441 ? 12.088 9.929 -20.390 1.00 97.31 441 THR A C 1
ATOM 3486 O O . THR A 1 441 ? 13.061 9.563 -19.733 1.00 97.31 441 THR A O 1
ATOM 3489 N N . TYR A 1 442 ? 10.853 9.927 -19.887 1.00 97.56 442 TYR A N 1
ATOM 3490 C CA . TYR A 1 442 ? 10.575 9.601 -18.489 1.00 97.56 442 TYR A CA 1
ATOM 3491 C C . TYR A 1 442 ? 10.855 8.130 -18.170 1.00 97.56 442 TYR A C 1
ATOM 3493 O O . TYR A 1 442 ? 11.526 7.838 -17.181 1.00 97.56 442 TYR A O 1
ATOM 3501 N N . VAL A 1 443 ? 10.438 7.213 -19.048 1.00 97.69 443 VAL A N 1
ATOM 3502 C CA . VAL A 1 443 ? 10.745 5.780 -18.925 1.00 97.69 443 VAL A CA 1
ATOM 3503 C C . VAL A 1 443 ? 12.255 5.536 -18.969 1.00 97.69 443 VAL A C 1
ATOM 3505 O O . VAL A 1 443 ? 12.778 4.817 -18.118 1.00 97.69 443 VAL A O 1
ATOM 3508 N N . LEU A 1 444 ? 12.961 6.173 -19.911 1.00 97.56 444 LEU A N 1
ATOM 3509 C CA . LEU A 1 444 ? 14.413 6.056 -20.045 1.00 97.56 444 LEU A CA 1
ATOM 3510 C C . LEU A 1 444 ? 15.133 6.471 -18.760 1.00 97.56 444 LEU A C 1
ATOM 3512 O O . LEU A 1 444 ? 15.995 5.740 -18.274 1.00 97.56 444 LEU A O 1
ATOM 3516 N N . ARG A 1 445 ? 14.752 7.612 -18.176 1.00 97.06 445 ARG A N 1
ATOM 3517 C CA . ARG A 1 445 ? 15.316 8.076 -16.902 1.00 97.06 445 ARG A CA 1
ATOM 3518 C C . ARG A 1 445 ? 15.051 7.080 -15.780 1.00 97.06 445 ARG A C 1
ATOM 3520 O O . ARG A 1 445 ? 15.985 6.739 -15.061 1.00 97.06 445 ARG A O 1
ATOM 3527 N N . CYS A 1 446 ? 13.824 6.577 -15.644 1.00 96.62 446 CYS A N 1
ATOM 3528 C CA . CYS A 1 446 ? 13.501 5.584 -14.619 1.00 96.62 446 CYS A CA 1
ATOM 3529 C C . CYS A 1 446 ? 14.352 4.314 -14.759 1.00 96.62 446 CYS A C 1
ATOM 3531 O O . CYS A 1 446 ? 14.939 3.872 -13.773 1.00 96.62 446 CYS A O 1
ATOM 3533 N N . ILE A 1 447 ? 14.482 3.759 -15.970 1.00 95.62 447 ILE A N 1
ATOM 3534 C CA . ILE A 1 447 ? 15.286 2.552 -16.207 1.00 95.62 447 ILE A CA 1
ATOM 3535 C C . ILE A 1 447 ? 16.770 2.820 -15.936 1.00 95.62 447 ILE A C 1
ATOM 3537 O O . ILE A 1 447 ? 17.399 2.069 -15.191 1.00 95.62 447 ILE A O 1
ATOM 3541 N N . ALA A 1 448 ? 17.327 3.909 -16.458 1.00 94.31 448 ALA A N 1
ATOM 3542 C CA . ALA A 1 448 ? 18.735 4.240 -16.259 1.00 94.31 448 ALA A CA 1
ATOM 3543 C C . ALA A 1 448 ? 19.083 4.472 -14.775 1.00 94.31 448 ALA A C 1
ATOM 3545 O O . ALA A 1 448 ? 20.060 3.917 -14.268 1.00 94.31 448 ALA A O 1
ATOM 3546 N N . HIS A 1 449 ? 18.260 5.231 -14.042 1.00 92.69 449 HIS A N 1
ATOM 3547 C CA . HIS A 1 449 ? 18.483 5.497 -12.613 1.00 92.69 449 HIS A CA 1
ATOM 3548 C C . HIS A 1 449 ? 18.191 4.284 -11.715 1.00 92.69 449 HIS A C 1
ATOM 3550 O O . HIS A 1 449 ? 18.756 4.191 -10.622 1.00 92.69 449 HIS A O 1
ATOM 3556 N N . SER A 1 450 ? 17.379 3.324 -12.180 1.00 92.00 450 SER A N 1
ATOM 3557 C CA . SER A 1 450 ? 17.163 2.044 -11.484 1.00 92.00 450 SER A CA 1
ATOM 3558 C C . SER A 1 450 ? 18.397 1.133 -11.481 1.00 92.00 450 SER A C 1
ATOM 3560 O O . SER A 1 450 ? 18.502 0.261 -10.618 1.00 92.00 450 SER A O 1
ATOM 3562 N N . ARG A 1 451 ? 19.338 1.348 -12.416 1.00 90.38 451 ARG A N 1
ATOM 3563 C CA . ARG A 1 451 ? 20.529 0.512 -12.650 1.00 90.38 451 ARG A CA 1
ATOM 3564 C C . ARG A 1 451 ? 20.227 -0.970 -12.900 1.00 90.38 451 ARG A C 1
ATOM 3566 O O . ARG A 1 451 ? 20.997 -1.836 -12.488 1.00 90.38 451 ARG A O 1
ATOM 3573 N N . LEU A 1 452 ? 19.117 -1.265 -13.572 1.00 90.56 452 LEU A N 1
ATOM 3574 C CA . LEU A 1 452 ? 18.870 -2.605 -14.098 1.00 90.56 452 LEU A CA 1
ATOM 3575 C C . LEU A 1 452 ? 19.980 -3.027 -15.071 1.00 90.56 452 LEU A C 1
ATOM 3577 O O . LEU A 1 452 ? 20.444 -2.228 -15.887 1.00 90.56 452 LEU A O 1
ATOM 3581 N N . ASN A 1 453 ? 20.389 -4.290 -14.989 1.00 91.00 453 ASN A N 1
ATOM 3582 C CA . ASN A 1 453 ? 21.420 -4.846 -15.847 1.00 91.00 453 ASN A CA 1
ATOM 3583 C C . ASN A 1 453 ? 20.833 -5.334 -17.177 1.00 91.00 453 ASN A C 1
ATOM 3585 O O . ASN A 1 453 ? 20.133 -6.340 -17.217 1.00 91.00 453 ASN A O 1
ATOM 3589 N N . PHE A 1 454 ? 21.161 -4.649 -18.271 1.00 92.88 454 PHE A N 1
ATOM 3590 C CA . PHE A 1 454 ? 20.745 -5.024 -19.627 1.00 92.88 454 PHE A CA 1
ATOM 3591 C C . PHE A 1 454 ? 21.834 -5.770 -20.414 1.00 92.88 454 PHE A C 1
ATOM 3593 O O . PHE A 1 454 ? 21.637 -6.024 -21.596 1.00 92.88 454 PHE A O 1
ATOM 3600 N N . THR A 1 455 ? 22.968 -6.143 -19.805 1.00 89.88 455 THR A N 1
ATOM 3601 C CA . THR A 1 455 ? 24.106 -6.753 -20.524 1.00 89.88 455 THR A CA 1
ATOM 3602 C C . THR A 1 455 ? 23.728 -8.020 -21.296 1.00 89.88 455 THR A C 1
ATOM 3604 O O . THR A 1 455 ? 24.264 -8.244 -22.376 1.00 89.88 455 THR A O 1
ATOM 3607 N N . ASN A 1 456 ? 22.783 -8.812 -20.781 1.00 86.12 456 ASN A N 1
ATOM 3608 C CA . ASN A 1 456 ? 22.315 -10.048 -21.421 1.00 86.12 456 ASN A CA 1
ATOM 3609 C C . ASN A 1 456 ? 20.960 -9.890 -22.138 1.00 86.12 456 ASN A C 1
ATOM 3611 O O . ASN A 1 456 ? 20.381 -10.879 -22.576 1.00 86.12 456 ASN A O 1
ATOM 3615 N N . SER A 1 457 ? 20.422 -8.670 -22.227 1.00 91.69 457 SER A N 1
ATOM 3616 C CA . SER A 1 457 ? 19.180 -8.395 -22.958 1.00 91.69 457 SER A CA 1
ATOM 3617 C C . SER A 1 457 ? 19.490 -8.179 -24.440 1.00 91.69 457 SER A C 1
ATOM 3619 O O . SER A 1 457 ? 20.445 -7.466 -24.749 1.00 91.69 457 SER A O 1
ATOM 3621 N N . PRO A 1 458 ? 18.675 -8.699 -25.379 1.00 92.81 458 PRO A N 1
ATOM 3622 C CA . PRO A 1 458 ? 18.847 -8.364 -26.793 1.00 92.81 458 PRO A CA 1
ATOM 3623 C C . PRO A 1 458 ? 18.437 -6.923 -27.115 1.00 92.81 458 PRO A C 1
ATOM 3625 O O . PRO A 1 458 ? 18.782 -6.421 -28.178 1.00 92.81 458 PRO A O 1
ATOM 3628 N N . LEU A 1 459 ? 17.671 -6.274 -26.232 1.00 95.12 459 LEU A N 1
ATOM 3629 C CA . LEU A 1 459 ? 17.297 -4.871 -26.355 1.00 95.12 459 LEU A CA 1
ATOM 3630 C C . LEU A 1 459 ? 18.213 -4.017 -25.485 1.00 95.12 459 LEU A C 1
ATOM 3632 O O . LEU A 1 459 ? 18.384 -4.295 -24.294 1.00 95.12 459 LEU A O 1
ATOM 3636 N N . SER A 1 460 ? 18.723 -2.929 -26.052 1.00 94.88 460 SER A N 1
ATOM 3637 C CA . SER A 1 460 ? 19.369 -1.867 -25.286 1.00 94.88 460 SER A CA 1
ATOM 3638 C C . SER A 1 460 ? 18.371 -1.153 -24.364 1.00 94.88 460 SER A C 1
ATOM 3640 O O . SER A 1 460 ? 17.154 -1.190 -24.566 1.00 94.88 460 SER A O 1
ATOM 3642 N N . ILE A 1 461 ? 18.884 -0.417 -23.371 1.00 95.31 461 ILE A N 1
ATOM 3643 C CA . ILE A 1 461 ? 18.054 0.423 -22.487 1.00 95.31 461 ILE A CA 1
ATOM 3644 C C . ILE A 1 461 ? 17.194 1.400 -23.303 1.00 95.31 461 ILE A C 1
ATOM 3646 O O . ILE A 1 461 ? 16.027 1.624 -22.973 1.00 95.31 461 ILE A O 1
ATOM 3650 N N . TYR A 1 462 ? 17.742 1.963 -24.383 1.00 95.44 462 TYR A N 1
ATOM 3651 C CA . TYR A 1 462 ? 17.022 2.892 -25.249 1.00 95.44 462 TYR A CA 1
ATOM 3652 C C . TYR A 1 462 ? 15.877 2.204 -25.993 1.00 95.44 462 TYR A C 1
ATOM 3654 O O . TYR A 1 462 ? 14.767 2.735 -26.008 1.00 95.44 462 TYR A O 1
ATOM 3662 N N . GLU A 1 463 ? 16.119 1.028 -26.568 1.00 96.00 463 GLU A N 1
ATOM 3663 C CA . GLU A 1 463 ? 15.113 0.236 -27.282 1.00 96.00 463 GLU A CA 1
ATOM 3664 C C . GLU A 1 463 ? 13.991 -0.236 -26.356 1.00 96.00 463 GLU A C 1
ATOM 3666 O O . GLU A 1 463 ? 12.817 -0.022 -26.659 1.00 96.00 463 GLU A O 1
ATOM 3671 N N . ALA A 1 464 ? 14.336 -0.782 -25.187 1.00 96.44 464 ALA A N 1
ATOM 3672 C CA . ALA A 1 464 ? 13.358 -1.196 -24.183 1.00 96.44 464 ALA A CA 1
ATOM 3673 C C . ALA A 1 464 ? 12.501 -0.010 -23.711 1.00 96.44 464 ALA A C 1
ATOM 3675 O O . ALA A 1 464 ? 11.275 -0.101 -23.645 1.00 96.44 464 ALA A O 1
ATOM 3676 N N . SER A 1 465 ? 13.130 1.138 -23.453 1.00 96.94 465 SER A N 1
ATOM 3677 C CA . SER A 1 465 ? 12.430 2.356 -23.037 1.00 96.94 465 SER A CA 1
ATOM 3678 C C . SER A 1 465 ? 11.481 2.883 -24.122 1.00 96.94 465 SER A C 1
ATOM 3680 O O . SER A 1 465 ? 10.363 3.303 -23.809 1.00 96.94 465 SER A O 1
ATOM 3682 N N . LYS A 1 466 ? 11.883 2.818 -25.402 1.00 95.69 466 LYS A N 1
ATOM 3683 C CA . LYS A 1 466 ? 11.032 3.186 -26.546 1.00 95.69 466 LYS A CA 1
ATOM 3684 C C . LYS A 1 466 ? 9.822 2.261 -26.634 1.00 95.69 466 LYS A C 1
ATOM 3686 O O . LYS A 1 466 ? 8.694 2.744 -26.724 1.00 95.69 466 LYS A O 1
ATOM 3691 N N . ALA A 1 467 ? 10.061 0.953 -26.564 1.00 96.00 467 ALA A N 1
ATOM 3692 C CA . ALA A 1 467 ? 9.032 -0.077 -26.625 1.00 96.00 467 ALA A CA 1
ATOM 3693 C C . ALA A 1 467 ? 7.991 0.089 -25.510 1.00 96.00 467 ALA A C 1
ATOM 3695 O O . ALA A 1 467 ? 6.790 0.105 -25.777 1.00 96.00 467 ALA A O 1
ATOM 3696 N N . ILE A 1 468 ? 8.443 0.286 -24.267 1.00 97.00 468 ILE A N 1
ATOM 3697 C CA . ILE A 1 468 ? 7.576 0.529 -23.105 1.00 97.00 468 ILE A CA 1
ATOM 3698 C C . ILE A 1 468 ? 6.736 1.797 -23.307 1.00 97.00 468 ILE A C 1
ATOM 3700 O O . ILE A 1 468 ? 5.522 1.773 -23.102 1.00 97.00 468 ILE A O 1
ATOM 3704 N N . ALA A 1 469 ? 7.351 2.903 -23.738 1.00 96.25 469 ALA A N 1
ATOM 3705 C CA . ALA A 1 469 ? 6.641 4.164 -23.943 1.00 96.25 469 ALA A CA 1
ATOM 3706 C C . ALA A 1 469 ? 5.598 4.080 -25.070 1.00 96.25 469 ALA A C 1
ATOM 3708 O O . ALA A 1 469 ? 4.498 4.620 -24.936 1.00 96.25 469 ALA A O 1
ATOM 3709 N N . GLN A 1 470 ? 5.910 3.386 -26.168 1.00 94.69 470 GLN A N 1
ATOM 3710 C CA . GLN A 1 470 ? 4.958 3.138 -27.251 1.00 94.69 470 GLN A CA 1
ATOM 3711 C C . GLN A 1 470 ? 3.796 2.249 -26.794 1.00 94.69 470 GLN A C 1
ATOM 3713 O O . GLN A 1 470 ? 2.642 2.578 -27.078 1.00 94.69 470 GLN A O 1
ATOM 3718 N N . ASN A 1 471 ? 4.088 1.180 -26.045 1.00 94.62 471 ASN A N 1
ATOM 3719 C CA . ASN A 1 471 ? 3.073 0.292 -25.485 1.00 94.62 471 ASN A CA 1
ATOM 3720 C C . ASN A 1 471 ? 2.119 1.063 -24.551 1.00 94.62 471 ASN A C 1
ATOM 3722 O O . ASN A 1 471 ? 0.903 1.008 -24.737 1.00 94.62 471 ASN A O 1
ATOM 3726 N N . TYR A 1 472 ? 2.651 1.882 -23.635 1.00 95.19 472 TYR A N 1
ATOM 3727 C CA . TYR A 1 472 ? 1.842 2.756 -22.779 1.00 95.19 472 TYR A CA 1
ATOM 3728 C C . TYR A 1 472 ? 0.968 3.719 -23.583 1.00 95.19 472 TYR A C 1
ATOM 3730 O O . TYR A 1 472 ? -0.242 3.769 -23.368 1.00 95.19 472 TYR A O 1
ATOM 3738 N N . ASN A 1 473 ? 1.545 4.448 -24.541 1.00 93.69 473 ASN A N 1
ATOM 3739 C CA . ASN A 1 473 ? 0.801 5.443 -25.311 1.00 93.69 473 ASN A CA 1
ATOM 3740 C C . ASN A 1 473 ? -0.352 4.821 -26.109 1.00 93.69 473 ASN A C 1
ATOM 3742 O O . ASN A 1 473 ? -1.417 5.427 -26.190 1.00 93.69 473 ASN A O 1
ATOM 3746 N N . LYS A 1 474 ? -0.170 3.623 -26.676 1.00 92.38 474 LYS A N 1
ATOM 3747 C CA . LYS A 1 474 ? -1.223 2.932 -27.442 1.00 92.38 474 LYS A CA 1
ATOM 3748 C C . LYS A 1 474 ? -2.235 2.196 -26.579 1.00 92.38 474 LYS A C 1
ATOM 3750 O O . LYS A 1 474 ? -3.390 2.081 -26.970 1.00 92.38 474 LYS A O 1
ATOM 3755 N N . THR A 1 475 ? -1.836 1.767 -25.389 1.00 90.62 475 THR A N 1
ATOM 3756 C CA . THR A 1 475 ? -2.784 1.271 -24.388 1.00 90.62 475 THR A CA 1
ATOM 3757 C C . THR A 1 475 ? -3.667 2.415 -23.872 1.00 90.62 475 THR A C 1
ATOM 3759 O O . THR A 1 475 ? -4.875 2.253 -23.734 1.00 90.62 475 THR A O 1
ATOM 3762 N N . LYS A 1 476 ? -3.083 3.601 -23.648 1.00 90.25 476 LYS A N 1
ATOM 3763 C CA . LYS A 1 476 ? -3.791 4.819 -23.221 1.00 90.25 476 LYS A CA 1
ATOM 3764 C C . LYS A 1 476 ? -4.691 5.402 -24.317 1.00 90.25 476 LYS A C 1
ATOM 3766 O O . LYS A 1 476 ? -5.797 5.851 -24.030 1.00 90.25 476 LYS A O 1
ATOM 3771 N N . HIS A 1 477 ? -4.217 5.419 -25.561 1.00 90.31 477 HIS A N 1
ATOM 3772 C CA . HIS A 1 477 ? -4.949 5.900 -26.732 1.00 90.31 477 HIS A CA 1
ATOM 3773 C C . HIS A 1 477 ? -5.296 4.714 -27.629 1.00 90.31 477 HIS A C 1
ATOM 3775 O O . HIS A 1 477 ? -4.563 4.412 -28.571 1.00 90.31 477 HIS A O 1
ATOM 3781 N N . TYR A 1 478 ? -6.394 4.031 -27.290 1.00 84.12 478 TYR A N 1
ATOM 3782 C CA . TYR A 1 478 ? -6.820 2.815 -27.975 1.00 84.12 478 TYR A CA 1
ATOM 3783 C C . TYR A 1 478 ? -6.938 3.026 -29.490 1.00 84.12 478 TYR A C 1
ATOM 3785 O O . TYR A 1 478 ? -7.743 3.823 -29.972 1.00 84.12 478 TYR A O 1
ATOM 3793 N N . GLU A 1 479 ? -6.140 2.264 -30.233 1.00 83.56 479 GLU A N 1
ATOM 3794 C CA . GLU A 1 479 ? -6.163 2.180 -31.689 1.00 83.56 479 GLU A CA 1
ATOM 3795 C C . GLU A 1 479 ? -6.179 0.689 -32.067 1.00 83.56 479 GLU A C 1
ATOM 3797 O O . GLU A 1 479 ? -5.169 0.011 -31.850 1.00 83.56 479 GLU A O 1
ATOM 3802 N N . PRO A 1 480 ? -7.273 0.148 -32.642 1.00 79.56 480 PRO A N 1
ATOM 3803 C CA . PRO A 1 480 ? -7.406 -1.290 -32.897 1.00 79.56 480 PRO A CA 1
ATOM 3804 C C . PRO A 1 480 ? -6.222 -1.895 -33.665 1.00 79.56 480 PRO A C 1
ATOM 3806 O O . PRO A 1 480 ? -5.689 -2.928 -33.278 1.00 79.56 480 PRO A O 1
ATOM 3809 N N . ALA A 1 481 ? -5.741 -1.204 -34.703 1.00 79.94 481 ALA A N 1
ATOM 3810 C CA . ALA A 1 481 ? -4.633 -1.663 -35.546 1.00 79.94 481 ALA A CA 1
ATOM 3811 C C . ALA A 1 481 ? -3.247 -1.597 -34.873 1.00 79.94 481 ALA A C 1
ATOM 3813 O O . ALA A 1 481 ? -2.272 -2.094 -35.430 1.00 79.94 481 ALA A O 1
ATOM 3814 N N . LYS A 1 482 ? -3.136 -0.943 -33.711 1.00 80.94 482 LYS A N 1
ATOM 3815 C CA . LYS A 1 482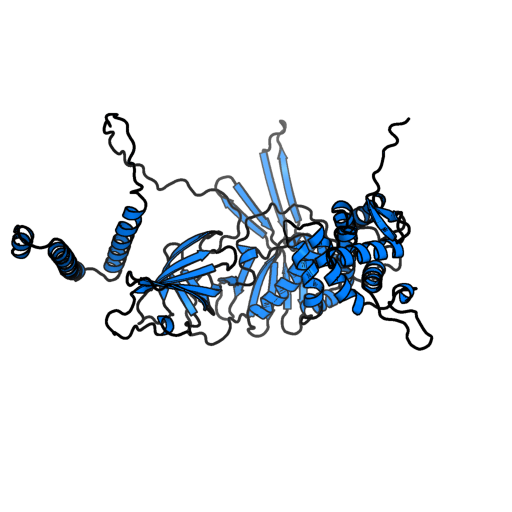 ? -1.883 -0.738 -32.964 1.00 80.94 482 LYS A CA 1
ATOM 3816 C C . LYS A 1 482 ? -2.050 -1.079 -31.487 1.00 80.94 482 LYS A C 1
ATOM 3818 O O . LYS A 1 482 ? -1.356 -0.527 -30.638 1.00 80.94 482 LYS A O 1
ATOM 3823 N N . THR A 1 483 ? -3.002 -1.949 -31.166 1.00 84.25 483 THR A N 1
ATOM 3824 C CA . THR A 1 483 ? -3.181 -2.422 -29.796 1.00 84.25 483 THR A CA 1
ATOM 3825 C C . THR A 1 483 ? -2.040 -3.389 -29.476 1.00 84.25 483 THR A C 1
ATOM 3827 O O . THR A 1 483 ? -1.850 -4.346 -30.229 1.00 84.25 483 THR A O 1
ATOM 3830 N N . PRO A 1 484 ? -1.243 -3.148 -28.419 1.00 85.56 484 PRO A N 1
ATOM 3831 C CA . PRO A 1 484 ? -0.169 -4.061 -28.056 1.00 85.56 484 PRO A CA 1
ATOM 3832 C C . PRO A 1 484 ? -0.701 -5.453 -27.711 1.00 85.56 484 PRO A C 1
ATOM 3834 O O . PRO A 1 484 ? -1.744 -5.588 -27.069 1.00 85.56 484 PRO A O 1
ATOM 3837 N N . GLU A 1 485 ? 0.044 -6.489 -28.088 1.00 91.00 485 GLU A N 1
ATOM 3838 C CA . GLU A 1 485 ? -0.263 -7.857 -27.675 1.00 91.00 485 GLU A CA 1
ATOM 3839 C C . GLU A 1 485 ? -0.183 -7.987 -26.141 1.00 91.00 485 GLU A C 1
ATOM 3841 O O . GLU A 1 485 ? 0.767 -7.474 -25.534 1.00 91.00 485 GLU A O 1
ATOM 3846 N N . PRO A 1 486 ? -1.115 -8.710 -25.488 1.00 92.44 486 PRO A N 1
ATOM 3847 C CA . PRO A 1 486 ? -1.102 -8.869 -24.034 1.00 92.44 486 PRO A CA 1
ATOM 3848 C C . PRO A 1 486 ? 0.232 -9.394 -23.484 1.00 92.44 486 PRO A C 1
ATOM 3850 O O . PRO A 1 486 ? 0.722 -8.870 -22.484 1.00 92.44 486 PRO A O 1
ATOM 3853 N N . SER A 1 487 ? 0.862 -10.362 -24.160 1.00 93.88 487 SER A N 1
ATOM 3854 C CA . SER A 1 487 ? 2.166 -10.924 -23.772 1.00 93.88 487 SER A CA 1
ATOM 3855 C C . SER A 1 487 ? 3.280 -9.874 -23.774 1.00 93.88 487 SER A C 1
ATOM 3857 O O . SER A 1 487 ? 4.065 -9.798 -22.827 1.00 93.88 487 SER A O 1
ATOM 3859 N N . VAL A 1 488 ? 3.306 -9.005 -24.790 1.00 94.88 488 VAL A N 1
ATOM 3860 C CA . VAL A 1 488 ? 4.247 -7.879 -24.873 1.00 94.88 488 VAL A CA 1
ATOM 3861 C C . VAL A 1 488 ? 4.013 -6.911 -23.713 1.00 94.88 488 VAL A C 1
ATOM 3863 O O . VAL A 1 488 ? 4.959 -6.538 -23.020 1.00 94.88 488 VAL A O 1
ATOM 3866 N N . SER A 1 489 ? 2.757 -6.547 -23.445 1.00 95.50 489 SER A N 1
ATOM 3867 C CA . SER A 1 489 ? 2.397 -5.660 -22.331 1.00 95.50 489 SER A CA 1
ATOM 3868 C C . SER A 1 489 ? 2.760 -6.242 -20.962 1.00 95.50 489 SER A C 1
ATOM 3870 O O . SER A 1 489 ? 3.229 -5.514 -20.088 1.00 95.50 489 SER A O 1
ATOM 3872 N N . ILE A 1 490 ? 2.620 -7.558 -20.772 1.00 94.44 490 ILE A N 1
ATOM 3873 C CA . ILE A 1 490 ? 3.020 -8.253 -19.539 1.00 94.44 490 ILE A CA 1
ATOM 3874 C C . ILE A 1 490 ? 4.526 -8.129 -19.300 1.00 94.44 490 ILE A C 1
ATOM 3876 O O . ILE A 1 490 ? 4.922 -7.805 -18.175 1.00 94.44 490 ILE A O 1
ATOM 3880 N N . ILE A 1 491 ? 5.340 -8.391 -20.329 1.00 96.00 491 ILE A N 1
ATOM 3881 C CA . ILE A 1 491 ? 6.808 -8.367 -20.251 1.00 96.00 491 ILE A CA 1
ATOM 3882 C C . ILE A 1 491 ? 7.302 -6.935 -20.041 1.00 96.00 491 ILE A C 1
ATOM 3884 O O . ILE A 1 491 ? 7.969 -6.651 -19.046 1.00 96.00 491 ILE A O 1
ATOM 3888 N N . LEU A 1 492 ? 6.917 -6.011 -20.926 1.00 96.88 492 LEU A N 1
ATOM 3889 C CA . LEU A 1 492 ? 7.353 -4.614 -20.868 1.00 96.88 492 LEU A CA 1
ATOM 3890 C C . LEU A 1 492 ? 6.871 -3.918 -19.590 1.00 96.88 492 LEU A C 1
ATOM 3892 O O . LEU A 1 492 ? 7.637 -3.213 -18.933 1.00 96.88 492 LEU A O 1
ATOM 3896 N N . GLY A 1 493 ? 5.622 -4.169 -19.188 1.00 96.31 493 GLY A N 1
ATOM 3897 C CA . GLY A 1 493 ? 5.083 -3.673 -17.928 1.00 96.31 493 GLY A CA 1
ATOM 3898 C C . GLY A 1 493 ? 5.821 -4.232 -16.709 1.00 96.31 493 GLY A C 1
ATOM 3899 O O . GLY A 1 493 ? 6.001 -3.509 -15.732 1.00 96.31 493 GLY A O 1
ATOM 3900 N N . ARG A 1 494 ? 6.283 -5.495 -16.746 1.00 95.50 494 ARG A N 1
ATOM 3901 C CA . ARG A 1 494 ? 7.059 -6.097 -15.645 1.00 95.50 494 ARG A CA 1
ATOM 3902 C C . ARG A 1 494 ? 8.432 -5.448 -15.529 1.00 95.50 494 ARG A C 1
ATOM 3904 O O . ARG A 1 494 ? 8.812 -5.076 -14.426 1.00 95.50 494 ARG A O 1
ATOM 3911 N N . VAL A 1 495 ? 9.139 -5.270 -16.646 1.00 96.62 495 VAL A N 1
ATOM 3912 C CA . VAL A 1 495 ? 10.435 -4.572 -16.664 1.00 96.62 495 VAL A CA 1
ATOM 3913 C C . VAL A 1 495 ? 10.296 -3.176 -16.069 1.00 96.62 495 VAL A C 1
ATOM 3915 O O . VAL A 1 495 ? 11.073 -2.810 -15.189 1.00 96.62 495 VAL A O 1
ATOM 3918 N N . LEU A 1 496 ? 9.273 -2.419 -16.484 1.00 97.69 496 LEU A N 1
ATOM 3919 C CA . LEU A 1 496 ? 9.039 -1.085 -15.941 1.00 97.69 496 LEU A CA 1
ATOM 3920 C C . LEU A 1 496 ? 8.711 -1.119 -14.441 1.00 97.69 496 LEU A C 1
ATOM 3922 O O . LEU A 1 496 ? 9.282 -0.340 -13.684 1.00 97.69 496 LEU A O 1
ATOM 3926 N N . ALA A 1 497 ? 7.832 -2.019 -13.994 1.00 96.38 497 ALA A N 1
ATOM 3927 C CA . ALA A 1 497 ? 7.479 -2.136 -12.580 1.00 96.38 497 ALA A CA 1
ATOM 3928 C C . ALA A 1 497 ? 8.701 -2.464 -11.705 1.00 96.38 497 ALA A C 1
ATOM 3930 O O . ALA A 1 497 ? 8.900 -1.821 -10.676 1.00 96.38 497 ALA A O 1
ATOM 3931 N N . VAL A 1 498 ? 9.558 -3.399 -12.132 1.00 95.19 498 VAL A N 1
ATOM 3932 C CA . VAL A 1 498 ? 10.797 -3.735 -11.409 1.00 95.19 498 VAL A CA 1
ATOM 3933 C C . VAL A 1 498 ? 11.779 -2.562 -11.425 1.00 95.19 498 VAL A C 1
ATOM 3935 O O . VAL A 1 498 ? 12.355 -2.242 -10.387 1.00 95.19 498 VAL A O 1
ATOM 3938 N N . ALA A 1 499 ? 11.927 -1.859 -12.554 1.00 95.50 499 ALA A N 1
ATOM 3939 C CA . ALA A 1 499 ? 12.763 -0.659 -12.635 1.00 95.50 499 ALA A CA 1
ATOM 3940 C C . ALA A 1 499 ? 12.315 0.411 -11.628 1.00 95.50 499 ALA A C 1
ATOM 3942 O O . ALA A 1 499 ? 13.135 0.970 -10.900 1.00 95.50 499 ALA A O 1
ATOM 3943 N N . LEU A 1 500 ? 11.008 0.674 -11.555 1.00 95.75 500 LEU A N 1
ATOM 3944 C CA . LEU A 1 500 ? 10.432 1.648 -10.629 1.00 95.75 500 LEU A CA 1
ATOM 3945 C C . LEU A 1 500 ? 10.604 1.220 -9.173 1.00 95.75 500 LEU A C 1
ATOM 3947 O O . LEU A 1 500 ? 11.002 2.040 -8.349 1.00 95.75 500 LEU A O 1
ATOM 3951 N N . ARG A 1 501 ? 10.376 -0.058 -8.858 1.00 94.25 501 ARG A N 1
ATOM 3952 C CA . ARG A 1 501 ? 10.593 -0.586 -7.507 1.00 94.25 501 ARG A CA 1
ATOM 3953 C C . ARG A 1 501 ? 12.056 -0.467 -7.084 1.00 94.25 501 ARG A C 1
ATOM 3955 O O . ARG A 1 501 ? 12.321 0.090 -6.023 1.00 94.25 501 ARG A O 1
ATOM 3962 N N . LYS A 1 502 ? 13.012 -0.872 -7.933 1.00 92.00 502 LYS A N 1
ATOM 3963 C CA . LYS A 1 502 ? 14.452 -0.687 -7.664 1.00 92.00 502 LYS A CA 1
ATOM 3964 C C . LYS A 1 502 ? 14.815 0.783 -7.499 1.00 92.00 502 LYS A C 1
ATOM 3966 O O . LYS A 1 502 ? 15.572 1.131 -6.602 1.00 92.00 502 LYS A O 1
ATOM 3971 N N . LEU A 1 503 ? 14.279 1.663 -8.341 1.00 91.25 503 LEU A N 1
ATOM 3972 C CA . LEU A 1 503 ? 14.496 3.102 -8.211 1.00 91.25 503 LEU A CA 1
ATOM 3973 C C . LEU A 1 503 ? 14.044 3.618 -6.834 1.00 91.25 503 LEU A C 1
ATOM 3975 O O . LEU A 1 503 ? 14.778 4.371 -6.197 1.00 91.25 503 LEU A O 1
ATOM 3979 N N . MET A 1 504 ? 12.866 3.197 -6.371 1.00 91.19 504 MET A N 1
ATOM 3980 C CA . MET A 1 504 ? 12.307 3.605 -5.081 1.00 91.19 504 MET A CA 1
ATOM 3981 C C . MET A 1 504 ? 13.088 3.027 -3.897 1.00 91.19 504 MET A C 1
ATOM 3983 O O . MET A 1 504 ? 13.438 3.773 -2.988 1.00 91.19 504 MET A O 1
ATOM 3987 N N . THR A 1 505 ? 13.441 1.738 -3.906 1.00 90.38 505 THR A N 1
ATOM 3988 C CA . THR A 1 505 ? 14.217 1.133 -2.806 1.00 90.38 505 THR A CA 1
ATOM 3989 C C . THR A 1 505 ? 15.628 1.715 -2.702 1.00 90.38 505 THR A C 1
ATOM 3991 O O . THR A 1 505 ? 16.145 1.920 -1.605 1.00 90.38 505 THR A O 1
ATOM 3994 N N . ARG A 1 506 ? 16.245 2.109 -3.823 1.00 87.31 506 ARG A N 1
ATOM 3995 C CA . ARG A 1 506 ? 17.533 2.830 -3.830 1.00 87.31 506 ARG A CA 1
ATOM 3996 C C . ARG A 1 506 ? 17.482 4.170 -3.101 1.00 87.31 506 ARG A C 1
ATOM 3998 O O . ARG A 1 506 ? 18.521 4.624 -2.617 1.00 87.31 506 ARG A O 1
ATOM 4005 N N . ALA A 1 507 ? 16.308 4.796 -3.007 1.00 85.38 507 ALA A N 1
ATOM 4006 C CA . ALA A 1 507 ? 16.149 6.055 -2.291 1.00 85.38 507 ALA A CA 1
ATOM 4007 C C . ALA A 1 507 ? 16.479 5.912 -0.800 1.00 85.38 507 ALA A C 1
ATOM 4009 O O . ALA A 1 507 ? 16.934 6.890 -0.214 1.00 85.38 507 ALA A O 1
ATOM 4010 N N . VAL A 1 508 ? 16.346 4.709 -0.221 1.00 88.06 508 VAL A N 1
ATOM 4011 C CA . VAL A 1 508 ? 16.651 4.433 1.194 1.00 88.06 508 VAL A CA 1
ATOM 4012 C C . VAL A 1 508 ? 17.943 3.641 1.424 1.00 88.06 508 VAL A C 1
ATOM 4014 O O . VAL A 1 508 ? 18.421 3.578 2.553 1.00 88.06 508 VAL A O 1
ATOM 4017 N N . ARG A 1 509 ? 18.562 3.082 0.375 1.00 86.31 509 ARG A N 1
ATOM 4018 C CA . ARG A 1 509 ? 19.817 2.315 0.491 1.00 86.31 509 ARG A CA 1
ATOM 4019 C C . ARG A 1 509 ? 21.010 3.156 0.948 1.00 86.31 509 ARG A C 1
ATOM 4021 O O . ARG A 1 509 ? 21.122 4.355 0.634 1.00 86.31 509 ARG A O 1
ATOM 4028 N N . ALA A 1 510 ? 21.970 2.493 1.593 1.00 71.81 510 ALA A N 1
ATOM 4029 C CA . ALA A 1 510 ? 23.344 2.984 1.686 1.00 71.81 510 ALA A CA 1
ATOM 4030 C C . ALA A 1 510 ? 23.892 3.249 0.277 1.00 71.81 510 ALA A C 1
ATOM 4032 O O . ALA A 1 510 ? 23.409 2.662 -0.691 1.00 71.81 510 ALA A O 1
ATOM 4033 N N . LYS A 1 511 ? 24.834 4.197 0.125 1.00 63.41 511 LYS A N 1
ATOM 4034 C CA . LYS A 1 511 ? 25.392 4.536 -1.199 1.00 63.41 511 LYS A CA 1
ATOM 4035 C C . LYS A 1 511 ? 25.718 3.227 -1.935 1.00 63.41 511 LYS A C 1
ATOM 4037 O O . LYS A 1 511 ? 26.488 2.439 -1.391 1.00 63.41 511 LYS A O 1
ATOM 4042 N N . PRO A 1 512 ? 25.124 2.987 -3.117 1.00 56.19 512 PRO A N 1
ATOM 4043 C CA . PRO A 1 512 ? 25.312 1.725 -3.810 1.00 56.19 512 PRO A CA 1
ATOM 4044 C C . PRO A 1 512 ? 26.804 1.542 -4.103 1.00 56.19 512 PRO A C 1
ATOM 4046 O O . PRO A 1 512 ? 27.489 2.553 -4.324 1.00 56.19 512 PRO A O 1
ATOM 4049 N N . PRO A 1 513 ? 27.325 0.301 -4.119 1.00 52.31 513 PRO A N 1
ATOM 4050 C CA . PRO A 1 513 ? 28.692 0.064 -4.556 1.00 52.31 513 PRO A CA 1
ATOM 4051 C C . PRO A 1 513 ? 28.928 0.765 -5.902 1.00 52.31 513 PRO A C 1
ATOM 4053 O O . PRO A 1 513 ? 28.030 0.878 -6.742 1.00 52.31 513 PRO A O 1
ATOM 4056 N N . MET A 1 514 ? 30.135 1.308 -6.092 1.00 48.50 514 MET A N 1
ATOM 4057 C CA . MET A 1 514 ? 30.485 2.072 -7.299 1.00 48.50 514 MET A CA 1
ATOM 4058 C C . MET A 1 514 ? 30.409 1.243 -8.594 1.00 48.50 514 MET A C 1
ATOM 4060 O O . MET A 1 514 ? 30.480 1.820 -9.676 1.00 48.50 514 MET A O 1
ATOM 4064 N N . SER A 1 515 ? 30.242 -0.079 -8.512 1.00 55.88 515 SER A N 1
ATOM 4065 C CA . SER A 1 515 ? 30.068 -0.943 -9.675 1.00 55.88 515 SER A CA 1
ATOM 4066 C C . SER A 1 515 ? 28.672 -0.785 -10.282 1.00 55.88 515 SER A C 1
ATOM 4068 O O . SER A 1 515 ? 27.653 -1.014 -9.630 1.00 55.88 515 SER A O 1
ATOM 4070 N N . TYR A 1 516 ? 28.645 -0.397 -11.554 1.00 50.31 516 TYR A N 1
ATOM 4071 C CA . TYR A 1 516 ? 27.500 -0.560 -12.440 1.00 50.31 516 TYR A CA 1
ATOM 4072 C C . TYR A 1 516 ? 27.782 -1.762 -13.353 1.00 50.31 516 TYR A C 1
ATOM 4074 O O . TYR A 1 516 ? 28.874 -1.798 -13.929 1.00 50.31 516 TYR A O 1
ATOM 4082 N N . PRO A 1 517 ? 26.837 -2.697 -13.546 1.00 59.38 517 PRO A N 1
ATOM 4083 C CA . PRO A 1 517 ? 25.516 -2.810 -12.908 1.00 59.38 517 PRO A CA 1
ATOM 4084 C C . PRO A 1 517 ? 25.585 -3.320 -11.450 1.00 59.38 517 PRO A C 1
ATOM 4086 O O . PRO A 1 517 ? 26.625 -3.797 -11.001 1.00 59.38 517 PRO A O 1
ATOM 4089 N N . GLU A 1 518 ? 24.487 -3.192 -10.693 1.00 64.38 518 GLU A N 1
ATOM 4090 C CA . GLU A 1 518 ? 24.383 -3.820 -9.362 1.00 64.38 518 GLU A CA 1
ATOM 4091 C C . GLU A 1 518 ? 24.296 -5.352 -9.481 1.00 64.38 518 GLU A C 1
ATOM 4093 O O . GLU A 1 518 ? 23.791 -5.836 -10.496 1.00 64.38 518 GLU A O 1
ATOM 4098 N N . PRO A 1 519 ? 24.745 -6.121 -8.464 1.00 59.28 519 PRO A N 1
ATOM 4099 C CA . PRO A 1 519 ? 24.470 -7.549 -8.391 1.00 59.28 519 PRO A CA 1
ATOM 4100 C C . PRO A 1 519 ? 22.975 -7.790 -8.574 1.00 59.28 519 PRO A C 1
ATOM 4102 O O . PRO A 1 519 ? 22.131 -7.175 -7.920 1.00 59.28 519 PRO A O 1
ATOM 4105 N N . ASP A 1 520 ? 22.667 -8.642 -9.533 1.00 63.72 520 ASP A N 1
ATOM 4106 C CA . ASP A 1 520 ? 21.325 -8.779 -10.047 1.00 63.72 520 ASP A CA 1
ATOM 4107 C C . ASP A 1 520 ? 20.448 -9.631 -9.113 1.00 63.72 520 ASP A C 1
ATOM 4109 O O . ASP A 1 520 ? 20.610 -10.857 -9.013 1.00 63.72 520 ASP A O 1
ATOM 4113 N N . ASP A 1 521 ? 19.461 -8.991 -8.480 1.00 77.81 521 ASP A N 1
ATOM 4114 C CA . ASP A 1 521 ? 18.381 -9.700 -7.802 1.00 77.81 521 ASP A CA 1
ATOM 4115 C C . ASP A 1 521 ? 17.629 -10.601 -8.801 1.00 77.81 521 ASP A C 1
ATOM 4117 O O . ASP A 1 521 ? 17.581 -10.356 -10.015 1.00 77.81 521 ASP A O 1
ATOM 4121 N N . ARG A 1 522 ? 17.111 -11.728 -8.304 1.00 85.56 522 ARG A N 1
ATOM 4122 C CA . ARG A 1 522 ? 16.500 -12.775 -9.138 1.00 85.56 522 ARG A CA 1
ATOM 4123 C C . ARG A 1 522 ? 15.349 -12.229 -9.985 1.00 85.56 522 ARG A C 1
ATOM 4125 O O . ARG A 1 522 ? 15.199 -12.632 -11.140 1.00 85.56 522 ARG A O 1
ATOM 4132 N N . GLU A 1 523 ? 14.562 -11.315 -9.425 1.00 88.44 523 GLU A N 1
ATOM 4133 C CA . GLU A 1 523 ? 13.412 -10.721 -10.097 1.00 88.44 523 GLU A CA 1
ATOM 4134 C C . GLU A 1 523 ? 13.839 -9.808 -11.255 1.00 88.44 523 GLU A C 1
ATOM 4136 O O . GLU A 1 523 ? 13.303 -9.935 -12.357 1.00 88.44 523 GLU A O 1
ATOM 4141 N N . ALA A 1 524 ? 14.844 -8.953 -11.053 1.00 89.69 524 ALA A N 1
ATOM 4142 C CA . ALA A 1 524 ? 15.427 -8.118 -12.099 1.00 89.69 524 ALA A CA 1
ATOM 4143 C C . ALA A 1 524 ? 15.963 -8.942 -13.273 1.00 89.69 524 ALA A C 1
ATOM 4145 O O . ALA A 1 524 ? 15.659 -8.617 -14.423 1.00 89.69 524 ALA A O 1
ATOM 4146 N N . ARG A 1 525 ? 16.682 -10.044 -13.005 1.00 90.31 525 ARG A N 1
ATOM 4147 C CA . ARG A 1 525 ? 17.162 -10.947 -14.073 1.00 90.31 525 ARG A CA 1
ATOM 4148 C C . ARG A 1 525 ? 16.026 -11.557 -14.849 1.00 90.31 525 ARG A C 1
ATOM 4150 O O . ARG A 1 525 ? 16.085 -11.600 -16.070 1.00 90.31 525 ARG A O 1
ATOM 4157 N N . PHE A 1 526 ? 14.999 -12.026 -14.151 1.00 91.75 526 PHE A N 1
ATOM 4158 C CA . PHE A 1 526 ? 13.851 -12.634 -14.801 1.00 91.75 526 PHE A CA 1
ATOM 4159 C C . PHE A 1 526 ? 13.075 -11.615 -15.645 1.00 91.75 526 PHE A C 1
ATOM 4161 O O . PHE A 1 526 ? 12.682 -11.912 -16.771 1.00 91.75 526 PHE A O 1
ATOM 4168 N N . ALA A 1 527 ? 12.890 -10.395 -15.135 1.00 93.44 527 ALA A N 1
ATOM 4169 C CA . ALA A 1 527 ? 12.212 -9.328 -15.857 1.00 93.44 527 ALA A CA 1
ATOM 4170 C C . ALA A 1 527 ? 12.984 -8.907 -17.115 1.00 93.44 527 ALA A C 1
ATOM 4172 O O . ALA A 1 527 ? 12.394 -8.854 -18.191 1.00 93.44 527 ALA A O 1
ATOM 4173 N N . VAL A 1 528 ? 14.287 -8.631 -16.994 1.00 94.81 528 VAL A N 1
ATOM 4174 C CA . VAL A 1 528 ? 15.120 -8.210 -18.130 1.00 94.81 528 VAL A CA 1
ATOM 4175 C C . VAL A 1 528 ? 15.366 -9.365 -19.103 1.00 94.81 528 VAL A C 1
ATOM 4177 O O . VAL A 1 528 ? 15.281 -9.158 -20.308 1.00 94.81 528 VAL A O 1
ATOM 4180 N N . GLY A 1 529 ? 15.591 -10.585 -18.610 1.00 94.12 529 GLY A N 1
ATOM 4181 C CA . GLY A 1 529 ? 15.759 -11.781 -19.438 1.00 94.12 529 GLY A CA 1
ATOM 4182 C C . GLY A 1 529 ? 14.541 -12.060 -20.318 1.00 94.12 529 GLY A C 1
ATOM 4183 O O . GLY A 1 529 ? 14.694 -12.376 -21.490 1.00 94.12 529 GLY A O 1
ATOM 4184 N N . ALA A 1 530 ? 13.326 -11.803 -19.819 1.00 94.56 530 ALA A N 1
ATOM 4185 C CA . ALA A 1 530 ? 12.103 -11.956 -20.606 1.00 94.56 530 ALA A CA 1
ATOM 4186 C C . ALA A 1 530 ? 12.041 -11.057 -21.861 1.00 94.56 530 ALA A C 1
ATOM 4188 O O . ALA A 1 530 ? 11.236 -11.335 -22.754 1.00 94.56 530 ALA A O 1
ATOM 4189 N N . LEU A 1 531 ? 12.885 -10.017 -21.964 1.00 95.88 531 LEU A N 1
ATOM 4190 C CA . LEU A 1 531 ? 13.026 -9.207 -23.180 1.00 95.88 531 LEU A CA 1
ATOM 4191 C C . LEU A 1 531 ? 13.589 -9.998 -24.369 1.00 95.88 531 LEU A C 1
ATOM 4193 O O . LEU A 1 531 ? 13.438 -9.543 -25.499 1.00 95.88 531 LEU A O 1
ATOM 4197 N N . GLU A 1 532 ? 14.160 -11.190 -24.154 1.00 94.94 532 GLU A N 1
ATOM 4198 C CA . GLU A 1 532 ? 14.535 -12.118 -25.233 1.00 94.94 532 GLU A CA 1
ATOM 4199 C C . GLU A 1 532 ? 13.371 -12.469 -26.168 1.00 94.94 532 GLU A C 1
ATOM 4201 O O . GLU A 1 532 ? 13.554 -12.665 -27.371 1.00 94.94 532 GLU A O 1
ATOM 4206 N N . ASN A 1 533 ? 12.155 -12.438 -25.619 1.00 94.38 533 ASN A N 1
ATOM 4207 C CA . ASN A 1 533 ? 10.913 -12.728 -26.321 1.00 94.38 533 ASN A CA 1
ATOM 4208 C C . ASN A 1 533 ? 10.304 -11.491 -26.997 1.00 94.38 533 ASN A C 1
ATOM 4210 O O . ASN A 1 533 ? 9.172 -11.550 -27.473 1.00 94.38 533 ASN A O 1
ATOM 4214 N N . ILE A 1 534 ? 11.006 -10.354 -27.023 1.00 95.12 534 ILE A N 1
ATOM 4215 C CA . ILE A 1 534 ? 10.524 -9.113 -27.636 1.00 95.12 534 ILE A CA 1
ATOM 4216 C C . ILE A 1 534 ? 11.384 -8.770 -28.853 1.00 95.12 534 ILE A C 1
ATOM 4218 O O . ILE A 1 534 ? 12.591 -8.556 -28.757 1.00 95.12 534 ILE A O 1
ATOM 4222 N N . GLY A 1 535 ? 10.743 -8.684 -30.018 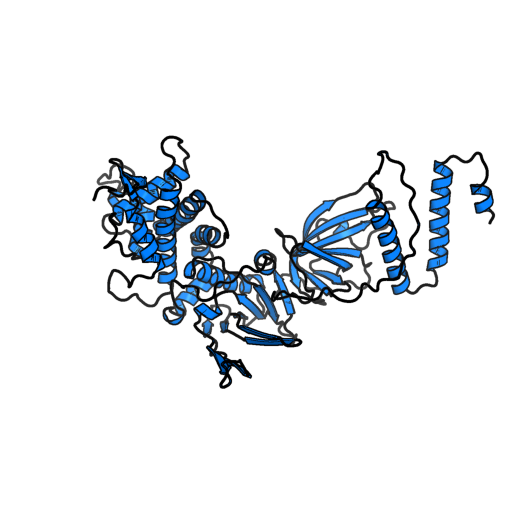1.00 92.94 535 GLY A N 1
ATOM 4223 C CA . GLY A 1 535 ? 11.311 -8.075 -31.219 1.00 92.94 535 GLY A CA 1
ATOM 4224 C C . GLY A 1 535 ? 10.779 -6.659 -31.410 1.00 92.94 535 GLY A C 1
ATOM 4225 O O . GLY A 1 535 ? 9.649 -6.367 -31.025 1.00 92.94 535 GLY A O 1
ATOM 4226 N N . LEU A 1 536 ? 11.573 -5.783 -32.023 1.00 93.50 536 LEU A N 1
ATOM 4227 C CA . LEU A 1 536 ? 11.113 -4.472 -32.480 1.00 93.50 536 LEU A CA 1
ATOM 4228 C C . LEU A 1 536 ? 11.015 -4.484 -34.005 1.00 93.50 536 LEU A C 1
ATOM 4230 O O . LEU A 1 536 ? 11.932 -4.965 -34.667 1.00 93.50 536 LEU A O 1
ATOM 4234 N N . ASP A 1 537 ? 9.920 -3.968 -34.563 1.00 90.62 537 ASP A N 1
ATOM 4235 C CA . ASP A 1 537 ? 9.850 -3.727 -36.007 1.00 90.62 537 ASP A CA 1
ATOM 4236 C C . ASP A 1 537 ? 10.597 -2.445 -36.416 1.00 90.62 537 ASP A C 1
ATOM 4238 O O . ASP A 1 537 ? 11.175 -1.742 -35.585 1.00 90.62 537 ASP A O 1
ATOM 4242 N N . GLU A 1 538 ? 10.584 -2.123 -37.710 1.00 87.56 538 GLU A N 1
ATOM 4243 C CA . GLU A 1 538 ? 11.256 -0.947 -38.282 1.00 87.56 538 GLU A CA 1
ATOM 4244 C C . GLU A 1 538 ? 10.850 0.391 -37.629 1.00 87.56 538 GLU A C 1
ATOM 4246 O O . GLU A 1 538 ? 11.640 1.333 -37.579 1.00 87.56 538 GLU A O 1
ATOM 4251 N N . ASN A 1 539 ? 9.645 0.475 -37.055 1.00 84.38 539 ASN A N 1
ATOM 4252 C CA . ASN A 1 539 ? 9.150 1.668 -36.366 1.00 84.38 539 ASN A CA 1
ATOM 4253 C C . ASN A 1 539 ? 9.501 1.664 -34.866 1.00 84.38 539 ASN A C 1
ATOM 4255 O O . ASN A 1 539 ? 9.223 2.622 -34.126 1.00 84.38 539 ASN A O 1
ATOM 4259 N N . GLY A 1 540 ? 10.160 0.604 -34.403 1.00 84.88 540 GLY A N 1
ATOM 4260 C CA . GLY A 1 540 ? 10.427 0.313 -33.003 1.00 84.88 540 GLY A CA 1
ATOM 4261 C C . GLY A 1 540 ? 9.225 -0.266 -32.263 1.00 84.88 540 GLY A C 1
ATOM 4262 O O . GLY A 1 540 ? 9.249 -0.254 -31.034 1.00 84.88 540 GLY A O 1
ATOM 4263 N N . TRP A 1 541 ? 8.183 -0.718 -32.974 1.00 90.44 541 TRP A N 1
ATOM 4264 C CA . TRP A 1 541 ? 6.987 -1.273 -32.346 1.00 90.44 541 TRP A CA 1
ATOM 4265 C C . TRP A 1 541 ? 7.286 -2.662 -31.777 1.00 90.44 541 TRP A C 1
ATOM 4267 O O . TRP A 1 541 ? 7.790 -3.517 -32.514 1.00 90.44 541 TRP A O 1
ATOM 4277 N N . PRO A 1 542 ? 6.984 -2.917 -30.492 1.00 92.75 542 PRO A N 1
ATOM 4278 C CA . PRO A 1 542 ? 7.290 -4.197 -29.884 1.00 92.75 542 PRO A CA 1
ATOM 4279 C C . PRO A 1 542 ? 6.302 -5.281 -30.317 1.00 92.75 542 PRO A C 1
ATOM 4281 O O . PRO A 1 542 ? 5.085 -5.096 -30.263 1.00 92.75 542 PRO A O 1
ATOM 4284 N N . ARG A 1 543 ? 6.841 -6.436 -30.700 1.00 92.12 543 ARG A N 1
ATOM 4285 C CA . ARG A 1 543 ? 6.101 -7.654 -31.045 1.00 92.12 543 ARG A CA 1
ATOM 4286 C C . ARG A 1 543 ? 6.633 -8.824 -30.239 1.00 92.12 543 ARG A C 1
ATOM 4288 O O . ARG A 1 543 ? 7.830 -8.870 -29.937 1.00 92.12 543 ARG A O 1
ATOM 4295 N N . TYR A 1 544 ? 5.764 -9.773 -29.909 1.00 91.75 544 TYR A N 1
ATOM 4296 C CA . TYR A 1 544 ? 6.228 -11.016 -29.322 1.00 91.75 544 TYR A CA 1
ATOM 4297 C C . TYR A 1 544 ? 7.019 -11.791 -30.378 1.00 91.75 544 TYR A C 1
ATOM 4299 O O . TYR A 1 544 ? 6.539 -12.039 -31.487 1.00 91.75 544 TYR A O 1
ATOM 4307 N N . ARG A 1 545 ? 8.262 -12.142 -30.057 1.00 88.12 545 ARG A N 1
ATOM 4308 C CA . ARG A 1 545 ? 9.060 -13.037 -30.883 1.00 88.12 545 ARG A CA 1
ATOM 4309 C C . ARG A 1 545 ? 8.523 -14.435 -30.623 1.00 88.12 545 ARG A C 1
ATOM 4311 O O . ARG A 1 545 ? 8.788 -15.015 -29.576 1.00 88.12 545 ARG A O 1
ATOM 4318 N N . VAL A 1 546 ? 7.748 -14.961 -31.566 1.00 74.31 546 VAL A N 1
ATOM 4319 C CA . VAL A 1 546 ? 7.459 -16.394 -31.580 1.00 74.31 546 VAL A CA 1
ATOM 4320 C C . VAL A 1 546 ? 8.807 -17.073 -31.755 1.00 74.31 546 VAL A C 1
ATOM 4322 O O . VAL A 1 546 ? 9.432 -16.942 -32.806 1.00 74.31 546 VAL A O 1
ATOM 4325 N N . VAL A 1 547 ? 9.289 -17.733 -30.705 1.00 60.66 547 VAL A N 1
ATOM 4326 C CA . VAL A 1 547 ? 10.365 -18.704 -30.849 1.00 60.66 547 VAL A CA 1
ATOM 4327 C C . VAL A 1 547 ? 9.728 -19.844 -31.627 1.00 60.66 547 VAL A C 1
ATOM 4329 O O . VAL A 1 547 ? 9.083 -20.720 -31.060 1.00 60.66 547 VAL A O 1
ATOM 4332 N N . THR A 1 548 ? 9.798 -19.780 -32.954 1.00 51.19 548 THR A N 1
ATOM 4333 C CA . THR A 1 548 ? 9.758 -21.006 -33.731 1.00 51.19 548 THR A CA 1
ATOM 4334 C C . THR A 1 548 ? 11.008 -21.736 -33.284 1.00 51.19 548 THR A C 1
ATOM 4336 O O . THR A 1 548 ? 12.111 -21.344 -33.658 1.00 51.19 548 THR A O 1
ATOM 4339 N N . GLU A 1 549 ? 10.855 -22.702 -32.377 1.00 46.75 549 GLU A N 1
ATOM 4340 C CA . GLU A 1 549 ? 11.857 -23.750 -32.273 1.00 46.75 549 GLU A CA 1
ATOM 4341 C C . GLU A 1 549 ? 12.107 -24.187 -33.714 1.00 46.75 549 GLU A C 1
ATOM 4343 O O . GLU A 1 549 ? 11.159 -24.528 -34.431 1.00 46.75 549 GLU A O 1
ATOM 4348 N N . ASP A 1 550 ? 13.352 -24.096 -34.170 1.00 45.22 550 ASP A N 1
ATOM 4349 C CA . ASP A 1 550 ? 13.776 -24.929 -35.276 1.00 45.22 550 ASP A CA 1
ATOM 4350 C C . ASP A 1 550 ? 13.554 -26.366 -34.782 1.00 45.22 550 ASP A C 1
ATOM 4352 O O . ASP A 1 550 ? 14.429 -26.976 -34.174 1.00 45.22 550 ASP A O 1
ATOM 4356 N N . ILE A 1 551 ? 12.357 -26.920 -35.016 1.00 47.59 551 ILE A N 1
ATOM 4357 C CA . ILE A 1 551 ? 12.059 -28.360 -34.927 1.00 47.59 551 ILE A CA 1
ATOM 4358 C C . ILE A 1 551 ? 12.725 -29.061 -36.133 1.00 47.59 551 ILE A C 1
ATOM 4360 O O . ILE A 1 551 ? 12.197 -29.997 -36.724 1.00 47.59 551 ILE A O 1
ATOM 4364 N N . GLU A 1 552 ? 13.896 -28.577 -36.536 1.00 45.25 552 GLU A N 1
ATOM 4365 C CA . GLU A 1 552 ? 14.741 -29.113 -37.587 1.00 45.25 552 GLU A CA 1
ATOM 4366 C C . GLU A 1 552 ? 16.192 -29.124 -37.090 1.00 45.25 552 GLU A C 1
ATOM 4368 O O . GLU A 1 552 ? 17.025 -28.333 -37.523 1.00 45.25 552 GLU A O 1
ATOM 4373 N N . SER A 1 553 ? 16.485 -30.054 -36.173 1.00 38.03 553 SER A N 1
ATOM 4374 C CA . SER A 1 553 ? 17.669 -30.929 -36.252 1.00 38.03 553 SER A CA 1
ATOM 4375 C C . SER A 1 553 ? 17.549 -32.113 -35.299 1.00 38.03 553 SER A C 1
ATOM 4377 O O . SER A 1 553 ? 17.596 -31.869 -34.070 1.00 38.03 553 SER A O 1
#

InterPro domains:
  IPR041223 ApeA, N-terminal domain [PF18862] (164-364)

Secondary structure (DSSP, 8-state):
-HHHHHTSSTT--HHHHHHHHHHHHHHHHHHHTSSS-HHHHHHHHHHHHHHHHHHHHS------------PPPP-------S-------S---TT---TT-EEEEEEE-S-TTSPPEEEEEEEETTTEEEEEEEEE--SS----S-GGGTSS---SEEEEEESS-EEEEES-EEEEEE--TTTEEEEEEE-SEEESS-------SS-EEEEEEEEETTHHHHHT--EEEEEEEE-TTS-EEEEEEEEEPPPPEEEE-SSEEEEEE--EEEEEETTEEEEEE-EEEEEEEEEEEEHHHHHHHHHHHHHHHHHHHSS---EEEEEEE-TT-SSPEEEEEHHHHHHHHSPPP---SS---SS-GGGB-HHHHHHHHH--SHHHHHHHHHHHHHT-SS--HHHHHHHHHHHHHHHHTTSPP-TTGGGG-BS--BTTB--B--HHHHHHHHHHHHT---TT-SS-HHHHHHHHHHHHHHHHS--GGGPPPHHHHHHHHHHHHHHHHHHHHHTTBS---SPSSPP--HHHHHHHHGGGGEEE-TT--EEE---------

Organism: NCBI:txid1775880

pLDDT: mean 77.27, std 20.95, range [23.59, 97.69]

Foldseek 3Di:
DVLVVVLPDPPDDPVRSVVSVVVVVVVVVVVVCPPDDPVRVVVVVVVVVVVVVVVVPPDDDDDDDDDDDDDDDDDDDDPPPDDDDDDDPAPQALLNDFAQDKFWWWKDLLPPPADTWTWIWHQHLQFGTKIKTKDFACPDPDPRPPPVVPDQDDRQWMKTQGPSAIKIAGPWHFPDWDDDPVRMIMTMTRGQKIWRHDDNDPDDDFDWFQKKKWWKPCLCVQQVFKDFDWDFDADPVRHTPDIDTDIDWGDWDWADAPFWIKTWTFDKDWDDDDPDIDIDTTIMIMIGGPDIDHVVLVVLLVVLVQLLQLLFQLAAMAGQWMWGDHPPDPDIITMDGRVRSSRNNPDDDPSDPPGHTNDHPVQFDRVLSNCSSHDDPLLCVLCVLLSVVSNDPDDALLSLLQSLLSSLVSVLVVADFDPPLLVQADDDCDPVRSHHHDSLSSLLRLQVLLLQDLPVAPDDSSLLSVQSRQQNVCSVVPDPVQHADRLSSNLSSQLSSNSNSSNVVCSGGDPAPPDGRHDDDPSSCVSRVSNNQWDADPVSHTDGNPPPPPPPD

Sequence (553 aa):
MVLQKCLATDGLDKILRQRLRHMVTRILGRWFYADLSMEERCVARCLAVYRVRYKRYYYGECQGQHGGSCQRFPLHSVNLIGEVQHYYGAVMNSFGMKLGDTAIGLVYDGIEENELLYGQMIIDENYGPLLVVSFPDDIFGEKDPHWWKQADVIPEVLCFRSVEGSASFLDCVVIRRKRRFSGVSEITMRPATVIYDLVSKNKEGPLEATQVTSTIEYLGEWLDQGSMTTRLEQDGSGKAVAFEIRVETSPSKNLTLSNMSVELSTPWRGRSNHGQASIETNGQISTNAKRPLPVDDHLNVHKRLRDFLVISTGKPVKISGHKLNFEVESDSLEFTHFSTAREQFATEHDVPRGVDHLIDFNEVVTSKLEAWLETDSSLAGKTGALIQLLEREHFTSTDRVIYAGMTAESLGKELPPVLGDTFTYSGCPTTNSPGKPTQYTYVLRCIAHSRLNFTNSPLSIYEASKAIAQNYNKTKHYEPAKTPEPSVSIILGRVLAVALRKLMTRAVRAKPPMSYPEPDDREARFAVGALENIGLDENGWPRYRVVTEDIES